Protein AF-A0A200J7U4-F1 (afdb_monomer)

Nearest PDB structures (foldseek):
  7yl6-assembly1_A  TM=3.762E-01  e=3.793E-01  Lactococcus lactis subsp. lactis
  7yl4-assembly2_B  TM=3.477E-01  e=4.173E-01  Lactococcus lactis subsp. lactis
  7yl5-assembly2_B  TM=3.150E-01  e=2.468E-01  Lactococcus lactis subsp. lactis
  3i57-assembly2_B  TM=5.875E-01  e=5.498E+00  Limosilactobacillus reuteri

Radius of gyration: 32.92 Å; Cα contacts (8 Å, |Δi|>4): 1347; chains: 1; bounding box: 81×89×98 Å

Organism: NCBI:txid1834192

Foldseek 3Di:
DDDDDDDDDDDPPPPPPPDDPDDDDDPAAAADQVDALAQFEWEWEQDPVRWIWIDTPVGIHTFAQDHEAHHAAAHEYEYHYPAETEYAAYAYLAEYEYAAAEEYEQHYQAQERYHHNAEYEYHPPPQEGAYEYEAEYAAEREAHAAEYHYAYHEYFAEYQAEREYYAAEYDYEAAYEYWAEHEAHKREEHQEEYEWYNQYEYFAAYQQARYEYEAYEYEYEAANTEYEFEHQDQQHPAANYHYPHAAYYFEHNYEYEGEHEQHAAEAEAPDFDQSLVPGVNCVQQPVALVQWDKAKVVGFWDDDPRHIHGNLVDWDWFMKIKTKHFDCAQDFPPPGRYTHHNRTMYMYMYTGYGYFYWAWAKEWEWEQDPVVRDTDTPDIDIDIDGAQDKDAPVVPDDDDPPKDKDWPDKPDHIDGDHDPPDHNYIYTYMYIGD

Structure (mmCIF, N/CA/C/O backbone):
data_AF-A0A200J7U4-F1
#
_entry.id   AF-A0A200J7U4-F1
#
loop_
_atom_site.group_PDB
_atom_site.id
_atom_site.type_symbol
_atom_site.label_atom_id
_atom_site.label_alt_id
_atom_site.label_comp_id
_atom_site.label_asym_id
_atom_site.label_entity_id
_atom_site.label_seq_id
_atom_site.pdbx_PDB_ins_code
_atom_site.Cartn_x
_atom_site.Cartn_y
_atom_site.Cartn_z
_atom_site.occupancy
_atom_site.B_iso_or_equiv
_atom_site.auth_seq_id
_atom_site.auth_comp_id
_atom_site.auth_asym_id
_atom_site.auth_atom_id
_atom_site.pdbx_PDB_model_num
ATOM 1 N N . MET A 1 1 ? -39.545 -56.230 39.061 1.00 34.72 1 MET A N 1
ATOM 2 C CA . MET A 1 1 ? -38.407 -56.557 38.176 1.00 34.72 1 MET A CA 1
ATOM 3 C C . MET A 1 1 ? -37.773 -55.235 37.764 1.00 34.72 1 MET A C 1
ATOM 5 O O . MET A 1 1 ? -38.470 -54.393 37.220 1.00 34.72 1 MET A O 1
ATOM 9 N N . ILE A 1 2 ? -36.527 -54.994 38.172 1.00 28.64 2 ILE A N 1
ATOM 10 C CA . ILE A 1 2 ? -35.798 -53.737 37.943 1.00 28.64 2 ILE A CA 1
ATOM 11 C C . ILE A 1 2 ? -35.245 -53.724 36.513 1.00 28.64 2 ILE A C 1
ATOM 13 O O . ILE A 1 2 ? -34.619 -54.696 36.102 1.00 28.64 2 ILE A O 1
ATOM 17 N N . SER A 1 3 ? -35.398 -52.602 35.805 1.00 28.56 3 SER A N 1
ATOM 18 C CA . SER A 1 3 ? -34.435 -52.142 34.797 1.00 28.56 3 SER A CA 1
ATOM 19 C C . SER A 1 3 ? -34.511 -50.617 34.668 1.00 28.56 3 SER A C 1
ATOM 21 O O . SER A 1 3 ? -35.539 -50.052 34.305 1.00 28.56 3 SER A O 1
ATOM 23 N N . TYR A 1 4 ? -33.407 -49.963 35.026 1.00 33.44 4 TYR A N 1
ATOM 24 C CA . TYR A 1 4 ? -33.128 -48.536 34.863 1.00 33.44 4 TYR A CA 1
ATOM 25 C C . TYR A 1 4 ? -32.626 -48.244 33.438 1.00 33.44 4 TYR A C 1
ATOM 27 O O . TYR A 1 4 ? -31.749 -48.972 32.971 1.00 33.44 4 TYR A O 1
ATOM 35 N N . LYS A 1 5 ? -33.020 -47.102 32.839 1.00 30.86 5 LYS A N 1
ATOM 36 C CA . LYS A 1 5 ? -32.079 -46.064 32.335 1.00 30.86 5 LYS A CA 1
ATOM 37 C C . LYS A 1 5 ? -32.767 -44.831 31.697 1.00 30.86 5 LYS A C 1
ATOM 39 O O . LYS A 1 5 ? -33.469 -44.968 30.706 1.00 30.86 5 LYS A O 1
ATOM 44 N N . LYS A 1 6 ? -32.375 -43.652 32.232 1.00 33.34 6 LYS A N 1
ATOM 45 C CA . LYS A 1 6 ? -32.391 -42.251 31.712 1.00 33.34 6 LYS A CA 1
ATOM 46 C C . LYS A 1 6 ? -33.780 -41.596 31.564 1.00 33.34 6 LYS A C 1
ATOM 48 O O . LYS A 1 6 ? -34.502 -41.932 30.643 1.00 33.34 6 LYS A O 1
ATOM 53 N N . ILE A 1 7 ? -34.299 -40.723 32.441 1.00 33.53 7 ILE A N 1
ATOM 54 C CA . ILE A 1 7 ? -33.816 -39.485 33.110 1.00 33.53 7 ILE A CA 1
ATOM 55 C C . ILE A 1 7 ? -33.354 -38.378 32.142 1.00 33.53 7 ILE A C 1
ATOM 57 O O . ILE A 1 7 ? -32.235 -38.422 31.643 1.00 33.53 7 ILE A O 1
ATOM 61 N N . LEU A 1 8 ? -34.282 -37.423 31.954 1.00 29.27 8 LEU A N 1
ATOM 62 C CA . LEU A 1 8 ? -34.189 -35.950 31.925 1.00 29.27 8 LEU A CA 1
ATOM 63 C C . LEU A 1 8 ? -32.986 -35.242 31.282 1.00 29.27 8 LEU A C 1
ATOM 65 O O . LEU A 1 8 ? -31.833 -35.506 31.601 1.00 29.27 8 LEU A O 1
ATOM 69 N N . GLY A 1 9 ? -33.303 -34.151 30.578 1.00 24.58 9 GLY A N 1
ATOM 70 C CA . GLY A 1 9 ? -32.415 -32.990 30.495 1.00 24.58 9 GLY A CA 1
ATOM 71 C C . GLY A 1 9 ? -32.783 -32.043 29.363 1.00 24.58 9 GLY A C 1
ATOM 72 O O . GLY A 1 9 ? -32.238 -32.158 28.273 1.00 24.58 9 GLY A O 1
ATOM 73 N N . GLY A 1 10 ? -33.733 -31.140 29.611 1.00 27.67 10 GLY A N 1
ATOM 74 C CA . GLY A 1 10 ? -34.226 -30.176 28.631 1.00 27.67 10 GLY A CA 1
ATOM 75 C C . GLY A 1 10 ? -33.160 -29.201 28.128 1.00 27.67 10 GLY A C 1
ATOM 76 O O . GLY A 1 10 ? -32.276 -28.779 28.866 1.00 27.67 10 GLY A O 1
ATOM 77 N N . SER A 1 11 ? -33.298 -28.807 26.865 1.00 29.03 11 SER A N 1
ATOM 78 C CA . SER A 1 11 ? -32.649 -27.621 26.311 1.00 29.03 11 SER A CA 1
ATOM 79 C C . SER A 1 11 ? -33.702 -26.526 26.191 1.00 29.03 11 SER A C 1
ATOM 81 O O . SER A 1 11 ? -34.424 -26.427 25.203 1.00 29.03 11 SER A O 1
ATOM 83 N N . LEU A 1 12 ? -33.809 -25.739 27.263 1.00 28.44 12 LEU A N 1
ATOM 84 C CA . LEU A 1 12 ? -34.382 -24.400 27.245 1.00 28.44 12 LEU A CA 1
ATOM 85 C C . LEU A 1 12 ? -33.542 -23.553 26.287 1.00 28.44 12 LEU A C 1
ATOM 87 O O . LEU A 1 12 ? -32.407 -23.186 26.587 1.00 28.44 12 LEU A O 1
ATOM 91 N N . VAL A 1 13 ? -34.118 -23.240 25.130 1.00 31.28 13 VAL A N 1
ATOM 92 C CA . VAL A 1 13 ? -33.705 -22.099 24.319 1.00 31.28 13 VAL A CA 1
ATOM 93 C C . VAL A 1 13 ? -34.059 -20.861 25.139 1.00 31.28 13 VAL A C 1
ATOM 95 O O . VAL A 1 13 ? -35.215 -20.450 25.194 1.00 31.28 13 VAL A O 1
ATOM 98 N N . ALA A 1 14 ? -33.075 -20.303 25.840 1.00 32.50 14 ALA A N 1
ATOM 99 C CA . ALA A 1 14 ? -33.206 -19.019 26.514 1.00 32.50 14 ALA A CA 1
ATOM 100 C C . ALA A 1 14 ? -33.205 -17.895 25.462 1.00 32.50 14 ALA A C 1
ATOM 102 O O . ALA A 1 14 ? -32.225 -17.178 25.282 1.00 32.50 14 ALA A O 1
ATOM 103 N N . LEU A 1 15 ? -34.322 -17.762 24.743 1.00 33.06 15 LEU A N 1
ATOM 104 C CA . LEU A 1 15 ? -34.740 -16.507 24.128 1.00 33.06 15 LEU A CA 1
ATOM 105 C C . LEU A 1 15 ? -35.077 -15.561 25.280 1.00 33.06 15 LEU A C 1
ATOM 107 O O . LEU A 1 15 ? -36.168 -15.612 25.844 1.00 33.06 15 LEU A O 1
ATOM 111 N N . GLY A 1 16 ? -34.108 -14.735 25.669 1.00 30.58 16 GLY A N 1
ATOM 112 C CA . GLY A 1 16 ? -34.308 -13.625 26.594 1.00 30.58 16 GLY A CA 1
ATOM 113 C C . GLY A 1 16 ? -35.160 -12.530 25.956 1.00 30.58 16 GLY A C 1
ATOM 114 O O . GLY A 1 16 ? -34.672 -11.435 25.707 1.00 30.58 16 GLY A O 1
ATOM 115 N N . LEU A 1 17 ? -36.428 -12.834 25.679 1.00 32.91 17 LEU A 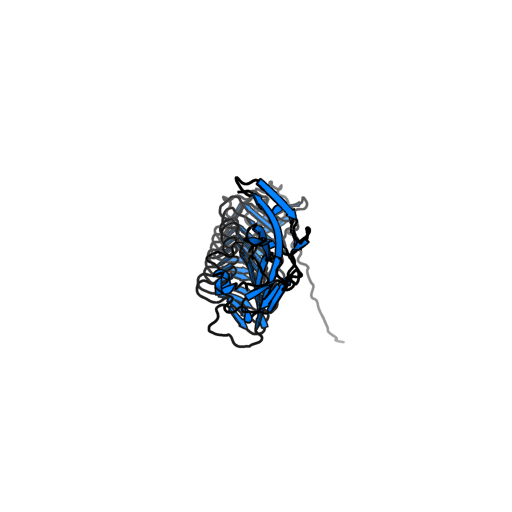N 1
ATOM 116 C CA . LEU A 1 17 ? -37.488 -11.850 25.500 1.00 32.91 17 LEU A CA 1
ATOM 117 C C . LEU A 1 17 ? -37.833 -11.318 26.894 1.00 32.91 17 LEU A C 1
ATOM 119 O O . LEU A 1 17 ? -38.687 -11.855 27.599 1.00 32.91 17 LEU A O 1
ATOM 123 N N . GLY A 1 18 ? -37.104 -10.288 27.318 1.00 33.06 18 GLY A N 1
ATOM 124 C CA . GLY A 1 18 ? -37.504 -9.466 28.449 1.00 33.06 18 GLY A CA 1
ATOM 125 C C . GLY A 1 18 ? -38.754 -8.678 28.075 1.00 33.06 18 GLY A C 1
ATOM 126 O O . GLY A 1 18 ? -38.678 -7.711 27.324 1.00 33.06 18 GLY A O 1
ATOM 127 N N . LEU A 1 19 ? -39.900 -9.115 28.595 1.00 33.19 19 LEU A N 1
ATOM 128 C CA . LEU A 1 19 ? -41.134 -8.342 28.677 1.00 33.19 19 LEU A CA 1
ATOM 129 C C . LEU A 1 19 ? -40.872 -7.037 29.447 1.00 33.19 19 LEU A C 1
ATOM 131 O O . LEU A 1 19 ? -40.782 -7.052 30.673 1.00 33.19 19 LEU A O 1
ATOM 135 N N . PHE A 1 20 ? -40.797 -5.910 28.740 1.00 39.66 20 PHE A N 1
ATOM 136 C CA . PHE A 1 20 ? -41.033 -4.596 29.333 1.00 39.66 20 PHE A CA 1
ATOM 137 C C . PHE A 1 20 ? -42.516 -4.265 29.180 1.00 39.66 20 PHE A C 1
ATOM 139 O O . PHE A 1 20 ? -43.011 -3.985 28.090 1.00 39.66 20 PHE A O 1
ATOM 146 N N . ALA A 1 21 ? -43.242 -4.347 30.292 1.00 34.31 21 ALA A N 1
ATOM 147 C CA . ALA A 1 21 ? -44.587 -3.815 30.393 1.00 34.31 21 ALA A CA 1
ATOM 148 C C . ALA A 1 21 ? -44.520 -2.280 30.473 1.00 34.31 21 ALA A C 1
ATOM 150 O O . ALA A 1 21 ? -43.967 -1.734 31.422 1.00 34.31 21 ALA A O 1
ATOM 151 N N . GLY A 1 22 ? -45.102 -1.618 29.470 1.00 35.09 22 GLY A N 1
ATOM 152 C CA . GLY A 1 22 ? -45.784 -0.327 29.578 1.00 35.09 22 GLY A CA 1
ATOM 153 C C . GLY A 1 22 ? -45.049 0.829 30.261 1.00 35.09 22 GLY A C 1
ATOM 154 O O . GLY A 1 22 ? -45.445 1.254 31.341 1.00 35.09 22 GLY A O 1
ATOM 155 N N . GLN A 1 23 ? -44.097 1.435 29.557 1.00 30.23 23 GLN A N 1
ATOM 156 C CA . GLN A 1 23 ? -43.949 2.890 29.552 1.00 30.23 23 GLN A CA 1
ATOM 157 C C . GLN A 1 23 ? -44.055 3.338 28.096 1.00 30.23 23 GLN A C 1
ATOM 159 O O . GLN A 1 23 ? -43.489 2.701 27.209 1.00 30.23 23 GLN A O 1
ATOM 164 N N . SER A 1 24 ? -44.846 4.378 27.839 1.00 32.88 24 SER A N 1
ATOM 165 C CA . SER A 1 24 ? -44.843 5.087 26.561 1.00 32.88 24 SER A CA 1
ATOM 166 C C . SER A 1 24 ? -43.393 5.368 26.176 1.00 32.88 24 SER A C 1
ATOM 168 O O . SER A 1 24 ? -42.684 5.988 26.963 1.00 32.88 24 SER A O 1
ATOM 170 N N . ALA A 1 25 ? -42.957 4.853 25.024 1.00 38.00 25 ALA A N 1
ATOM 171 C CA . ALA A 1 25 ? -41.612 5.066 24.518 1.00 38.00 25 ALA A CA 1
ATOM 172 C C . ALA A 1 25 ? -41.409 6.572 24.317 1.00 38.00 25 ALA A C 1
ATOM 174 O O . ALA A 1 25 ? -41.884 7.139 23.333 1.00 38.00 25 ALA A O 1
ATOM 175 N N . ASP A 1 26 ? -40.747 7.223 25.275 1.00 45.81 26 ASP A N 1
ATOM 176 C CA . ASP A 1 26 ? -40.112 8.505 25.013 1.00 45.81 26 ASP A CA 1
ATOM 177 C C . ASP A 1 26 ? -39.217 8.304 23.790 1.00 45.81 26 ASP A C 1
ATOM 179 O O . ASP A 1 26 ? -38.497 7.305 23.696 1.00 45.81 26 ASP A O 1
ATOM 183 N N . ALA A 1 27 ? -39.311 9.211 22.817 1.00 55.25 27 ALA A N 1
ATOM 184 C CA . ALA A 1 27 ? -38.490 9.140 21.619 1.00 55.25 27 ALA A CA 1
ATOM 185 C C . ALA A 1 27 ? -37.019 9.036 22.044 1.00 55.25 27 ALA A C 1
ATOM 187 O O . ALA A 1 27 ? -36.505 9.931 22.721 1.00 55.25 27 ALA A O 1
ATOM 188 N N . ALA A 1 28 ? -36.365 7.923 21.695 1.00 67.56 28 ALA A N 1
ATOM 189 C CA . ALA A 1 28 ? -34.982 7.682 22.075 1.00 67.56 28 ALA A CA 1
ATOM 190 C C . ALA A 1 28 ? -34.115 8.868 21.618 1.00 67.56 28 ALA A C 1
ATOM 192 O O . ALA A 1 28 ? -34.195 9.325 20.475 1.00 67.56 28 ALA A O 1
ATOM 193 N N . SER A 1 29 ? -33.330 9.418 22.542 1.00 80.56 29 SER A N 1
ATOM 194 C CA . SER A 1 29 ? -32.552 10.627 22.282 1.00 80.56 29 SER A CA 1
ATOM 195 C C . SER A 1 29 ? -31.345 10.315 21.398 1.00 80.56 29 SER A C 1
ATOM 197 O O . SER A 1 29 ? -30.802 9.209 21.426 1.00 80.56 29 SER A O 1
ATOM 199 N N . ILE A 1 30 ? -30.916 11.288 20.591 1.00 83.75 30 ILE A N 1
ATOM 200 C CA . ILE A 1 30 ? -29.669 11.163 19.828 1.00 83.75 30 ILE A CA 1
ATOM 201 C C . ILE A 1 30 ? -28.505 11.249 20.813 1.00 83.75 30 ILE A C 1
ATOM 203 O O . ILE A 1 30 ? -28.452 12.154 21.649 1.00 83.75 30 ILE A O 1
ATOM 207 N N . LEU A 1 31 ? -27.567 10.310 20.713 1.00 87.31 31 LEU A N 1
ATOM 208 C CA . LEU A 1 31 ? -26.399 10.289 21.583 1.00 87.31 31 LEU A CA 1
ATOM 209 C C . LEU A 1 31 ? -25.456 11.460 21.261 1.00 87.31 31 LEU A C 1
ATOM 211 O O . LEU A 1 31 ? -25.031 11.630 20.122 1.00 87.31 31 LEU A O 1
ATOM 215 N N . THR A 1 32 ? -25.094 12.249 22.267 1.00 87.31 32 THR A N 1
ATOM 216 C CA . THR A 1 32 ? -24.159 13.379 22.149 1.00 87.31 32 THR A CA 1
ATOM 217 C C . THR A 1 32 ? -22.905 13.144 22.990 1.00 87.31 32 THR A C 1
ATOM 219 O O . THR A 1 32 ? -22.904 12.339 23.921 1.00 87.31 32 THR A O 1
ATOM 222 N N . GLU A 1 33 ? -21.848 13.924 22.746 1.00 79.12 33 GLU A N 1
ATOM 223 C CA . GLU A 1 33 ? -20.601 13.866 23.529 1.00 79.12 33 GLU A CA 1
ATOM 224 C C . GLU A 1 33 ? -20.774 14.223 25.017 1.00 79.12 33 GLU A C 1
ATOM 226 O O . GLU A 1 33 ? -19.958 13.824 25.845 1.00 79.12 33 GLU A O 1
ATOM 231 N N . SER A 1 34 ? -21.853 14.926 25.384 1.00 84.94 34 SER A N 1
ATOM 232 C CA . SER A 1 34 ? -22.191 15.215 26.784 1.00 84.94 34 SER A CA 1
ATOM 233 C C . SER A 1 34 ? -22.765 14.005 27.532 1.00 84.94 34 SER A C 1
ATOM 235 O O . SER A 1 34 ? -22.830 14.015 28.765 1.00 84.94 34 SER A O 1
ATOM 237 N N . THR A 1 35 ? -23.156 12.950 26.814 1.00 89.94 35 THR A N 1
ATOM 238 C CA . THR A 1 35 ? -23.703 11.722 27.394 1.00 89.94 35 THR A CA 1
ATOM 239 C C . THR A 1 35 ? -22.600 10.685 27.580 1.00 89.94 35 THR A C 1
ATOM 241 O O . THR A 1 35 ? -22.246 9.939 26.672 1.00 89.94 35 THR A O 1
ATOM 244 N N . ASP A 1 36 ? -22.063 10.606 28.796 1.00 93.19 36 ASP A N 1
ATOM 245 C CA . ASP A 1 36 ? -21.066 9.597 29.156 1.00 93.19 36 ASP A CA 1
ATOM 246 C C . ASP A 1 36 ? -21.699 8.226 29.441 1.00 93.19 36 ASP A C 1
ATOM 248 O O . ASP A 1 36 ? -22.439 8.044 30.420 1.00 93.19 36 ASP A O 1
ATOM 252 N N . LEU A 1 37 ? -21.334 7.230 28.628 1.00 95.00 37 LEU A N 1
ATOM 253 C CA . LEU A 1 37 ? -21.768 5.841 28.786 1.00 95.00 37 LEU A CA 1
ATOM 254 C C . LEU A 1 37 ? -21.087 5.105 29.957 1.00 95.00 37 LEU A C 1
ATOM 256 O O . LEU A 1 37 ? -21.495 3.991 30.283 1.00 95.00 37 LEU A O 1
ATOM 260 N N . LYS A 1 38 ? -20.072 5.692 30.613 1.00 93.19 38 LYS A N 1
ATOM 261 C CA . LYS A 1 38 ? -19.415 5.186 31.844 1.00 93.19 38 LYS A CA 1
ATOM 262 C C . LYS A 1 38 ? -18.974 3.712 31.803 1.00 93.19 38 LYS A C 1
ATOM 264 O O . LYS A 1 38 ? -18.957 3.034 32.827 1.00 93.19 38 LYS A O 1
ATOM 269 N N . GLY A 1 39 ? -18.641 3.196 30.622 1.00 93.31 39 GLY A N 1
ATOM 270 C CA . GLY A 1 39 ? -18.208 1.818 30.413 1.00 93.31 39 GLY A CA 1
ATOM 271 C C . GLY A 1 39 ? -19.317 0.769 30.506 1.00 93.31 39 GLY A C 1
ATOM 272 O O . GLY A 1 39 ? -19.030 -0.429 30.495 1.00 93.31 39 GLY A O 1
ATOM 273 N N . TYR A 1 40 ? -20.588 1.173 30.591 1.00 95.12 40 TYR A N 1
ATOM 274 C CA . TYR A 1 40 ? -21.683 0.212 30.532 1.00 95.12 40 TYR A CA 1
ATOM 275 C C . TYR A 1 40 ? -21.725 -0.440 29.152 1.00 95.12 40 TYR A C 1
ATOM 277 O O . TYR A 1 40 ? -21.768 0.251 28.136 1.00 95.12 40 TYR A O 1
ATOM 285 N N . ALA A 1 41 ? -21.743 -1.775 29.131 1.00 94.38 41 ALA A N 1
ATOM 286 C CA . ALA A 1 41 ? -21.867 -2.535 27.895 1.00 94.38 41 ALA A CA 1
ATOM 287 C C . ALA A 1 41 ? -23.076 -2.046 27.085 1.00 94.38 41 ALA A C 1
ATOM 289 O O . ALA A 1 41 ? -24.160 -1.828 27.635 1.00 94.38 41 ALA A O 1
ATOM 290 N N . ALA A 1 42 ? -22.860 -1.866 25.790 1.00 96.06 42 ALA A N 1
ATOM 291 C CA . ALA A 1 42 ? -23.843 -1.363 24.852 1.00 96.06 42 ALA A CA 1
ATOM 292 C C . ALA A 1 42 ? -24.082 -2.391 23.744 1.00 96.06 42 ALA A C 1
ATOM 294 O O . ALA A 1 42 ? -23.175 -3.128 23.350 1.00 96.06 42 ALA A O 1
ATOM 295 N N . THR A 1 43 ? -25.308 -2.442 23.236 1.00 96.88 43 THR A N 1
ATOM 296 C CA . THR A 1 43 ? -25.668 -3.261 22.074 1.00 96.88 43 THR A CA 1
ATOM 297 C C . THR A 1 43 ? -26.382 -2.387 21.064 1.00 96.88 43 THR A C 1
ATOM 299 O O . THR A 1 43 ? -27.303 -1.663 21.429 1.00 96.88 43 THR A O 1
ATOM 302 N N . ILE A 1 44 ? -25.948 -2.445 19.810 1.00 97.31 44 ILE A N 1
ATOM 303 C CA . ILE A 1 44 ? -26.595 -1.744 18.706 1.00 97.31 44 ILE A CA 1
ATOM 304 C C . ILE A 1 44 ? -27.464 -2.746 17.958 1.00 97.31 44 ILE A C 1
ATOM 306 O O . ILE A 1 44 ? -26.983 -3.812 17.570 1.00 97.31 44 ILE A O 1
ATOM 310 N N . THR A 1 45 ? -28.736 -2.409 17.766 1.00 97.06 45 THR A N 1
ATOM 311 C CA . THR A 1 45 ? -29.716 -3.234 17.048 1.00 97.06 45 THR A CA 1
ATOM 312 C C . THR A 1 45 ? -30.461 -2.407 16.014 1.00 97.06 45 THR A C 1
ATOM 314 O O . THR A 1 45 ? -30.645 -1.204 16.192 1.00 97.06 45 THR A O 1
ATOM 317 N N . THR A 1 46 ? -30.888 -3.057 14.933 1.00 96.75 46 THR A N 1
ATOM 318 C CA . THR A 1 46 ? -31.785 -2.455 13.943 1.00 96.75 46 THR A CA 1
ATOM 319 C C . THR A 1 46 ? -33.224 -2.776 14.335 1.00 96.75 46 THR A C 1
ATOM 321 O O . THR A 1 46 ? -33.584 -3.945 14.463 1.00 96.75 46 THR A O 1
ATOM 324 N N . GLN A 1 47 ? -34.032 -1.743 14.539 1.00 94.69 47 GLN A N 1
ATOM 325 C CA . GLN A 1 47 ? -35.454 -1.845 14.853 1.00 94.69 47 GLN A CA 1
ATOM 326 C C . GLN A 1 47 ? -36.276 -2.188 13.600 1.00 94.69 47 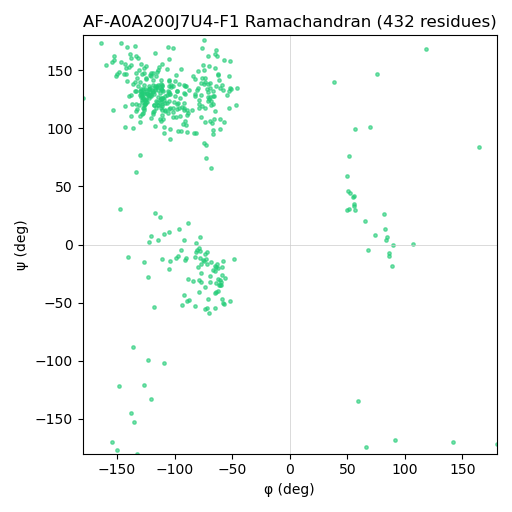GLN A C 1
ATOM 328 O O . GLN A 1 47 ? -35.779 -2.134 12.472 1.00 94.69 47 GLN A O 1
ATOM 333 N N . ASN A 1 48 ? -37.554 -2.531 13.785 1.00 92.44 48 ASN A N 1
ATOM 334 C CA . ASN A 1 48 ? -38.448 -2.942 12.691 1.00 92.44 48 ASN A CA 1
ATOM 335 C C . ASN A 1 48 ? -38.641 -1.863 11.612 1.00 92.44 48 ASN A C 1
ATOM 337 O O . ASN A 1 48 ? -38.844 -2.188 10.444 1.00 92.44 48 ASN A O 1
ATOM 341 N N . ASP A 1 49 ? -38.563 -0.588 11.989 1.00 90.81 49 ASP A N 1
ATOM 342 C CA . ASP A 1 49 ? -38.619 0.558 11.074 1.00 90.81 49 ASP A CA 1
ATOM 343 C C . ASP A 1 49 ? -37.282 0.815 10.345 1.00 90.81 49 ASP A C 1
ATOM 345 O O . ASP A 1 49 ? -37.193 1.663 9.459 1.00 90.81 49 ASP A O 1
ATOM 349 N N . GLY A 1 50 ? -36.242 0.038 10.662 1.00 91.38 50 GLY A N 1
ATOM 350 C CA . GLY A 1 50 ? -34.903 0.159 10.103 1.00 91.38 50 GLY A CA 1
ATOM 351 C C . GLY A 1 50 ? -33.972 1.089 10.875 1.00 91.38 50 GLY A C 1
ATOM 352 O O . GLY A 1 50 ? -32.817 1.213 10.467 1.00 91.38 50 GLY A O 1
ATOM 353 N N . THR A 1 51 ? -34.431 1.713 11.960 1.00 93.38 51 THR A N 1
ATOM 354 C CA . THR A 1 51 ? -33.622 2.629 12.771 1.00 93.38 51 THR A CA 1
ATOM 355 C C . THR A 1 51 ? -32.605 1.853 13.599 1.00 93.38 51 THR A C 1
ATOM 357 O O . THR A 1 51 ? -32.918 0.795 14.144 1.00 93.38 51 THR A O 1
ATOM 360 N N . ASN A 1 52 ? -31.382 2.365 13.729 1.00 96.31 52 ASN A N 1
ATOM 361 C CA . ASN A 1 52 ? -30.387 1.766 14.613 1.00 96.31 52 ASN A CA 1
ATOM 362 C C . ASN A 1 52 ? -30.455 2.404 16.003 1.00 96.31 52 ASN A C 1
ATOM 364 O O . ASN A 1 52 ? -30.429 3.627 16.137 1.00 96.31 52 ASN A O 1
ATOM 368 N N . VAL A 1 53 ? -30.519 1.567 17.035 1.00 96.25 53 VAL A N 1
ATOM 369 C CA . VAL A 1 53 ? -30.624 1.989 18.437 1.00 96.25 53 VAL A CA 1
ATOM 370 C C . VAL A 1 53 ? -29.498 1.364 19.246 1.00 96.25 53 VAL A C 1
ATOM 372 O O . VAL A 1 53 ? -29.252 0.160 19.145 1.00 96.25 53 VAL A O 1
ATOM 375 N N . LEU A 1 54 ? -28.824 2.183 20.054 1.00 96.75 54 LEU A N 1
ATOM 376 C CA . LEU A 1 54 ? -27.873 1.760 21.075 1.00 96.75 54 LEU A CA 1
ATOM 377 C C . LEU A 1 54 ? -28.602 1.595 22.407 1.00 96.75 54 LEU A C 1
ATOM 379 O O . LEU A 1 54 ? -29.050 2.576 22.995 1.00 96.75 54 LEU A O 1
ATOM 383 N N . THR A 1 55 ? -28.650 0.368 22.911 1.00 95.62 55 THR A N 1
ATOM 384 C CA . THR A 1 55 ? -29.218 0.039 24.222 1.00 95.62 55 THR A CA 1
ATOM 385 C C . THR A 1 55 ? -28.095 -0.225 25.219 1.00 95.62 55 THR A C 1
ATOM 387 O O . THR A 1 55 ? -27.176 -1.011 24.967 1.00 95.62 55 THR A O 1
ATOM 390 N N . THR A 1 56 ? -28.164 0.422 26.377 1.00 93.81 56 THR A N 1
ATOM 391 C CA . THR A 1 56 ? -27.241 0.236 27.504 1.00 93.81 56 THR A CA 1
ATOM 392 C C . THR A 1 56 ? -27.987 0.412 28.831 1.00 93.81 56 THR A C 1
ATOM 394 O O . THR A 1 56 ? -29.133 0.849 28.862 1.00 93.81 56 THR A O 1
ATOM 397 N N . LYS A 1 57 ? -27.337 0.144 29.971 1.00 90.44 57 LYS A N 1
ATOM 398 C CA . LYS A 1 57 ? -27.924 0.397 31.304 1.00 90.44 57 LYS A CA 1
ATOM 399 C C . LYS A 1 57 ? -28.309 1.865 31.543 1.00 90.44 57 LYS A C 1
ATOM 401 O O . LYS A 1 57 ? -29.064 2.140 32.468 1.00 90.44 57 LYS A O 1
ATOM 406 N N . LYS A 1 58 ? -27.757 2.803 30.766 1.00 85.56 58 LYS A N 1
ATOM 407 C CA . LYS A 1 58 ? -28.090 4.235 30.831 1.00 85.56 58 LYS A CA 1
ATOM 408 C C . LYS A 1 58 ? -29.379 4.614 30.108 1.00 85.56 58 LYS A C 1
ATOM 410 O O . LYS A 1 58 ? -29.917 5.671 30.419 1.00 85.56 58 LYS A O 1
ATOM 415 N N . GLY A 1 59 ? -29.851 3.777 29.190 1.00 88.62 59 GLY A N 1
ATOM 416 C CA . GLY A 1 59 ? -31.001 4.070 28.349 1.00 88.62 59 GLY A CA 1
ATOM 417 C C . GLY A 1 59 ? -30.817 3.564 26.925 1.00 88.62 59 GLY A C 1
ATOM 418 O O . GLY A 1 59 ? -29.874 2.825 26.619 1.00 88.62 59 GLY A O 1
ATOM 419 N N . GLU A 1 60 ? -31.741 3.992 26.075 1.00 92.50 60 GLU A N 1
ATOM 420 C CA . GLU A 1 60 ? -31.767 3.703 24.647 1.00 92.50 60 GLU A CA 1
ATOM 421 C C . GLU A 1 60 ? -31.588 4.993 23.856 1.00 92.50 60 GLU A C 1
ATOM 423 O O . GLU A 1 60 ? -32.190 6.020 24.179 1.00 92.50 60 GLU A O 1
ATOM 428 N N . TYR A 1 61 ? -30.746 4.934 22.829 1.00 94.25 61 TYR A N 1
ATOM 429 C CA . TYR A 1 61 ? -30.351 6.099 22.050 1.00 94.25 61 TYR A CA 1
ATOM 430 C C . TYR A 1 61 ? -30.440 5.799 20.562 1.00 94.25 61 TYR A C 1
ATOM 432 O O . TYR A 1 61 ? -29.915 4.783 20.102 1.00 94.25 61 TYR A O 1
ATOM 440 N N . VAL A 1 62 ? -31.060 6.695 19.797 1.00 93.25 62 VAL A N 1
ATOM 441 C CA . VAL A 1 62 ? -31.059 6.597 18.333 1.00 93.25 62 VAL A CA 1
ATOM 442 C C . VAL A 1 62 ? -29.668 6.946 17.816 1.00 93.25 62 VAL A C 1
ATOM 444 O O . VAL A 1 62 ? -29.067 7.942 18.230 1.00 93.25 62 VAL A O 1
ATOM 447 N N . LEU A 1 63 ? -29.161 6.124 16.900 1.00 95.19 63 LEU A N 1
ATOM 448 C CA . LEU A 1 63 ? -27.897 6.355 16.214 1.00 95.19 63 LEU A CA 1
ATOM 449 C C . LEU A 1 63 ? -28.137 6.824 14.777 1.00 95.19 63 LEU A C 1
ATOM 451 O O . LEU A 1 63 ? -28.883 6.201 14.021 1.00 95.19 63 LEU A O 1
ATOM 455 N N . ASN A 1 64 ? -27.469 7.914 14.417 1.00 93.19 64 ASN A N 1
ATOM 456 C CA . ASN A 1 64 ? -27.399 8.481 13.074 1.00 93.19 64 ASN A CA 1
ATOM 457 C C . ASN A 1 64 ? -26.048 9.195 12.891 1.00 93.19 64 ASN A C 1
ATOM 459 O O . ASN A 1 64 ? -25.225 9.218 13.808 1.00 93.19 64 ASN A O 1
ATOM 463 N N . GLU A 1 65 ? -25.833 9.825 11.740 1.00 94.50 65 GLU A N 1
ATOM 464 C CA . GLU A 1 65 ? -24.598 10.533 11.386 1.00 94.50 65 GLU A CA 1
ATOM 465 C C . GLU A 1 65 ? -24.189 11.660 12.350 1.00 94.50 65 GLU A C 1
ATOM 467 O O . GLU A 1 65 ? -23.043 12.092 12.319 1.00 94.50 65 GLU A O 1
ATOM 472 N N . ASN A 1 66 ? -25.080 12.112 13.238 1.00 94.62 66 ASN A N 1
ATOM 473 C CA . ASN A 1 66 ? -24.782 13.123 14.257 1.00 94.62 66 ASN A CA 1
ATOM 474 C C . ASN A 1 66 ? -24.449 12.515 15.630 1.00 94.62 66 ASN A C 1
ATOM 476 O O . ASN A 1 66 ? -24.027 13.235 16.538 1.00 94.62 66 ASN A O 1
ATOM 480 N N . ALA A 1 67 ? -24.654 11.207 15.815 1.00 96.19 67 ALA A N 1
ATOM 481 C CA . ALA A 1 67 ? -24.483 10.555 17.105 1.00 96.19 67 ALA A CA 1
ATOM 482 C C . ALA A 1 67 ? -22.999 10.457 17.492 1.00 96.19 67 ALA A C 1
ATOM 484 O O . ALA A 1 67 ? -22.190 9.914 16.741 1.00 96.19 67 ALA A O 1
ATOM 485 N N . LYS A 1 68 ? -22.638 10.928 18.690 1.00 96.56 68 LYS A N 1
ATOM 486 C CA . LYS A 1 68 ? -21.274 10.848 19.237 1.00 96.56 68 LYS A CA 1
ATOM 487 C C . LYS A 1 68 ? -21.232 9.885 20.419 1.00 96.56 68 LYS A C 1
ATOM 489 O O . LYS A 1 68 ? -21.866 10.130 21.442 1.00 96.56 68 LYS A O 1
ATOM 494 N N . ILE A 1 69 ? -20.471 8.799 20.302 1.00 97.06 69 ILE A N 1
ATOM 495 C CA . ILE A 1 69 ? -20.315 7.805 21.370 1.00 97.06 69 ILE A CA 1
ATOM 496 C C . ILE A 1 69 ? -19.151 8.212 22.271 1.00 97.06 69 ILE A C 1
ATOM 498 O O . ILE A 1 69 ? -17.990 8.127 21.878 1.00 97.06 69 ILE A O 1
ATOM 502 N N . TYR A 1 70 ? -19.449 8.594 23.510 1.00 97.12 70 TYR A N 1
ATOM 503 C CA . TYR A 1 70 ? -18.435 8.914 24.511 1.00 97.12 70 TYR A CA 1
ATOM 504 C C . TYR A 1 70 ? -18.464 7.936 25.689 1.00 97.12 70 TYR A C 1
ATOM 506 O O . TYR A 1 70 ? -19.520 7.605 26.237 1.00 97.12 70 TYR A O 1
ATOM 514 N N . SER A 1 71 ? -17.283 7.495 26.124 1.00 97.25 71 SER A N 1
ATOM 515 C CA . SER A 1 71 ? -17.135 6.822 27.408 1.00 97.25 71 SER A CA 1
ATOM 516 C C . SER A 1 71 ? -15.877 7.246 28.159 1.00 97.25 71 SER A C 1
ATOM 518 O O . SER A 1 71 ? -14.754 7.140 27.660 1.00 97.25 71 SER A O 1
ATOM 520 N N . SER A 1 72 ? -16.063 7.647 29.416 1.00 96.62 72 SER A N 1
ATOM 521 C CA . SER A 1 72 ? -14.978 7.918 30.366 1.00 96.62 72 SER A CA 1
ATOM 522 C C . SER A 1 72 ? -14.256 6.660 30.865 1.00 96.62 72 SER A C 1
ATOM 524 O O . SER A 1 72 ? -13.257 6.770 31.569 1.00 96.62 72 SER A O 1
ATOM 526 N N . SER A 1 73 ? -14.742 5.465 30.519 1.00 96.88 73 SER A N 1
ATOM 527 C CA . SER A 1 73 ? -14.211 4.169 30.959 1.00 96.88 73 SER A CA 1
ATOM 528 C C . SER A 1 73 ? -14.051 3.201 29.781 1.00 96.88 73 SER A C 1
ATOM 530 O O . SER A 1 73 ? -14.328 3.547 28.635 1.00 96.88 73 SER A O 1
ATOM 532 N N . SER A 1 74 ? -13.578 1.979 30.046 1.00 97.88 74 SER A N 1
ATOM 533 C CA . SER A 1 74 ? -13.563 0.922 29.028 1.00 97.88 74 SER A CA 1
ATOM 534 C C . SER A 1 74 ? -14.989 0.518 28.671 1.00 97.88 74 SER A C 1
ATOM 536 O O . SER A 1 74 ? -15.780 0.244 29.571 1.00 97.88 74 SER A O 1
ATOM 538 N N . ILE A 1 75 ? -15.303 0.440 27.382 1.00 97.19 75 ILE A N 1
ATOM 539 C CA . ILE A 1 75 ? -16.637 0.117 26.877 1.00 97.19 75 ILE A CA 1
ATOM 540 C C . ILE A 1 75 ? -16.587 -1.074 25.919 1.00 97.19 75 ILE A C 1
ATOM 542 O O . ILE A 1 75 ? -15.655 -1.226 25.130 1.00 97.19 75 ILE A O 1
ATOM 546 N N . ILE A 1 76 ? -17.621 -1.912 25.995 1.00 96.31 76 ILE A N 1
ATOM 547 C CA . ILE A 1 76 ? -17.891 -2.985 25.037 1.00 96.31 76 ILE A CA 1
ATOM 548 C C . ILE A 1 76 ? -19.136 -2.591 24.245 1.00 96.31 76 ILE A C 1
ATOM 550 O O . ILE A 1 76 ? -20.176 -2.323 24.850 1.00 96.31 76 ILE A O 1
ATOM 554 N N . ILE A 1 77 ? -19.045 -2.593 22.918 1.00 96.50 77 ILE A N 1
ATOM 555 C CA . ILE A 1 77 ? -20.167 -2.350 22.009 1.00 96.50 77 ILE A CA 1
ATOM 556 C C . ILE A 1 77 ? -20.375 -3.601 21.155 1.00 96.50 77 ILE A C 1
ATOM 558 O O . ILE A 1 77 ? -19.485 -4.036 20.423 1.00 96.50 77 ILE A O 1
ATOM 562 N N . THR A 1 78 ? -21.560 -4.198 21.252 1.00 95.81 78 THR A N 1
ATOM 563 C CA . THR A 1 78 ? -21.949 -5.351 20.432 1.00 95.81 78 THR A CA 1
ATOM 564 C C . THR A 1 78 ? -22.749 -4.878 19.223 1.00 95.81 78 THR A C 1
ATOM 566 O O . THR A 1 78 ? -23.831 -4.316 19.379 1.00 95.81 78 THR A O 1
ATOM 569 N N . LEU A 1 79 ? -22.226 -5.124 18.024 1.00 96.00 79 LEU A N 1
ATOM 570 C CA . LEU A 1 79 ? -22.866 -4.850 16.741 1.00 96.00 79 LEU A CA 1
ATOM 571 C C . LEU A 1 79 ? -23.807 -6.009 16.388 1.00 96.00 79 LEU A C 1
ATOM 573 O O . LEU A 1 79 ? -23.376 -7.044 15.867 1.00 96.00 79 LEU A O 1
ATOM 577 N N . ASN A 1 80 ? -25.088 -5.850 16.716 1.00 95.25 80 ASN A N 1
ATOM 578 C CA . ASN A 1 80 ? -26.166 -6.791 16.400 1.00 95.25 80 ASN A CA 1
ATOM 579 C C . ASN A 1 80 ? -27.216 -6.152 15.470 1.00 95.25 80 ASN A C 1
ATOM 581 O O . ASN A 1 80 ? -28.403 -6.473 15.504 1.00 95.25 80 ASN A O 1
ATOM 585 N N . ASN A 1 81 ? -26.776 -5.184 14.674 1.00 96.19 81 ASN A N 1
ATOM 586 C CA . ASN A 1 81 ? -27.563 -4.509 13.660 1.00 96.19 81 ASN A CA 1
ATOM 587 C C . ASN A 1 81 ? -27.568 -5.306 12.351 1.00 96.19 81 ASN A C 1
ATOM 589 O O . ASN A 1 81 ? -26.571 -5.920 11.974 1.00 96.19 81 ASN A O 1
ATOM 593 N N . THR A 1 82 ? -28.698 -5.272 11.650 1.00 95.81 82 THR A N 1
ATOM 594 C CA . THR A 1 82 ? -28.890 -5.913 10.340 1.00 95.81 82 THR A CA 1
ATOM 595 C C . THR A 1 82 ? -28.733 -4.929 9.181 1.00 95.81 82 THR A C 1
ATOM 597 O O . THR A 1 82 ? -28.662 -5.349 8.029 1.00 95.81 82 THR A O 1
ATOM 600 N N . LYS A 1 83 ? -28.687 -3.623 9.470 1.00 95.81 83 LYS A N 1
ATOM 601 C CA . LYS A 1 83 ? -28.344 -2.546 8.530 1.00 95.81 83 LYS A CA 1
ATOM 602 C C . LYS A 1 83 ? -27.135 -1.773 9.058 1.00 95.81 83 LYS A C 1
ATOM 604 O O . LYS A 1 83 ? -27.067 -1.602 10.277 1.00 95.81 83 LYS A O 1
ATOM 609 N N . PRO A 1 84 ? -26.227 -1.266 8.204 1.00 96.88 84 PRO A N 1
ATOM 610 C CA . PRO A 1 84 ? -25.106 -0.441 8.652 1.00 96.88 84 PRO A CA 1
ATOM 611 C C . PRO A 1 84 ? -25.573 0.706 9.553 1.00 96.88 84 PRO A C 1
ATOM 613 O O . PRO A 1 84 ? -26.567 1.369 9.248 1.00 96.88 84 PRO A O 1
ATOM 616 N N . VAL A 1 85 ? -24.889 0.914 10.679 1.00 97.06 85 VAL A N 1
ATOM 617 C CA . VAL A 1 85 ? -25.130 2.064 11.557 1.00 97.06 85 VAL A CA 1
ATOM 618 C C . VAL A 1 85 ? -24.115 3.154 11.261 1.00 97.06 85 VAL A C 1
ATOM 620 O O . VAL A 1 85 ? -22.925 2.873 11.201 1.00 97.06 85 VAL A O 1
ATOM 623 N N . ASN A 1 86 ? -24.579 4.389 11.103 1.00 96.94 86 ASN A N 1
ATOM 624 C CA . ASN A 1 86 ? -23.707 5.549 10.974 1.00 96.94 86 ASN A CA 1
ATOM 625 C C . ASN A 1 86 ? -23.661 6.278 12.316 1.00 96.94 86 ASN A C 1
ATOM 627 O O . ASN A 1 86 ? -24.698 6.437 12.964 1.00 96.94 86 ASN A O 1
ATOM 631 N N . VAL A 1 87 ? -22.470 6.694 12.723 1.00 97.56 87 VAL A N 1
ATOM 632 C CA . VAL A 1 87 ? -22.224 7.565 13.874 1.00 97.56 87 VAL A CA 1
ATOM 633 C C . VAL A 1 87 ? -21.167 8.595 13.490 1.00 97.56 87 VAL A C 1
ATOM 635 O O . VAL A 1 87 ? -20.349 8.348 12.607 1.00 97.56 87 VAL A O 1
ATOM 638 N N . ASN A 1 88 ? -21.169 9.743 14.155 1.00 97.94 88 ASN A N 1
ATOM 639 C CA . ASN A 1 88 ? -20.183 10.786 13.914 1.00 97.94 88 ASN A CA 1
ATOM 640 C C . ASN A 1 88 ? -18.794 10.362 14.417 1.00 97.94 88 ASN A C 1
ATOM 642 O O . ASN A 1 88 ? -17.829 10.300 13.669 1.00 97.94 88 ASN A O 1
ATOM 646 N N . SER A 1 89 ? -18.678 10.068 15.711 1.00 98.00 89 SER A N 1
ATOM 647 C CA . SER A 1 89 ? -17.382 9.801 16.342 1.00 98.00 89 SER A CA 1
ATOM 648 C C . SER A 1 89 ? -17.507 8.886 17.551 1.00 98.00 89 SER A C 1
ATOM 650 O O . SER A 1 89 ? -18.572 8.757 18.165 1.00 98.00 89 SER A O 1
ATOM 652 N N . ILE A 1 90 ? -16.393 8.245 17.904 1.00 98.44 90 ILE A N 1
ATOM 653 C CA . ILE A 1 90 ? -16.262 7.415 19.100 1.00 98.44 90 ILE A CA 1
ATOM 654 C C . ILE A 1 90 ? -15.046 7.874 19.898 1.00 98.44 90 ILE A C 1
ATOM 656 O O . ILE A 1 90 ? -13.926 7.904 19.394 1.00 98.44 90 ILE A O 1
ATOM 660 N N . ASN A 1 91 ? -15.247 8.171 21.177 1.00 98.31 91 ASN A N 1
ATOM 661 C CA . ASN A 1 91 ? -14.180 8.532 22.100 1.00 98.31 91 ASN A CA 1
ATOM 662 C C . ASN A 1 91 ? -14.282 7.692 23.376 1.00 98.31 91 ASN A C 1
ATOM 664 O O . ASN A 1 91 ? -15.148 7.920 24.225 1.00 98.31 91 ASN A O 1
ATOM 668 N N . ALA A 1 92 ? -13.382 6.721 23.512 1.00 98.06 92 ALA A N 1
ATOM 669 C CA . ALA A 1 92 ? -13.260 5.875 24.692 1.00 98.06 92 ALA A CA 1
ATOM 670 C C . ALA A 1 92 ? -11.953 6.201 25.425 1.00 98.06 92 ALA A C 1
ATOM 672 O O . ALA A 1 92 ? -10.860 5.942 24.920 1.00 98.06 92 ALA A O 1
ATOM 673 N N . LYS A 1 93 ? -12.037 6.715 26.658 1.00 97.56 93 LYS A N 1
ATOM 674 C CA . LYS A 1 93 ? -10.845 7.082 27.451 1.00 97.56 93 LYS A CA 1
ATOM 675 C C . LYS A 1 93 ? -9.947 5.895 27.804 1.00 97.56 93 LYS A C 1
ATOM 677 O O . LYS A 1 93 ? -8.774 6.092 28.115 1.00 97.56 93 LYS A O 1
ATOM 682 N N . HIS A 1 94 ? -10.472 4.673 27.748 1.00 97.69 94 HIS A N 1
ATOM 683 C CA . HIS A 1 94 ? -9.710 3.449 27.977 1.00 97.69 94 HIS A CA 1
ATOM 684 C C . HIS A 1 94 ? -9.873 2.471 26.811 1.00 97.69 94 HIS A C 1
ATOM 686 O O . HIS A 1 94 ? -9.425 2.776 25.713 1.00 97.69 94 HIS A O 1
ATOM 692 N N . THR A 1 95 ? -10.382 1.261 27.050 1.00 98.19 95 THR A N 1
ATOM 693 C CA . THR A 1 95 ? -10.505 0.232 26.010 1.00 98.19 95 THR A CA 1
ATOM 694 C C . THR A 1 95 ? -11.825 0.387 25.266 1.00 98.19 95 THR A C 1
ATOM 696 O O . THR A 1 95 ? -12.871 0.500 25.902 1.00 98.19 95 THR A O 1
ATOM 699 N N . LEU A 1 96 ? -11.778 0.341 23.937 1.00 98.31 96 LEU A N 1
ATOM 700 C CA . LEU A 1 96 ? -12.951 0.135 23.093 1.00 98.31 96 LEU A CA 1
ATOM 701 C C . LEU A 1 96 ? -12.920 -1.307 22.595 1.00 98.31 96 LEU A C 1
ATOM 703 O O . LEU A 1 96 ? -11.987 -1.698 21.894 1.00 98.31 96 LEU A O 1
ATOM 707 N N . GLU A 1 97 ? -13.928 -2.090 22.960 1.00 96.75 97 GLU A N 1
ATOM 708 C CA . GLU A 1 97 ? -14.094 -3.452 22.466 1.00 96.75 97 GLU A CA 1
ATOM 709 C C . GLU A 1 97 ? -15.349 -3.566 21.603 1.00 96.75 97 GLU A C 1
ATOM 711 O O . GLU A 1 97 ? -16.460 -3.324 22.070 1.00 96.75 97 GLU A O 1
ATOM 716 N N . LEU A 1 98 ? -15.167 -3.956 20.346 1.00 95.88 98 LEU A N 1
ATOM 717 C CA . LEU A 1 98 ? -16.240 -4.192 19.389 1.00 95.88 98 LEU A CA 1
ATOM 718 C C . LEU A 1 98 ? -16.461 -5.693 19.219 1.00 95.88 98 LEU A C 1
ATOM 720 O O . LEU A 1 98 ? -15.510 -6.469 19.106 1.00 95.88 98 LEU A O 1
ATOM 724 N N . ARG A 1 99 ? -17.726 -6.109 19.208 1.00 93.88 99 ARG A N 1
ATOM 725 C CA . ARG A 1 99 ? -18.150 -7.510 19.053 1.00 93.88 99 ARG A CA 1
ATOM 726 C C . ARG A 1 99 ? -19.296 -7.618 18.055 1.00 93.88 99 ARG A C 1
ATOM 728 O O . ARG A 1 99 ? -19.908 -6.617 17.707 1.00 93.88 99 ARG A O 1
ATOM 735 N N . GLY A 1 100 ? -19.649 -8.845 17.684 1.00 92.12 100 GLY A N 1
ATOM 736 C CA . GLY A 1 100 ? -20.808 -9.128 16.837 1.00 92.12 100 GLY A CA 1
ATOM 737 C C . GLY A 1 100 ? -20.477 -9.156 15.347 1.00 92.12 100 GLY A C 1
ATOM 738 O O . GLY A 1 100 ? -19.311 -9.220 14.963 1.00 92.12 100 GLY A O 1
ATOM 739 N N . ASN A 1 101 ? -21.524 -9.164 14.525 1.00 93.19 101 ASN A N 1
ATOM 740 C CA . ASN A 1 101 ? -21.440 -9.357 13.072 1.00 93.19 101 ASN A CA 1
ATOM 741 C C . ASN A 1 101 ? -22.046 -8.192 12.278 1.00 93.19 101 ASN A C 1
ATOM 743 O O . ASN A 1 101 ? -22.111 -8.268 11.056 1.00 93.19 101 ASN A O 1
ATOM 747 N N . GLY A 1 102 ? -22.521 -7.149 12.962 1.00 95.62 102 GLY A N 1
ATOM 748 C CA . GLY A 1 102 ? -23.065 -5.959 12.318 1.00 95.62 102 GLY A CA 1
ATOM 749 C C . GLY A 1 102 ? -21.991 -5.058 11.702 1.00 95.62 102 GLY A C 1
ATOM 750 O O . GLY A 1 102 ? -20.787 -5.292 11.838 1.00 95.62 102 GLY A O 1
ATOM 751 N N . GLU A 1 103 ? -22.451 -4.002 11.037 1.00 97.88 103 GLU A N 1
ATOM 752 C CA . GLU A 1 103 ? -21.607 -3.015 10.357 1.00 97.88 103 GLU A CA 1
ATOM 753 C C . GLU A 1 103 ? -21.767 -1.625 10.978 1.00 97.88 103 GLU A C 1
ATOM 755 O O . GLU A 1 103 ? -22.891 -1.191 11.231 1.00 97.88 103 GLU A O 1
ATOM 760 N N . MET A 1 104 ? -20.661 -0.924 11.214 1.00 98.38 104 MET A N 1
ATOM 761 C CA . MET A 1 104 ? -20.633 0.436 11.749 1.00 98.38 104 MET A CA 1
ATOM 762 C C . MET A 1 104 ? -19.746 1.335 10.889 1.00 98.38 104 MET A C 1
ATOM 764 O O . MET A 1 104 ? -18.599 0.996 10.618 1.00 98.38 104 MET A O 1
ATOM 768 N N . ASN A 1 105 ? -20.253 2.510 10.537 1.00 98.56 105 ASN A N 1
ATOM 769 C CA . ASN A 1 105 ? -19.501 3.576 9.894 1.00 98.56 105 ASN A CA 1
ATOM 770 C C . ASN A 1 105 ? -19.367 4.740 10.873 1.00 98.56 105 ASN A C 1
ATOM 772 O O . ASN A 1 105 ? -20.365 5.225 11.411 1.00 98.56 105 ASN A O 1
ATOM 776 N N . VAL A 1 106 ? -18.134 5.162 11.110 1.00 98.62 106 VAL A N 1
ATOM 777 C CA . VAL A 1 106 ? -17.792 6.318 11.932 1.00 98.62 106 VAL A CA 1
ATOM 778 C C . VAL A 1 106 ? -17.216 7.372 10.999 1.00 98.62 106 VAL A C 1
ATOM 780 O O . VAL A 1 106 ? -16.102 7.199 10.514 1.00 98.62 106 VAL A O 1
ATOM 783 N N . ASP A 1 107 ? -17.968 8.425 10.704 1.00 97.69 107 ASP A N 1
ATOM 784 C CA . ASP A 1 107 ? -17.550 9.458 9.751 1.00 97.69 107 ASP A CA 1
ATOM 785 C C . ASP A 1 107 ? -17.685 10.847 10.373 1.00 97.69 107 ASP A C 1
ATOM 787 O O . ASP A 1 107 ? -18.760 11.248 10.830 1.00 97.69 107 ASP A O 1
ATOM 791 N N . THR A 1 108 ? -16.575 11.578 10.415 1.00 97.50 108 THR A N 1
ATOM 792 C CA . THR A 1 108 ? -16.516 12.921 10.984 1.00 97.50 108 THR A CA 1
ATOM 793 C C . THR A 1 108 ? -15.606 13.835 10.181 1.00 97.50 108 THR A C 1
ATOM 795 O O . THR A 1 108 ? -14.611 13.425 9.589 1.00 97.50 108 THR A O 1
ATOM 798 N N . THR A 1 109 ? -15.906 15.128 10.228 1.00 96.25 109 THR A N 1
ATOM 799 C CA . THR A 1 109 ? -14.997 16.181 9.764 1.00 96.25 109 THR A CA 1
ATOM 800 C C . THR A 1 109 ? -13.951 16.555 10.815 1.00 96.25 109 THR A C 1
ATOM 802 O O . THR A 1 109 ? -13.007 17.280 10.504 1.00 96.25 109 THR A O 1
ATOM 805 N N . ASP A 1 110 ? -14.109 16.083 12.056 1.00 96.44 110 ASP A N 1
ATOM 806 C CA . ASP A 1 110 ? -13.148 16.303 13.135 1.00 96.44 110 ASP A CA 1
ATOM 807 C C . ASP A 1 110 ? -11.799 15.630 12.826 1.00 96.44 110 ASP A C 1
ATOM 809 O O . ASP A 1 110 ? -11.667 14.806 11.918 1.00 96.44 110 ASP A O 1
ATOM 813 N N . ASP A 1 111 ? -10.771 15.980 13.601 1.00 98.25 111 ASP A N 1
ATOM 814 C CA . ASP A 1 111 ? -9.417 15.444 13.426 1.00 98.25 111 ASP A CA 1
ATOM 815 C C . ASP A 1 111 ? -9.364 13.911 13.571 1.00 98.25 111 ASP A C 1
ATOM 817 O O . ASP A 1 111 ? -8.537 13.265 12.925 1.00 98.25 111 ASP A O 1
ATOM 821 N N . VAL A 1 112 ? -10.217 13.319 14.419 1.00 98.69 112 VAL A N 1
ATOM 822 C CA . VAL A 1 112 ? -10.186 11.883 14.740 1.00 98.69 112 VAL A CA 1
ATOM 823 C C . VAL A 1 112 ? -11.592 11.280 14.790 1.00 98.69 112 VAL A C 1
ATOM 825 O O . VAL A 1 112 ? -12.429 11.769 15.545 1.00 98.69 112 VAL A O 1
ATOM 828 N N . ALA A 1 113 ? -11.826 10.175 14.072 1.00 98.62 113 ALA A N 1
ATOM 829 C CA . ALA A 1 113 ? -13.117 9.471 14.067 1.00 98.62 113 ALA A CA 1
ATOM 830 C C . ALA A 1 113 ? -13.274 8.536 15.267 1.00 98.62 113 ALA A C 1
ATOM 832 O O . ALA A 1 113 ? -14.248 8.634 16.018 1.00 98.62 113 ALA A O 1
ATOM 833 N N . ILE A 1 114 ? -12.300 7.648 15.485 1.00 98.81 114 ILE A N 1
ATOM 834 C CA . ILE A 1 114 ? -12.265 6.747 16.642 1.00 98.81 114 ILE A CA 1
ATOM 835 C C . ILE A 1 114 ? -11.009 7.035 17.466 1.00 98.81 114 ILE A C 1
ATOM 837 O O . ILE A 1 114 ? -9.891 6.787 17.019 1.00 98.81 114 ILE A O 1
ATOM 841 N N . ASN A 1 115 ? -11.193 7.527 18.691 1.00 98.69 115 ASN A N 1
ATOM 842 C CA . ASN A 1 115 ? -10.117 7.846 19.627 1.00 98.69 115 ASN A CA 1
ATOM 843 C C . ASN A 1 115 ? -10.174 6.933 20.861 1.00 98.69 115 ASN A C 1
ATOM 845 O O . ASN A 1 115 ? -11.167 6.926 21.597 1.00 98.69 115 ASN A O 1
ATOM 849 N N . VAL A 1 116 ? -9.109 6.164 21.095 1.00 98.75 116 VAL A N 1
ATOM 850 C CA . VAL A 1 116 ? -9.054 5.117 22.123 1.00 98.75 116 VAL A CA 1
ATOM 851 C C . VAL A 1 116 ? -7.829 5.299 23.016 1.00 98.75 116 VAL A C 1
ATOM 853 O O . VAL A 1 116 ? -6.688 5.182 22.571 1.00 98.75 116 VAL A O 1
ATOM 856 N N . GLY A 1 117 ? -8.058 5.532 24.308 1.00 98.31 117 GLY A N 1
ATOM 857 C CA . GLY A 1 117 ? -6.992 5.858 25.259 1.00 98.31 117 GLY A CA 1
ATOM 858 C C . GLY A 1 117 ? -6.150 4.675 25.753 1.00 98.31 117 GLY A C 1
ATOM 859 O O . GLY A 1 117 ? -5.121 4.897 26.381 1.00 98.31 117 GLY A O 1
ATOM 860 N N . THR A 1 118 ? -6.550 3.420 25.510 1.00 97.25 118 THR A N 1
ATOM 861 C CA . THR A 1 118 ? -5.680 2.251 25.755 1.00 97.25 118 THR A CA 1
ATOM 862 C C 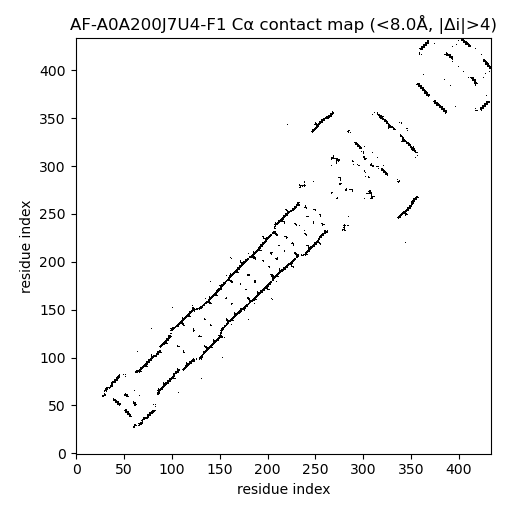. THR A 1 118 ? -5.731 1.245 24.608 1.00 97.25 118 THR A C 1
ATOM 864 O O . THR A 1 118 ? -4.914 1.318 23.700 1.00 97.25 118 THR A O 1
ATOM 867 N N . HIS A 1 119 ? -6.660 0.290 24.635 1.00 98.06 119 HIS A N 1
ATOM 868 C CA . HIS A 1 119 ? -6.705 -0.809 23.675 1.00 98.06 119 HIS A CA 1
ATOM 869 C C . HIS A 1 119 ? -7.913 -0.684 22.765 1.00 98.06 119 HIS A C 1
ATOM 871 O O . HIS A 1 119 ? -9.033 -0.516 23.246 1.00 98.06 119 HIS A O 1
ATOM 877 N N . PHE A 1 120 ? -7.701 -0.865 21.471 1.00 98.25 120 PHE A N 1
ATOM 878 C CA . PHE A 1 120 ? -8.791 -1.153 20.553 1.00 98.25 120 PHE A CA 1
ATOM 879 C C . PHE A 1 120 ? -8.841 -2.661 20.321 1.00 98.25 120 PHE A C 1
ATOM 881 O O . PHE A 1 120 ? -7.854 -3.266 19.899 1.00 98.25 120 PHE A O 1
ATOM 888 N N . ARG A 1 121 ? -9.974 -3.279 20.650 1.00 96.19 121 ARG A N 1
ATOM 889 C CA . ARG A 1 121 ? -10.199 -4.719 20.512 1.00 96.19 121 ARG A CA 1
ATOM 890 C C . ARG A 1 121 ? -11.348 -4.951 19.550 1.00 96.19 121 ARG A C 1
ATOM 892 O O . ARG A 1 121 ? -12.484 -4.650 19.896 1.00 96.19 121 ARG A O 1
ATOM 899 N N . ALA A 1 122 ? -11.083 -5.510 18.380 1.00 93.62 122 ALA A N 1
ATOM 900 C CA . ALA A 1 122 ? -12.137 -5.824 17.421 1.00 93.62 122 ALA A CA 1
ATOM 901 C C . ALA A 1 122 ? -12.344 -7.334 17.329 1.00 93.62 122 ALA A C 1
ATOM 903 O O . ALA A 1 122 ? -11.404 -8.095 17.090 1.00 93.62 122 ALA A O 1
ATOM 904 N N . PHE A 1 123 ? -13.587 -7.759 17.551 1.00 90.25 123 PHE A N 1
ATOM 905 C CA . PHE A 1 123 ? -14.063 -9.125 17.329 1.00 90.25 123 PHE A CA 1
ATOM 906 C C . PHE A 1 123 ? -13.257 -10.188 18.093 1.00 90.25 123 PHE A C 1
ATOM 908 O O . PHE A 1 123 ? -13.157 -11.346 17.695 1.00 90.25 123 PHE A O 1
ATOM 915 N N . LYS A 1 124 ? -12.712 -9.771 19.244 1.00 70.81 124 LYS A N 1
ATOM 916 C CA . LYS A 1 124 ? -11.930 -10.585 20.174 1.00 70.81 124 LYS A CA 1
ATOM 917 C C . LYS A 1 124 ? -12.830 -11.589 20.894 1.00 70.81 124 LYS A C 1
ATOM 919 O O . LYS A 1 124 ? -13.914 -11.223 21.344 1.00 70.81 124 LYS A O 1
ATOM 924 N N . THR A 1 125 ? -12.385 -12.833 21.068 1.00 65.25 125 THR A N 1
ATOM 925 C CA . THR A 1 125 ? -13.063 -13.945 21.778 1.00 65.25 125 THR A CA 1
ATOM 926 C C . THR A 1 125 ? -14.334 -14.503 21.132 1.00 65.25 125 THR A C 1
ATOM 928 O O . THR A 1 125 ? -14.865 -15.523 21.576 1.00 65.25 125 THR A O 1
ATOM 931 N N . THR A 1 126 ? -14.808 -13.904 20.044 1.00 58.66 126 THR A N 1
ATOM 932 C CA . THR A 1 126 ? -15.865 -14.466 19.209 1.00 58.66 126 THR A CA 1
ATOM 933 C C . THR A 1 126 ? -15.195 -15.251 18.098 1.00 58.66 126 THR A C 1
ATOM 935 O O . THR A 1 126 ? -14.714 -14.646 17.151 1.00 58.66 126 THR A O 1
ATOM 938 N N . LYS A 1 127 ? -15.182 -16.587 18.182 1.00 54.53 127 LYS A N 1
ATOM 939 C CA . LYS A 1 127 ? -14.569 -17.492 17.184 1.00 54.53 127 LYS A CA 1
ATOM 940 C C . LYS A 1 127 ? -14.966 -17.195 15.714 1.00 54.53 127 LYS A C 1
ATOM 942 O O . LYS A 1 127 ? -14.339 -17.737 14.818 1.00 54.53 127 LYS A O 1
ATOM 947 N N . TYR A 1 128 ? -15.989 -16.359 15.482 1.00 54.41 128 TYR A N 1
ATOM 948 C CA . TYR A 1 128 ? -16.511 -15.951 14.175 1.00 54.41 128 TYR A CA 1
ATOM 949 C C . TYR A 1 128 ? -17.064 -14.511 14.151 1.00 54.41 128 TYR A C 1
ATOM 951 O O . TYR A 1 128 ? -18.042 -14.261 13.451 1.00 54.41 128 TYR A O 1
ATOM 959 N N . GLY A 1 129 ? -16.539 -13.583 14.959 1.00 71.44 129 GLY A N 1
ATOM 960 C CA . GLY A 1 129 ? -16.973 -12.183 14.863 1.00 71.44 129 GLY A CA 1
ATOM 961 C C . GLY A 1 129 ? -16.548 -11.610 13.512 1.00 71.44 129 GLY A C 1
ATOM 962 O O . GLY A 1 129 ? -15.359 -11.414 13.289 1.00 71.44 129 GLY A O 1
ATOM 963 N N . LYS A 1 130 ? -17.503 -11.395 12.605 1.00 85.62 130 LYS A N 1
ATOM 964 C CA . LYS A 1 130 ? -17.274 -10.936 11.222 1.00 85.62 130 LYS A CA 1
ATOM 965 C C . LYS A 1 130 ? -17.821 -9.535 10.967 1.00 85.62 130 LYS A C 1
ATOM 967 O O . LYS A 1 130 ? -18.152 -9.199 9.833 1.00 85.62 130 LYS A O 1
ATOM 972 N N . GLY A 1 131 ? -17.970 -8.737 12.022 1.00 94.31 131 GLY A N 1
ATOM 973 C CA . GLY A 1 131 ? -18.443 -7.371 11.869 1.00 94.31 131 GLY A CA 1
ATOM 974 C C . GLY A 1 131 ? -17.472 -6.523 11.051 1.00 94.31 131 GLY A C 1
ATOM 975 O O . GLY A 1 131 ? -16.300 -6.868 10.861 1.00 94.31 131 GLY A O 1
ATOM 976 N N . LYS A 1 132 ? -17.987 -5.400 10.564 1.00 97.38 132 LYS A N 1
ATOM 977 C CA . LYS A 1 132 ? -17.246 -4.452 9.737 1.00 97.38 132 LYS A CA 1
ATOM 978 C C . LYS A 1 132 ? -17.320 -3.067 10.355 1.00 97.38 132 LYS A C 1
ATOM 980 O O . LYS A 1 132 ? -18.391 -2.624 10.761 1.00 97.38 132 LYS A O 1
ATOM 985 N N . VAL A 1 133 ? -16.183 -2.392 10.432 1.00 98.44 133 VAL A N 1
ATOM 986 C CA . VAL A 1 133 ? -16.087 -1.027 10.942 1.00 98.44 133 VAL A CA 1
ATOM 987 C C . VAL A 1 133 ? -15.343 -0.186 9.926 1.00 98.44 133 VAL A C 1
ATOM 989 O O . VAL A 1 133 ? -14.240 -0.553 9.527 1.00 98.44 133 VAL A O 1
ATOM 992 N N . THR A 1 134 ? -15.926 0.937 9.528 1.00 98.75 134 THR A N 1
ATOM 993 C CA . THR A 1 134 ? -15.220 1.975 8.776 1.00 98.75 134 THR A CA 1
ATOM 994 C C . THR A 1 134 ? -15.068 3.222 9.645 1.00 98.75 134 THR A C 1
ATOM 996 O O . THR A 1 134 ? -15.960 3.531 10.436 1.00 98.75 134 THR A O 1
ATOM 999 N N . ALA A 1 135 ? -13.926 3.902 9.559 1.00 98.75 135 ALA A N 1
ATOM 1000 C CA . ALA A 1 135 ? -13.628 5.095 10.348 1.00 98.75 135 ALA A CA 1
ATOM 1001 C C . ALA A 1 135 ? -12.940 6.166 9.492 1.00 98.75 135 ALA A C 1
ATOM 1003 O O . ALA A 1 135 ? -11.784 5.997 9.116 1.00 98.75 135 ALA A O 1
ATOM 1004 N N . SER A 1 136 ? -13.619 7.272 9.202 1.00 98.75 136 SER A N 1
ATOM 1005 C CA . SER A 1 136 ? -13.107 8.351 8.353 1.00 98.75 136 SER A CA 1
ATOM 1006 C C . SER A 1 136 ? -13.084 9.679 9.101 1.00 98.75 136 SER A C 1
ATOM 1008 O O . SER A 1 136 ? -14.072 10.066 9.720 1.00 98.75 136 SER A O 1
ATOM 1010 N N . ALA A 1 137 ? -11.939 10.360 9.058 1.00 98.62 137 ALA A N 1
ATOM 1011 C CA . ALA A 1 137 ? -11.725 11.650 9.705 1.00 98.62 137 ALA A CA 1
ATOM 1012 C C . ALA A 1 137 ? -10.872 12.578 8.837 1.00 98.62 137 ALA A C 1
ATOM 1014 O O . ALA A 1 137 ? -10.232 12.138 7.878 1.00 98.62 137 ALA A O 1
ATOM 1015 N N . SER A 1 138 ? -10.768 13.854 9.211 1.00 98.50 138 SER A N 1
ATOM 1016 C CA . SER A 1 138 ? -9.910 14.791 8.476 1.00 98.50 138 SER A CA 1
ATOM 1017 C C . SER A 1 138 ? -8.413 14.496 8.642 1.00 98.50 138 SER A C 1
ATOM 1019 O O . SER A 1 138 ? -7.660 14.698 7.688 1.00 98.50 138 SER A O 1
ATOM 1021 N N . LYS A 1 139 ? -7.954 13.967 9.792 1.00 98.62 139 LYS A N 1
ATOM 1022 C CA . LYS A 1 139 ? -6.532 13.624 10.025 1.00 98.62 139 LYS A CA 1
ATOM 1023 C C . LYS A 1 139 ? -6.280 12.147 10.287 1.00 98.62 139 LYS A C 1
ATOM 1025 O O . LYS A 1 139 ? -5.427 11.571 9.611 1.00 98.62 139 LYS A O 1
ATOM 1030 N N . ILE A 1 140 ? -6.978 11.549 11.255 1.00 98.81 140 ILE A N 1
ATOM 1031 C CA . ILE A 1 140 ? -6.735 10.173 11.709 1.00 98.81 140 ILE A CA 1
ATOM 1032 C C . ILE A 1 140 ? -8.045 9.391 11.817 1.00 98.81 140 ILE A C 1
ATOM 1034 O O . ILE A 1 140 ? -8.875 9.690 12.673 1.00 98.81 140 ILE A O 1
ATOM 1038 N N . GLY A 1 141 ? -8.214 8.334 11.023 1.00 98.81 141 GLY A N 1
ATOM 1039 C CA . GLY A 1 141 ? -9.415 7.493 11.102 1.00 98.81 141 GLY A CA 1
ATOM 1040 C C . GLY A 1 141 ? -9.524 6.752 12.445 1.00 98.81 141 GLY A C 1
ATOM 1041 O O . GLY A 1 141 ? -10.500 6.897 13.181 1.00 98.81 141 GLY A O 1
ATOM 1042 N N . LEU A 1 142 ? -8.484 6.000 12.818 1.00 98.88 142 LEU A N 1
ATOM 1043 C CA . LEU A 1 142 ? -8.414 5.255 14.079 1.00 98.88 142 LEU A CA 1
ATOM 1044 C C . LEU A 1 142 ? -7.142 5.608 14.852 1.00 98.88 142 LEU A C 1
ATOM 1046 O O . LEU A 1 142 ? -6.039 5.284 14.414 1.00 98.88 142 LEU A O 1
ATOM 1050 N N . LYS A 1 143 ? -7.295 6.210 16.035 1.00 98.88 143 LYS A N 1
ATOM 1051 C CA . LYS A 1 143 ? -6.196 6.548 16.945 1.00 98.88 143 LYS A CA 1
ATOM 1052 C C . LYS A 1 143 ? -6.256 5.713 18.222 1.00 98.88 143 LYS A C 1
ATOM 1054 O O . LYS A 1 143 ? -7.249 5.751 18.950 1.00 98.88 143 LYS A O 1
ATOM 1059 N N . VAL A 1 144 ? -5.170 5.003 18.525 1.00 98.81 144 VAL A N 1
ATOM 1060 C CA . VAL A 1 144 ? -5.061 4.115 19.690 1.00 98.81 144 VAL A CA 1
ATOM 1061 C C . VAL A 1 144 ? -3.771 4.392 20.460 1.00 98.81 144 VAL A C 1
ATOM 1063 O O . VAL A 1 144 ? -2.668 4.246 19.939 1.00 98.81 144 VAL A O 1
ATOM 1066 N N . GLU A 1 145 ? -3.898 4.777 21.726 1.00 98.25 145 GLU A N 1
ATOM 1067 C CA . GLU A 1 145 ? -2.755 5.193 22.554 1.00 98.25 145 GLU A CA 1
ATOM 1068 C C . GLU A 1 145 ? -1.896 4.024 23.071 1.00 98.25 145 GLU A C 1
ATOM 1070 O O . GLU A 1 145 ? -0.761 4.235 23.487 1.00 98.25 145 GLU A O 1
ATOM 1075 N N . ASN A 1 146 ? -2.401 2.786 23.042 1.00 97.56 146 ASN A N 1
ATOM 1076 C CA . ASN A 1 146 ? -1.602 1.592 23.321 1.00 97.56 146 ASN A CA 1
ATOM 1077 C C . ASN A 1 146 ? -1.666 0.615 22.141 1.00 97.56 146 ASN A C 1
ATOM 1079 O O . ASN A 1 146 ? -0.972 0.820 21.156 1.00 97.56 146 ASN A O 1
ATOM 1083 N N . GLU A 1 147 ? -2.491 -0.431 22.198 1.00 97.50 147 GLU A N 1
ATOM 1084 C CA . GLU A 1 147 ? -2.399 -1.569 21.272 1.00 97.50 147 GLU A CA 1
ATOM 1085 C C . GLU A 1 147 ? -3.723 -1.848 20.544 1.00 97.50 147 GLU A C 1
ATOM 1087 O O . GLU A 1 147 ? -4.806 -1.775 21.137 1.00 97.50 147 GLU A O 1
ATOM 1092 N N . ILE A 1 148 ? -3.621 -2.222 19.266 1.00 98.31 148 ILE A N 1
ATOM 1093 C CA . ILE A 1 148 ? -4.723 -2.759 18.458 1.00 98.31 148 ILE A CA 1
ATOM 1094 C C . ILE A 1 148 ? -4.669 -4.289 18.487 1.00 98.31 148 ILE A C 1
ATOM 1096 O O . ILE A 1 148 ? -3.655 -4.887 18.134 1.00 98.31 148 ILE A O 1
ATOM 1100 N N . GLN A 1 149 ? -5.776 -4.926 18.865 1.00 95.94 149 GLN A N 1
ATOM 1101 C CA . GLN A 1 149 ? -5.933 -6.382 18.898 1.00 95.94 149 GLN A CA 1
ATOM 1102 C C . GLN A 1 149 ? -7.172 -6.777 18.096 1.00 95.94 149 GLN A C 1
ATOM 1104 O O . GLN A 1 149 ? -8.283 -6.376 18.446 1.00 95.94 149 GLN A O 1
ATOM 1109 N N . MET A 1 150 ? -7.010 -7.590 17.055 1.00 94.94 150 MET A N 1
ATOM 1110 C CA . MET A 1 150 ? -8.139 -8.051 16.238 1.00 94.94 150 MET A CA 1
ATOM 1111 C C . MET A 1 150 ? -8.098 -9.565 16.091 1.00 94.94 150 MET A C 1
ATOM 1113 O O . MET A 1 150 ? -7.060 -10.098 15.730 1.00 94.94 150 MET A O 1
ATOM 1117 N N . GLU A 1 151 ? -9.200 -10.262 16.361 1.00 91.00 151 GLU A N 1
ATOM 1118 C CA . GLU A 1 151 ? -9.286 -11.727 16.176 1.00 91.00 151 GLU A CA 1
ATOM 1119 C C . GLU A 1 151 ? -10.277 -12.141 15.077 1.00 91.00 151 GLU A C 1
ATOM 1121 O O . GLU A 1 151 ? -10.502 -13.331 14.883 1.00 91.00 151 GLU A O 1
ATOM 1126 N N . GLY A 1 152 ? -10.865 -11.174 14.372 1.00 90.12 152 GLY A N 1
ATOM 1127 C CA . GLY A 1 152 ? -11.753 -11.385 13.233 1.00 90.12 152 GLY A CA 1
ATOM 1128 C C . GLY A 1 152 ? -12.247 -10.054 12.666 1.00 90.12 152 GLY A C 1
ATOM 1129 O O . GLY A 1 152 ? -11.794 -8.987 13.094 1.00 90.12 152 GLY A O 1
ATOM 1130 N N . GLY A 1 153 ? -13.192 -10.129 11.729 1.00 93.81 153 GLY A N 1
ATOM 1131 C CA . GLY A 1 153 ? -13.878 -8.976 11.139 1.00 93.81 153 GLY A CA 1
ATOM 1132 C C . GLY A 1 153 ? -12.981 -8.059 10.306 1.00 93.81 153 GLY A C 1
ATOM 1133 O O . GLY A 1 153 ? -11.813 -8.356 10.058 1.00 93.81 153 GLY A O 1
ATOM 1134 N N . SER A 1 154 ? -13.546 -6.938 9.860 1.00 97.00 154 SER A N 1
ATOM 1135 C CA . SER A 1 154 ? -12.830 -5.921 9.082 1.00 97.00 154 SER A CA 1
ATOM 1136 C C . SER A 1 154 ? -12.886 -4.565 9.773 1.00 97.00 154 SER A C 1
ATOM 1138 O O . SER A 1 154 ? -13.950 -4.131 10.218 1.00 97.00 154 SER A O 1
ATOM 1140 N N . VAL A 1 155 ? -11.741 -3.895 9.856 1.00 98.56 155 VAL A N 1
ATOM 1141 C CA . VAL A 1 155 ? -11.628 -2.504 10.298 1.00 98.56 155 VAL A CA 1
ATOM 1142 C C . VAL A 1 155 ? -10.874 -1.735 9.226 1.00 98.56 155 VAL A C 1
ATOM 1144 O O . VAL A 1 155 ? -9.709 -2.023 8.955 1.00 98.56 155 VAL A O 1
ATOM 1147 N N . GLU A 1 156 ? -11.532 -0.749 8.632 1.00 98.81 156 GLU A N 1
ATOM 1148 C CA . GLU A 1 156 ? -10.949 0.144 7.635 1.00 98.81 156 GLU A CA 1
ATOM 1149 C C . GLU A 1 156 ? -10.969 1.571 8.168 1.00 98.81 156 GLU A C 1
ATOM 1151 O O . GLU A 1 156 ? -12.001 2.045 8.636 1.00 98.81 156 GLU A O 1
ATOM 1156 N N . ALA A 1 157 ? -9.839 2.266 8.117 1.00 98.88 157 ALA A N 1
ATOM 1157 C CA . ALA A 1 157 ? -9.748 3.624 8.623 1.00 98.88 157 ALA A CA 1
ATOM 1158 C C . ALA A 1 157 ? -9.016 4.546 7.645 1.00 98.88 157 ALA A C 1
ATOM 1160 O O . ALA A 1 157 ? -8.016 4.148 7.045 1.00 98.88 157 ALA A O 1
ATOM 1161 N N . SER A 1 158 ? -9.504 5.776 7.493 1.00 98.81 158 SER A N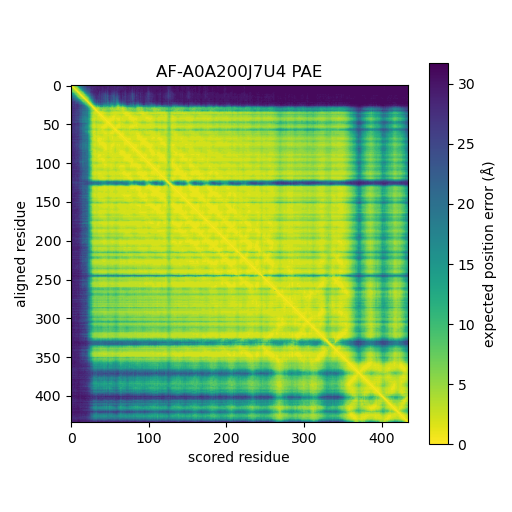 1
ATOM 1162 C CA . SER A 1 158 ? -8.970 6.779 6.574 1.00 98.81 158 SER A CA 1
ATOM 1163 C C . SER A 1 158 ? -8.791 8.147 7.228 1.00 98.81 158 SER A C 1
ATOM 1165 O O . SER A 1 158 ? -9.610 8.580 8.039 1.00 98.81 158 SER A O 1
ATOM 1167 N N . GLY A 1 159 ? -7.722 8.839 6.845 1.00 98.75 159 GLY A N 1
ATOM 1168 C CA . GLY A 1 159 ? -7.431 10.210 7.264 1.00 98.75 159 GLY A CA 1
ATOM 1169 C C . GLY A 1 159 ? -6.380 10.863 6.368 1.00 98.75 159 GLY A C 1
ATOM 1170 O O . GLY A 1 159 ? -5.819 10.206 5.496 1.00 98.75 159 GLY A O 1
ATOM 1171 N N . SER A 1 160 ? -6.102 12.157 6.535 1.00 98.62 160 SER A N 1
ATOM 1172 C CA . SER A 1 160 ? -5.049 12.806 5.734 1.00 98.62 160 SER A CA 1
ATOM 1173 C C . SER A 1 160 ? -3.630 12.494 6.211 1.00 98.62 160 SER A C 1
ATOM 1175 O O . SER A 1 160 ? -2.720 12.400 5.389 1.00 98.62 160 SER A O 1
ATOM 1177 N N . GLU A 1 161 ? -3.435 12.298 7.517 1.00 98.50 161 GLU A N 1
ATOM 1178 C CA . GLU A 1 161 ? -2.135 11.965 8.106 1.00 98.50 161 GLU A CA 1
ATOM 1179 C C . GLU A 1 161 ? -1.979 10.451 8.238 1.00 98.50 161 GLU A C 1
ATOM 1181 O O . GLU A 1 161 ? -1.013 9.874 7.728 1.00 98.50 161 GLU A O 1
ATOM 1186 N N . TYR A 1 162 ? -2.967 9.798 8.854 1.00 98.75 162 TYR A N 1
ATOM 1187 C CA . TYR A 1 162 ? -2.967 8.358 9.087 1.00 98.75 162 TYR A CA 1
ATOM 1188 C C . TYR A 1 162 ? -4.360 7.768 8.889 1.00 98.75 162 TYR A C 1
ATOM 1190 O O . TYR A 1 162 ? -5.352 8.324 9.351 1.00 98.75 162 TYR A O 1
ATOM 1198 N N . GLY A 1 163 ? -4.445 6.587 8.282 1.00 98.75 163 GLY A N 1
ATOM 1199 C CA . GLY A 1 163 ? -5.658 5.782 8.401 1.00 98.75 163 GLY A CA 1
ATOM 1200 C C . GLY A 1 163 ? -5.755 5.206 9.810 1.00 98.75 163 GLY A C 1
ATOM 1201 O O . GLY A 1 163 ? -6.716 5.445 10.539 1.00 98.75 163 GLY A O 1
ATOM 1202 N N . VAL A 1 164 ? -4.693 4.512 10.222 1.00 98.94 164 VAL A N 1
ATOM 1203 C CA . VAL A 1 164 ? -4.557 3.897 11.547 1.00 98.94 164 VAL A CA 1
ATOM 1204 C C . VAL A 1 164 ? -3.293 4.407 12.228 1.00 98.94 164 VAL A C 1
ATOM 1206 O O . VAL A 1 164 ? -2.204 4.340 11.661 1.00 98.94 164 VAL A O 1
ATOM 1209 N N . TYR A 1 165 ? -3.428 4.856 13.471 1.00 98.81 165 TYR A N 1
ATOM 1210 C CA . TYR A 1 165 ? -2.330 5.283 14.328 1.00 98.81 165 TYR A CA 1
ATOM 1211 C C . TYR A 1 165 ? -2.356 4.504 15.646 1.00 98.81 165 TYR A C 1
ATOM 1213 O O . TYR A 1 165 ? -3.337 4.564 16.393 1.00 98.81 165 TYR A O 1
ATOM 1221 N N . SER A 1 166 ? -1.260 3.817 15.965 1.00 98.50 166 SER A N 1
ATOM 1222 C CA . SER A 1 166 ? -1.046 3.156 17.253 1.00 98.50 166 SER A CA 1
ATOM 1223 C C . SER A 1 166 ? 0.277 3.585 17.890 1.00 98.50 166 SER A C 1
ATOM 1225 O O . SER A 1 166 ? 1.342 3.500 17.278 1.00 98.50 166 SER A O 1
ATOM 1227 N N . ASN A 1 167 ? 0.224 3.993 19.159 1.00 97.38 167 ASN A N 1
ATOM 1228 C CA . ASN A 1 167 ? 1.408 4.312 19.968 1.00 97.38 167 ASN A CA 1
ATOM 1229 C C . ASN A 1 167 ? 2.140 3.065 20.509 1.00 97.38 167 ASN A C 1
ATOM 1231 O O . ASN A 1 167 ? 3.091 3.196 21.281 1.00 97.38 167 ASN A O 1
ATOM 1235 N N . ASN A 1 168 ? 1.736 1.856 20.108 1.00 97.12 168 ASN A N 1
ATOM 1236 C CA . ASN A 1 168 ? 2.425 0.616 20.455 1.00 97.12 168 ASN A CA 1
ATOM 1237 C C . ASN A 1 168 ? 2.271 -0.423 19.330 1.00 97.12 168 ASN A C 1
ATOM 1239 O O . ASN A 1 168 ? 2.704 -0.153 18.209 1.00 97.12 168 ASN A O 1
ATOM 1243 N N . ASP A 1 169 ? 1.712 -1.599 19.630 1.00 97.06 169 ASP A N 1
ATOM 1244 C CA . ASP A 1 169 ? 1.615 -2.728 18.712 1.00 97.06 169 ASP A CA 1
ATOM 1245 C C . ASP A 1 169 ? 0.278 -2.768 17.953 1.00 97.06 169 ASP A C 1
ATOM 1247 O O . ASP A 1 169 ? -0.786 -2.398 18.462 1.00 97.06 169 ASP A O 1
ATOM 1251 N N . ILE A 1 170 ? 0.323 -3.335 16.751 1.00 98.31 170 ILE A N 1
ATOM 1252 C CA . ILE A 1 170 ? -0.836 -3.704 15.942 1.00 98.31 170 ILE A CA 1
ATOM 1253 C C . ILE A 1 170 ? -0.805 -5.218 15.734 1.00 98.31 170 ILE A C 1
ATOM 1255 O O . ILE A 1 170 ? 0.117 -5.745 15.115 1.00 98.31 170 ILE A O 1
ATOM 1259 N N . LYS A 1 171 ? -1.801 -5.927 16.278 1.00 96.56 171 LYS A N 1
ATOM 1260 C CA . LYS A 1 171 ? -1.868 -7.398 16.293 1.00 96.56 171 LYS A CA 1
ATOM 1261 C C . LYS A 1 171 ? -3.217 -7.952 15.799 1.00 96.56 171 LYS A C 1
ATOM 1263 O O . LYS A 1 171 ? -4.060 -8.353 16.607 1.00 96.56 171 LYS A O 1
ATOM 1268 N N . PRO A 1 172 ? -3.444 -7.965 14.478 1.00 95.38 172 PRO A N 1
ATOM 1269 C CA . PRO A 1 172 ? -4.437 -8.825 13.840 1.00 95.38 172 PRO A CA 1
ATOM 1270 C C . PRO A 1 172 ? -4.075 -10.318 13.860 1.00 95.38 172 PRO A C 1
ATOM 1272 O O . PRO A 1 172 ? -2.932 -10.714 13.619 1.00 95.38 172 PRO A O 1
ATOM 1275 N N . TYR A 1 173 ? -5.085 -11.146 14.115 1.00 92.88 173 TYR A N 1
ATOM 1276 C CA . TYR A 1 173 ? -5.035 -12.604 14.174 1.00 92.88 173 TYR A CA 1
ATOM 1277 C C . TYR A 1 173 ? -6.180 -13.219 13.359 1.00 92.88 173 TYR A C 1
ATOM 1279 O O . TYR A 1 173 ? -7.219 -12.589 13.176 1.00 92.88 173 TYR A O 1
ATOM 1287 N N . TYR A 1 174 ? -6.034 -14.490 12.984 1.00 91.62 174 TYR A N 1
ATOM 1288 C CA . TYR A 1 174 ? -7.085 -15.278 12.325 1.00 91.62 174 TYR A CA 1
ATOM 1289 C C . TYR A 1 174 ? -7.535 -14.634 11.011 1.00 91.62 174 TYR A C 1
ATOM 1291 O O . TYR A 1 174 ? -6.685 -14.234 10.240 1.00 91.62 174 TYR A O 1
ATOM 1299 N N . ASP A 1 175 ? -8.829 -14.524 10.726 1.00 89.38 175 ASP A N 1
ATOM 1300 C CA . ASP A 1 175 ? -9.352 -13.911 9.499 1.00 89.38 175 ASP A CA 1
ATOM 1301 C C . ASP A 1 175 ? -9.561 -12.387 9.617 1.00 89.38 175 ASP A C 1
ATOM 1303 O O . ASP A 1 175 ? -10.290 -11.800 8.818 1.00 89.38 175 ASP A O 1
ATOM 1307 N N . ALA A 1 176 ? -8.929 -11.732 10.601 1.00 94.88 176 ALA A N 1
ATOM 1308 C CA . ALA A 1 176 ? -9.013 -10.286 10.777 1.00 94.88 176 ALA A CA 1
ATOM 1309 C C . ALA A 1 176 ? -8.394 -9.521 9.598 1.00 94.88 176 ALA A C 1
ATOM 1311 O O . ALA A 1 176 ? -7.280 -9.821 9.159 1.00 94.88 176 ALA A O 1
ATOM 1312 N N . VAL A 1 177 ? -9.084 -8.469 9.159 1.00 97.44 177 VAL A N 1
ATOM 1313 C CA . VAL A 1 177 ? -8.615 -7.531 8.134 1.00 97.44 177 VAL A CA 1
ATOM 1314 C C . VAL A 1 177 ? -8.498 -6.136 8.739 1.00 97.44 177 VAL A C 1
ATOM 1316 O O . VAL A 1 177 ? -9.484 -5.575 9.212 1.00 97.44 177 VAL A O 1
ATOM 1319 N N . LEU A 1 178 ? -7.296 -5.563 8.714 1.00 98.69 178 LEU A N 1
ATOM 1320 C CA . LEU A 1 178 ? -7.047 -4.175 9.097 1.00 98.69 178 LEU A CA 1
ATOM 1321 C C . LEU A 1 178 ? -6.562 -3.387 7.884 1.00 98.69 178 LEU A C 1
ATOM 1323 O O . LEU A 1 178 ? -5.521 -3.713 7.311 1.00 98.69 178 LEU A O 1
ATOM 1327 N N . LYS A 1 179 ? -7.273 -2.319 7.531 1.00 98.88 179 LYS A N 1
ATOM 1328 C CA . LYS A 1 179 ? -6.888 -1.413 6.453 1.00 98.88 179 LYS A CA 1
ATOM 1329 C C . LYS A 1 179 ? -6.733 0.014 6.965 1.00 98.88 179 LYS A C 1
ATOM 1331 O O . LYS A 1 179 ? -7.620 0.529 7.639 1.00 98.88 179 LYS A O 1
ATOM 1336 N N . GLY A 1 180 ? -5.625 0.660 6.624 1.00 98.81 180 GLY A N 1
ATOM 1337 C CA . GLY A 1 180 ? -5.389 2.075 6.898 1.00 98.81 180 GLY A CA 1
ATOM 1338 C C . GLY A 1 180 ? -5.046 2.817 5.616 1.00 98.81 180 GLY A C 1
ATOM 1339 O O . GLY A 1 180 ? -4.113 2.421 4.923 1.00 98.81 180 GLY A O 1
ATOM 1340 N N . VAL A 1 181 ? -5.783 3.879 5.304 1.00 98.81 181 VAL A N 1
ATOM 1341 C CA . VAL A 1 181 ? -5.581 4.709 4.109 1.00 98.81 181 VAL A CA 1
ATOM 1342 C C . VAL A 1 181 ? -5.241 6.138 4.520 1.00 98.81 181 VAL A C 1
ATOM 1344 O O . VAL A 1 181 ? -5.931 6.735 5.343 1.00 98.81 181 VAL A O 1
ATOM 1347 N N . SER A 1 182 ? -4.186 6.698 3.939 1.00 98.56 182 SER A N 1
ATOM 1348 C CA . SER A 1 182 ? -3.760 8.074 4.161 1.00 98.56 182 SER A CA 1
ATOM 1349 C C . SER A 1 182 ? -3.594 8.824 2.846 1.00 98.56 182 SER A C 1
ATOM 1351 O O . SER A 1 182 ? -2.919 8.337 1.941 1.00 98.56 182 SER A O 1
ATOM 1353 N N . SER A 1 183 ? -4.184 10.015 2.727 1.00 97.81 183 SER A N 1
ATOM 1354 C CA . SER A 1 183 ? -4.067 10.805 1.492 1.00 97.81 183 SER A CA 1
ATOM 1355 C C . SER A 1 183 ? -2.734 11.544 1.362 1.00 97.81 183 SER A C 1
ATOM 1357 O O . SER A 1 183 ? -2.255 11.709 0.244 1.00 97.81 183 SER A O 1
ATOM 1359 N N . ASN A 1 184 ? -2.107 11.947 2.474 1.00 97.69 184 ASN A N 1
ATOM 1360 C CA . ASN A 1 184 ? -0.857 12.721 2.465 1.00 97.69 184 ASN A CA 1
ATOM 1361 C C . ASN A 1 184 ? 0.270 12.101 3.305 1.00 97.69 184 ASN A C 1
ATOM 1363 O O . ASN A 1 184 ? 1.424 12.500 3.160 1.00 97.69 184 ASN A O 1
ATOM 1367 N N . GLY A 1 185 ? -0.032 11.144 4.182 1.00 97.50 185 GLY A N 1
ATOM 1368 C CA . GLY A 1 185 ? 0.924 10.570 5.126 1.00 97.50 185 GLY A CA 1
ATOM 1369 C C . GLY A 1 185 ? 1.121 9.066 4.962 1.00 97.50 185 GLY A C 1
ATOM 1370 O O . GLY A 1 185 ? 1.365 8.565 3.862 1.00 97.50 185 GLY A O 1
ATOM 1371 N N . THR A 1 186 ? 1.086 8.349 6.087 1.00 98.50 186 THR A N 1
ATOM 1372 C CA . THR A 1 186 ? 1.291 6.892 6.147 1.00 98.50 186 THR A CA 1
ATOM 1373 C C . THR A 1 186 ? -0.037 6.191 6.392 1.00 98.50 186 THR A C 1
ATOM 1375 O O . THR A 1 186 ? -0.752 6.572 7.312 1.00 98.50 186 THR A O 1
ATOM 1378 N N . GLY A 1 187 ? -0.366 5.147 5.633 1.00 98.69 187 GLY A N 1
ATOM 1379 C CA . GLY A 1 187 ? -1.633 4.424 5.814 1.00 98.69 187 GLY A CA 1
ATOM 1380 C C . GLY A 1 187 ? -1.812 3.865 7.227 1.00 98.69 187 GLY A C 1
ATOM 1381 O O . GLY A 1 187 ? -2.818 4.131 7.890 1.00 98.69 187 GLY A O 1
ATOM 1382 N N . ILE A 1 188 ? -0.805 3.135 7.711 1.00 98.81 188 ILE A N 1
ATOM 1383 C CA . ILE A 1 188 ? -0.765 2.545 9.054 1.00 98.81 188 ILE A CA 1
ATOM 1384 C C . ILE A 1 188 ? 0.536 2.924 9.759 1.00 98.81 188 ILE A C 1
ATOM 1386 O O . ILE A 1 188 ? 1.628 2.616 9.286 1.00 98.81 188 ILE A O 1
ATOM 1390 N N . TYR A 1 189 ? 0.419 3.525 10.936 1.00 98.56 189 TYR A N 1
ATOM 1391 C CA . TYR A 1 189 ? 1.535 3.816 11.824 1.00 98.56 189 TYR A CA 1
ATOM 1392 C C . TYR A 1 189 ? 1.440 2.988 13.105 1.00 98.56 189 TYR A C 1
ATOM 1394 O O . TYR A 1 189 ? 0.411 2.996 13.786 1.00 98.56 189 TYR A O 1
ATOM 1402 N N . ALA A 1 190 ? 2.541 2.335 13.465 1.00 98.25 190 ALA A N 1
ATOM 1403 C CA . ALA A 1 190 ? 2.749 1.733 14.773 1.00 98.25 190 ALA A CA 1
ATOM 1404 C C . ALA A 1 190 ? 4.070 2.231 15.359 1.00 98.25 190 ALA A C 1
ATOM 1406 O O . ALA A 1 190 ? 5.112 2.211 14.700 1.00 98.25 190 ALA A O 1
ATOM 1407 N N . TYR A 1 191 ? 4.070 2.632 16.626 1.00 97.12 191 TYR A N 1
ATOM 1408 C CA . TYR A 1 191 ? 5.330 2.947 17.290 1.00 97.12 191 TYR A CA 1
ATOM 1409 C C . TYR A 1 191 ? 6.217 1.698 17.399 1.00 97.12 191 TYR A C 1
ATOM 1411 O O . TYR A 1 191 ? 7.424 1.780 17.165 1.00 97.12 191 TYR A O 1
ATOM 1419 N N . ARG A 1 192 ? 5.629 0.534 17.711 1.00 95.62 192 ARG A N 1
ATOM 1420 C CA . ARG A 1 192 ? 6.361 -0.710 17.963 1.00 95.62 192 ARG A CA 1
ATOM 1421 C C . ARG A 1 192 ? 6.179 -1.725 16.842 1.00 95.62 192 ARG A C 1
ATOM 1423 O O . ARG A 1 192 ? 6.876 -1.571 15.849 1.00 95.62 192 ARG A O 1
ATOM 1430 N N . ASP A 1 193 ? 5.352 -2.757 16.965 1.00 96.06 193 ASP A N 1
ATOM 1431 C CA . ASP A 1 193 ? 5.259 -3.806 15.943 1.00 96.06 193 ASP A CA 1
ATOM 1432 C C . ASP A 1 193 ? 3.965 -3.728 15.112 1.00 96.06 193 ASP A C 1
ATOM 1434 O O . ASP A 1 193 ? 2.906 -3.349 15.614 1.00 96.06 193 ASP A O 1
ATOM 1438 N N . ILE A 1 194 ? 4.034 -4.181 13.858 1.00 98.12 194 ILE A N 1
ATOM 1439 C CA . ILE A 1 194 ? 2.864 -4.523 13.037 1.00 98.12 194 ILE A CA 1
ATOM 1440 C C . ILE A 1 194 ? 2.924 -6.017 12.728 1.00 98.12 194 ILE A C 1
ATOM 1442 O O . ILE A 1 194 ? 3.856 -6.475 12.064 1.00 98.12 194 ILE A O 1
ATOM 1446 N N . TYR A 1 195 ? 1.926 -6.770 13.185 1.00 96.75 195 TYR A N 1
ATOM 1447 C CA . TYR A 1 195 ? 1.825 -8.210 12.975 1.00 96.75 195 TYR A CA 1
ATOM 1448 C C . TYR A 1 195 ? 0.635 -8.587 12.093 1.00 96.75 195 TYR A C 1
ATOM 1450 O O . TYR A 1 195 ? -0.413 -7.952 12.137 1.00 96.75 195 TYR A O 1
ATOM 1458 N N . ALA A 1 196 ? 0.778 -9.680 11.351 1.00 97.19 196 ALA A N 1
ATOM 1459 C CA . ALA A 1 196 ? -0.333 -10.413 10.757 1.00 97.19 196 ALA A CA 1
ATOM 1460 C C . ALA A 1 196 ? -0.124 -11.906 11.019 1.00 97.19 196 ALA A C 1
ATOM 1462 O O . ALA A 1 196 ? 0.853 -12.492 10.544 1.00 97.19 196 ALA A O 1
ATOM 1463 N N . TRP A 1 197 ? -1.014 -12.509 11.807 1.00 94.06 197 TRP A N 1
ATOM 1464 C CA . TRP A 1 197 ? -0.850 -13.872 12.306 1.00 94.06 197 TRP A CA 1
ATOM 1465 C C . TRP A 1 197 ? -2.062 -14.761 12.039 1.00 94.06 197 TRP A C 1
ATOM 1467 O O . TRP A 1 197 ? -3.205 -14.319 12.115 1.00 94.06 197 TRP A O 1
ATOM 1477 N N . LYS A 1 198 ? -1.813 -16.055 11.799 1.00 92.25 198 LYS A N 1
ATOM 1478 C CA . LYS A 1 198 ? -2.846 -17.094 11.644 1.00 92.25 198 LYS A CA 1
ATOM 1479 C C . LYS A 1 198 ? -3.898 -16.818 10.550 1.00 92.25 198 LYS A C 1
ATOM 1481 O O . LYS A 1 198 ? -5.049 -17.204 10.727 1.00 92.25 198 LYS A O 1
ATOM 1486 N N . GLY A 1 199 ? -3.515 -16.189 9.441 1.00 93.06 199 GLY A N 1
ATOM 1487 C CA . GLY A 1 199 ? -4.399 -15.874 8.310 1.00 93.06 199 GLY A CA 1
ATOM 1488 C C . GLY A 1 199 ? -4.768 -14.393 8.172 1.00 93.06 199 GLY A C 1
ATOM 1489 O O . GLY A 1 199 ? -5.532 -14.046 7.273 1.00 93.06 199 GLY A O 1
ATOM 1490 N N . ALA A 1 200 ? -4.260 -13.527 9.057 1.00 96.00 200 ALA A N 1
ATOM 1491 C CA . ALA A 1 200 ? -4.722 -12.145 9.130 1.00 96.00 200 ALA A CA 1
ATOM 1492 C C . ALA A 1 200 ? -4.176 -11.306 7.977 1.00 96.00 200 ALA A C 1
ATOM 1494 O O . ALA A 1 200 ? -3.104 -11.582 7.436 1.00 96.00 200 ALA A O 1
ATOM 1495 N N . THR A 1 201 ? -4.888 -10.241 7.628 1.00 98.12 201 THR A N 1
ATOM 1496 C CA . THR A 1 201 ? -4.500 -9.334 6.546 1.00 98.12 201 THR A CA 1
ATOM 1497 C C . THR A 1 201 ? -4.377 -7.905 7.056 1.00 98.12 201 THR A C 1
ATOM 1499 O O . THR A 1 201 ? -5.296 -7.369 7.672 1.00 98.12 201 THR A O 1
ATOM 1502 N N . VAL A 1 202 ? -3.240 -7.273 6.772 1.00 98.81 202 VAL A N 1
ATOM 1503 C CA . VAL A 1 202 ? -2.991 -5.853 7.047 1.00 98.81 202 VAL A CA 1
ATOM 1504 C C . VAL A 1 202 ? -2.679 -5.142 5.739 1.00 98.81 202 VAL A C 1
ATOM 1506 O O . VAL A 1 202 ? -1.798 -5.573 4.998 1.00 98.81 202 VAL A O 1
ATOM 1509 N N . ILE A 1 203 ? -3.384 -4.051 5.451 1.00 98.88 203 ILE A N 1
ATOM 1510 C CA . ILE A 1 203 ? -3.204 -3.264 4.227 1.00 98.88 203 ILE A CA 1
ATOM 1511 C C . ILE A 1 203 ? -3.054 -1.796 4.609 1.00 98.88 203 ILE A C 1
ATOM 1513 O O . ILE A 1 203 ? -4.001 -1.157 5.059 1.00 98.88 203 ILE A O 1
ATOM 1517 N N . GLY A 1 204 ? -1.858 -1.255 4.435 1.00 98.81 204 GLY A N 1
ATOM 1518 C CA . GLY A 1 204 ? -1.603 0.168 4.585 1.00 98.81 204 GLY A CA 1
ATOM 1519 C C . GLY A 1 204 ? -1.439 0.824 3.223 1.00 98.81 204 GLY A C 1
ATOM 1520 O O . GLY A 1 204 ? -0.665 0.331 2.410 1.00 98.81 204 GLY A O 1
ATOM 1521 N N . GLU A 1 205 ? -2.122 1.933 2.976 1.00 98.81 205 GLU A N 1
ATOM 1522 C CA . GLU A 1 205 ? -1.981 2.748 1.768 1.00 98.81 205 GLU A CA 1
ATOM 1523 C C . GLU A 1 205 ? -1.730 4.201 2.154 1.00 98.81 205 GLU A C 1
ATOM 1525 O O . GLU A 1 205 ? -2.486 4.770 2.936 1.00 98.81 205 GLU A O 1
ATOM 1530 N N . GLY A 1 206 ? -0.664 4.805 1.640 1.00 98.44 206 GLY A N 1
ATOM 1531 C CA . GLY A 1 206 ? -0.321 6.185 1.964 1.00 98.44 206 GLY A CA 1
ATOM 1532 C C . GLY A 1 206 ? 0.458 6.879 0.861 1.00 98.44 206 GLY A C 1
ATOM 1533 O O . GLY A 1 206 ? 1.052 6.231 -0.001 1.00 98.44 206 GLY A O 1
ATOM 1534 N N . LYS A 1 207 ? 0.494 8.214 0.905 1.00 97.25 207 LYS A N 1
ATOM 1535 C CA . LYS A 1 207 ? 1.351 8.984 -0.003 1.00 97.25 207 LYS A CA 1
ATOM 1536 C C . LYS A 1 207 ? 2.829 8.715 0.252 1.00 97.25 207 LYS A C 1
ATOM 1538 O O . LYS A 1 207 ? 3.580 8.565 -0.698 1.00 97.25 207 LYS A O 1
ATOM 1543 N N . VAL A 1 208 ? 3.228 8.642 1.523 1.00 95.75 208 VAL A N 1
ATOM 1544 C CA . VAL A 1 208 ? 4.636 8.496 1.933 1.00 95.75 208 VAL A CA 1
ATOM 1545 C C . VAL A 1 208 ? 5.030 7.028 2.096 1.00 95.75 208 VAL A C 1
ATOM 1547 O O . VAL A 1 208 ? 6.125 6.636 1.704 1.00 95.75 208 VAL A O 1
ATOM 1550 N N . ALA A 1 209 ? 4.168 6.232 2.728 1.00 97.94 209 ALA A N 1
ATOM 1551 C CA . ALA A 1 209 ? 4.364 4.805 2.957 1.00 97.94 209 ALA A CA 1
ATOM 1552 C C . ALA A 1 209 ? 3.015 4.133 3.228 1.00 97.94 209 ALA A C 1
ATOM 1554 O O . ALA A 1 209 ? 2.092 4.756 3.758 1.00 97.94 209 ALA A O 1
ATOM 1555 N N . GLY A 1 210 ? 2.919 2.839 2.942 1.00 98.56 210 GLY A N 1
ATOM 1556 C CA . GLY A 1 210 ? 1.739 2.063 3.291 1.00 98.56 210 GLY A CA 1
ATOM 1557 C C . GLY A 1 210 ? 1.678 1.782 4.786 1.00 98.56 210 GLY A C 1
ATOM 1558 O O . GLY A 1 210 ? 0.714 2.152 5.455 1.00 98.56 210 GLY A O 1
ATOM 1559 N N . ALA A 1 211 ? 2.734 1.175 5.329 1.00 98.31 211 ALA A N 1
ATOM 1560 C CA . ALA A 1 211 ? 2.834 0.873 6.752 1.00 98.31 211 ALA A CA 1
ATOM 1561 C C . ALA A 1 211 ? 4.215 1.220 7.314 1.00 98.31 211 ALA A C 1
ATOM 1563 O O . ALA A 1 211 ? 5.240 0.917 6.696 1.00 98.31 211 ALA A O 1
ATOM 1564 N N . ARG A 1 212 ? 4.239 1.812 8.513 1.00 97.81 212 ARG A N 1
ATOM 1565 C CA . ARG A 1 212 ? 5.464 2.199 9.213 1.00 97.81 212 ARG A CA 1
ATOM 1566 C C . ARG A 1 212 ? 5.494 1.699 10.655 1.00 97.81 212 ARG A C 1
ATOM 1568 O O . ARG A 1 212 ? 4.549 1.917 11.408 1.00 97.81 212 ARG A O 1
ATOM 1575 N N . SER A 1 213 ? 6.618 1.103 11.038 1.00 97.25 213 SER A N 1
ATOM 1576 C CA . SER A 1 213 ? 6.983 0.747 12.412 1.00 97.25 213 SER A CA 1
ATOM 1577 C C . SER A 1 213 ? 8.233 1.529 12.837 1.00 97.25 213 SER A C 1
ATOM 1579 O O . SER A 1 213 ? 9.202 1.576 12.081 1.00 97.25 213 SER A O 1
ATOM 1581 N N . ILE A 1 214 ? 8.249 2.136 14.031 1.00 95.06 214 ILE A N 1
ATOM 1582 C CA . ILE A 1 214 ? 9.387 2.972 14.468 1.00 95.06 214 ILE A CA 1
ATOM 1583 C C . ILE A 1 214 ? 10.477 2.180 15.189 1.00 95.06 214 ILE A C 1
ATOM 1585 O O . ILE A 1 214 ? 11.662 2.367 14.918 1.00 95.06 214 ILE A O 1
ATOM 1589 N N . ILE A 1 215 ? 10.139 1.338 16.165 1.00 91.94 215 ILE A N 1
ATOM 1590 C CA . ILE A 1 215 ? 11.172 0.706 17.006 1.00 91.94 215 ILE A CA 1
ATOM 1591 C C . ILE A 1 215 ? 11.332 -0.794 16.801 1.00 91.94 215 ILE A C 1
ATOM 1593 O O . ILE A 1 215 ? 12.319 -1.352 17.289 1.00 91.94 215 ILE A O 1
ATOM 1597 N N . ALA A 1 216 ? 10.393 -1.439 16.111 1.00 90.81 216 ALA A N 1
ATOM 1598 C CA . ALA A 1 216 ? 10.348 -2.888 16.008 1.00 90.81 216 ALA A CA 1
ATOM 1599 C C . ALA A 1 216 ? 10.016 -3.345 14.578 1.00 90.81 216 ALA A C 1
ATOM 1601 O O . ALA A 1 216 ? 10.543 -2.766 13.628 1.00 90.81 216 ALA A O 1
ATOM 1602 N N . HIS A 1 217 ? 9.266 -4.435 14.418 1.00 93.06 217 HIS A N 1
ATOM 1603 C CA . HIS A 1 217 ? 9.167 -5.169 13.160 1.00 93.06 217 HIS A CA 1
ATOM 1604 C C . HIS A 1 217 ? 7.848 -4.917 12.430 1.00 93.06 217 HIS A C 1
ATOM 1606 O O . HIS A 1 217 ? 6.822 -4.582 13.022 1.00 93.06 217 HIS A O 1
ATOM 1612 N N . ILE A 1 218 ? 7.878 -5.202 11.131 1.00 97.19 218 ILE A N 1
ATOM 1613 C CA . ILE A 1 218 ? 6.688 -5.535 10.349 1.00 97.19 218 ILE A CA 1
ATOM 1614 C C . ILE A 1 218 ? 6.788 -7.033 10.051 1.00 97.19 218 ILE A C 1
ATOM 1616 O O . ILE A 1 218 ? 7.734 -7.457 9.384 1.00 97.19 218 ILE A O 1
ATOM 1620 N N . GLN A 1 219 ? 5.872 -7.844 10.583 1.00 96.12 219 GLN A N 1
ATOM 1621 C CA . GLN A 1 219 ? 5.989 -9.305 10.554 1.00 96.12 219 GLN A CA 1
ATOM 1622 C C . GLN A 1 219 ? 4.675 -10.008 10.201 1.00 96.12 219 GLN A C 1
ATOM 1624 O O . GLN A 1 219 ? 3.699 -9.950 10.945 1.00 96.12 219 GLN A O 1
ATOM 1629 N N . ALA A 1 220 ? 4.699 -10.776 9.114 1.00 97.25 220 ALA A N 1
ATOM 1630 C CA . ALA A 1 220 ? 3.655 -11.731 8.767 1.00 97.25 220 ALA A CA 1
ATOM 1631 C C . ALA A 1 220 ? 4.109 -13.168 9.098 1.00 97.25 220 ALA A C 1
ATOM 1633 O O . ALA A 1 220 ? 5.249 -13.551 8.812 1.00 97.25 220 ALA A O 1
ATOM 1634 N N . GLU A 1 221 ? 3.232 -13.984 9.683 1.00 95.31 221 GLU A N 1
ATOM 1635 C CA . GLU A 1 221 ? 3.516 -15.396 9.991 1.00 95.31 221 GLU A CA 1
ATOM 1636 C C . GLU A 1 221 ? 2.296 -16.279 9.767 1.00 95.31 221 GLU A C 1
ATOM 1638 O O . GLU A 1 221 ? 1.168 -15.878 10.051 1.00 95.31 221 GLU A O 1
ATOM 1643 N N . ASP A 1 222 ? 2.573 -17.506 9.339 1.00 93.94 222 ASP A N 1
ATOM 1644 C CA . ASP A 1 222 ? 1.617 -18.542 8.951 1.00 93.94 222 ASP A CA 1
ATOM 1645 C C . ASP A 1 222 ? 0.993 -18.307 7.576 1.00 93.94 222 ASP A C 1
ATOM 1647 O O . ASP A 1 222 ? 0.772 -17.182 7.126 1.00 93.94 222 ASP A O 1
ATOM 1651 N N . ALA A 1 223 ? 0.715 -19.415 6.892 1.00 90.75 223 ALA A N 1
ATOM 1652 C CA . ALA A 1 223 ? 0.115 -19.399 5.573 1.00 90.75 223 ALA A CA 1
ATOM 1653 C C . ALA A 1 223 ? -1.241 -18.678 5.608 1.00 90.75 223 ALA A C 1
ATOM 1655 O O . ALA A 1 223 ? -2.048 -18.879 6.516 1.00 90.75 223 ALA A O 1
ATOM 1656 N N . GLY A 1 224 ? -1.477 -17.838 4.603 1.00 92.75 224 GLY A N 1
ATOM 1657 C CA . GLY A 1 224 ? -2.658 -16.979 4.518 1.00 92.75 224 GLY A CA 1
ATOM 1658 C C . GLY A 1 224 ? -2.491 -15.614 5.190 1.00 92.75 224 GLY A C 1
ATOM 1659 O O . GLY A 1 224 ? -3.228 -14.700 4.840 1.00 92.75 224 GLY A O 1
ATOM 1660 N N . SER A 1 225 ? -1.513 -15.431 6.086 1.00 97.62 225 SER A N 1
ATOM 1661 C CA . SER A 1 225 ? -1.238 -14.108 6.652 1.00 97.62 225 SER A CA 1
ATOM 1662 C C . SER A 1 225 ? -0.532 -13.210 5.643 1.00 97.62 225 SER A C 1
ATOM 1664 O O . SER A 1 225 ? 0.420 -13.636 4.976 1.00 97.62 225 SER A O 1
ATOM 1666 N N . SER A 1 226 ? -0.943 -11.944 5.571 1.00 98.31 226 SER A N 1
ATOM 1667 C CA . SER A 1 226 ? -0.295 -10.969 4.700 1.00 98.31 226 SER A CA 1
ATOM 1668 C C . SER A 1 226 ? -0.223 -9.559 5.279 1.00 98.31 226 SER A C 1
ATOM 1670 O O . SER A 1 226 ? -1.122 -9.107 5.989 1.00 98.31 226 SER A O 1
ATOM 1672 N N . ILE A 1 227 ? 0.856 -8.851 4.942 1.00 98.75 227 ILE A N 1
ATOM 1673 C CA . ILE A 1 227 ? 0.985 -7.408 5.161 1.00 98.75 227 ILE A CA 1
ATOM 1674 C C . ILE A 1 227 ? 1.327 -6.760 3.823 1.00 98.75 227 ILE A C 1
ATOM 1676 O O . ILE A 1 227 ? 2.348 -7.088 3.223 1.00 98.75 227 ILE A O 1
ATOM 1680 N N . THR A 1 228 ? 0.482 -5.842 3.363 1.00 98.81 228 THR A N 1
ATOM 1681 C CA . THR A 1 228 ? 0.701 -5.060 2.143 1.00 98.81 228 THR A CA 1
ATOM 1682 C C . THR A 1 228 ? 0.874 -3.590 2.500 1.00 98.81 228 THR A C 1
ATOM 1684 O O . THR A 1 228 ? 0.034 -3.015 3.190 1.00 98.81 228 THR A O 1
ATOM 1687 N N . GLY A 1 229 ? 1.965 -2.987 2.040 1.00 98.75 229 GLY A N 1
ATOM 1688 C CA . GLY A 1 229 ? 2.203 -1.553 2.103 1.00 98.75 229 GLY A CA 1
ATOM 1689 C C . GLY A 1 229 ? 2.166 -0.974 0.700 1.00 98.75 229 GLY A C 1
ATOM 1690 O O . GLY A 1 229 ? 2.938 -1.404 -0.149 1.00 98.75 229 GLY A O 1
ATOM 1691 N N . ILE A 1 230 ? 1.285 -0.008 0.475 1.00 98.81 230 ILE A N 1
ATOM 1692 C CA . ILE A 1 230 ? 1.086 0.692 -0.790 1.00 98.81 230 ILE A CA 1
ATOM 1693 C C . ILE A 1 230 ? 1.573 2.135 -0.615 1.00 98.81 230 ILE A C 1
ATOM 1695 O O . ILE A 1 230 ? 1.076 2.855 0.254 1.00 98.81 230 ILE A O 1
ATOM 1699 N N . SER A 1 231 ? 2.545 2.550 -1.425 1.00 98.25 231 SER A N 1
ATOM 1700 C CA . SER A 1 231 ? 3.031 3.930 -1.504 1.00 98.25 231 SER A CA 1
ATOM 1701 C C . SER A 1 231 ? 2.649 4.557 -2.843 1.00 98.25 231 SER A C 1
ATOM 1703 O O . SER A 1 231 ? 2.825 3.930 -3.885 1.00 98.25 231 SER A O 1
ATOM 1705 N N . HIS A 1 232 ? 2.195 5.811 -2.814 1.00 97.38 232 HIS A N 1
ATOM 1706 C CA . HIS A 1 232 ? 1.984 6.655 -4.005 1.00 97.38 232 HIS A CA 1
ATOM 1707 C C . HIS A 1 232 ? 3.173 7.587 -4.288 1.00 97.38 232 HIS A C 1
ATOM 1709 O O . HIS A 1 232 ? 3.051 8.577 -5.016 1.00 97.38 232 HIS A O 1
ATOM 1715 N N . ASP A 1 233 ? 4.312 7.345 -3.644 1.00 95.81 233 ASP A N 1
ATOM 1716 C CA . ASP A 1 233 ? 5.559 8.055 -3.902 1.00 95.81 233 ASP A CA 1
ATOM 1717 C C . ASP A 1 233 ? 6.747 7.095 -3.787 1.00 95.81 233 ASP A C 1
ATOM 1719 O O . ASP A 1 233 ? 7.217 6.755 -2.695 1.00 95.81 233 ASP A O 1
ATOM 1723 N N . ILE A 1 234 ? 7.253 6.652 -4.939 1.00 95.38 234 ILE A N 1
ATOM 1724 C CA . ILE A 1 234 ? 8.467 5.832 -5.012 1.00 95.38 234 ILE A CA 1
ATOM 1725 C C . ILE A 1 234 ? 9.721 6.612 -4.578 1.00 95.38 234 ILE A C 1
ATOM 1727 O O . ILE A 1 234 ? 10.697 6.002 -4.137 1.00 95.38 234 ILE A O 1
ATOM 1731 N N . ASN A 1 235 ? 9.688 7.947 -4.635 1.00 94.81 235 ASN A N 1
ATOM 1732 C CA . ASN A 1 235 ? 10.789 8.836 -4.252 1.00 94.81 235 ASN A CA 1
ATOM 1733 C C . ASN A 1 235 ? 10.720 9.287 -2.784 1.00 94.81 235 ASN A C 1
ATOM 1735 O O . ASN A 1 235 ? 11.563 10.072 -2.340 1.00 94.81 235 ASN A O 1
ATOM 1739 N N . SER A 1 236 ? 9.754 8.769 -2.025 1.00 94.62 236 SER A N 1
ATOM 1740 C CA . SER A 1 236 ? 9.628 8.983 -0.586 1.00 94.62 236 SER A CA 1
ATOM 1741 C C . SER A 1 236 ? 10.930 8.661 0.165 1.00 94.62 236 SER A C 1
ATOM 1743 O O . SER A 1 236 ? 11.779 7.882 -0.271 1.00 94.62 236 SER A O 1
ATOM 1745 N N . SER A 1 237 ? 11.098 9.226 1.359 1.00 92.44 237 SER A N 1
ATOM 1746 C CA . SER A 1 237 ? 12.176 8.808 2.265 1.00 92.44 237 SER A CA 1
ATOM 1747 C C . SER A 1 237 ? 11.918 7.435 2.901 1.00 92.44 237 SER A C 1
ATOM 1749 O O . SER A 1 237 ? 12.833 6.847 3.484 1.00 92.44 237 SER A O 1
ATOM 1751 N N . LEU A 1 238 ? 10.693 6.912 2.778 1.00 95.69 238 LEU A N 1
ATOM 1752 C CA . LEU A 1 238 ? 10.239 5.666 3.379 1.00 95.69 238 LEU A CA 1
ATOM 1753 C C . LEU A 1 238 ? 9.797 4.663 2.304 1.00 95.69 238 LEU A C 1
ATOM 1755 O O . LEU A 1 238 ? 9.044 4.983 1.393 1.00 95.69 238 LEU A O 1
ATOM 1759 N N . SER A 1 239 ? 10.257 3.419 2.431 1.00 96.81 239 SER A N 1
ATOM 1760 C CA . SER A 1 239 ? 9.735 2.253 1.706 1.00 96.81 239 SER A CA 1
ATOM 1761 C C . SER A 1 239 ? 8.235 2.047 1.944 1.00 96.81 239 SER A C 1
ATOM 1763 O O . SER A 1 239 ? 7.701 2.490 2.961 1.00 96.81 239 SER A O 1
ATOM 1765 N N . ALA A 1 240 ? 7.552 1.331 1.047 1.00 98.06 240 ALA A N 1
ATOM 1766 C CA . ALA A 1 240 ? 6.112 1.112 1.186 1.00 98.06 240 ALA A CA 1
ATOM 1767 C C . ALA A 1 240 ? 5.777 0.299 2.456 1.00 98.06 240 ALA A C 1
ATOM 1769 O O . ALA A 1 240 ? 4.773 0.576 3.120 1.00 98.06 240 ALA A O 1
ATOM 1770 N N . LEU A 1 241 ? 6.666 -0.628 2.840 1.00 98.19 241 LEU A N 1
ATOM 1771 C CA . LEU A 1 241 ? 6.729 -1.223 4.177 1.00 98.19 241 LEU A CA 1
ATOM 1772 C C . LEU A 1 241 ? 8.015 -0.781 4.882 1.00 98.19 241 LEU A C 1
ATOM 1774 O O . LEU A 1 241 ? 9.112 -1.235 4.553 1.00 98.19 241 LEU A O 1
ATOM 1778 N N . HIS A 1 242 ? 7.895 0.094 5.879 1.00 97.00 242 HIS A N 1
ATOM 1779 C CA . HIS A 1 242 ? 9.052 0.716 6.515 1.00 97.00 242 HIS A CA 1
ATOM 1780 C C . HIS A 1 242 ? 9.139 0.420 8.015 1.00 97.00 242 HIS A C 1
ATOM 1782 O O . HIS A 1 242 ? 8.383 0.960 8.812 1.00 97.00 242 HIS A O 1
ATOM 1788 N N . ALA A 1 243 ? 10.106 -0.396 8.426 1.00 94.19 243 ALA A N 1
ATOM 1789 C CA . ALA A 1 243 ? 10.439 -0.596 9.838 1.00 94.19 243 ALA A CA 1
ATOM 1790 C C . ALA A 1 243 ? 11.731 0.163 10.181 1.00 94.19 243 ALA A C 1
ATOM 1792 O O . ALA A 1 243 ? 12.799 -0.351 9.867 1.00 94.19 243 ALA A O 1
ATOM 1793 N N . ASP A 1 244 ? 11.676 1.359 10.786 1.00 89.38 244 ASP A N 1
ATOM 1794 C CA . ASP A 1 244 ? 12.820 2.287 10.931 1.00 89.38 244 ASP A CA 1
ATOM 1795 C C . ASP A 1 244 ? 14.060 1.606 11.550 1.00 89.38 244 ASP A C 1
ATOM 1797 O O . ASP A 1 244 ? 15.168 1.731 11.019 1.00 89.38 244 ASP A O 1
ATOM 1801 N N . LYS A 1 245 ? 13.874 0.872 12.660 1.00 84.88 245 LYS A N 1
ATOM 1802 C CA . LYS A 1 245 ? 14.964 0.269 13.454 1.00 84.88 245 LYS A CA 1
ATOM 1803 C C . LYS A 1 245 ? 15.163 -1.236 13.269 1.00 84.88 245 LYS A C 1
ATOM 1805 O O . LYS A 1 245 ? 16.173 -1.747 13.749 1.00 84.88 245 LYS A O 1
ATOM 1810 N N . GLN A 1 246 ? 14.222 -1.959 12.663 1.00 81.75 246 GLN A N 1
ATOM 1811 C CA . GLN A 1 246 ? 14.311 -3.420 12.525 1.00 81.75 246 GLN A CA 1
ATOM 1812 C C . GLN A 1 246 ? 13.930 -3.888 11.113 1.00 81.75 246 GLN A C 1
ATOM 1814 O O . GLN A 1 246 ? 14.164 -3.202 10.122 1.00 81.75 246 GLN A O 1
ATOM 1819 N N . MET A 1 247 ? 13.430 -5.119 11.030 1.00 86.31 247 MET A N 1
ATOM 1820 C CA . MET A 1 247 ? 13.396 -5.950 9.839 1.00 86.31 247 MET A CA 1
ATOM 1821 C C . MET A 1 247 ? 11.960 -6.208 9.402 1.00 86.31 247 MET A C 1
ATOM 1823 O O . MET A 1 247 ? 11.048 -6.312 10.230 1.00 86.31 247 MET A O 1
ATOM 1827 N N . LEU A 1 248 ? 11.798 -6.354 8.094 1.00 92.81 248 LEU A N 1
ATOM 1828 C CA . LEU A 1 248 ? 10.598 -6.863 7.458 1.00 92.81 248 LEU A CA 1
ATOM 1829 C C . LEU A 1 248 ? 10.645 -8.395 7.499 1.00 92.81 248 LEU A C 1
ATOM 1831 O O . LEU A 1 248 ? 11.655 -8.988 7.128 1.00 92.81 248 LEU A O 1
ATOM 1835 N N . ARG A 1 249 ? 9.588 -9.058 7.967 1.00 93.88 249 ARG A N 1
ATOM 1836 C CA . ARG A 1 249 ? 9.575 -10.515 8.169 1.00 93.88 249 ARG A CA 1
ATOM 1837 C C . ARG A 1 249 ? 8.368 -11.176 7.529 1.00 93.88 249 ARG A C 1
ATOM 1839 O O . ARG A 1 249 ? 7.238 -10.755 7.757 1.00 93.88 249 ARG A O 1
ATOM 1846 N N . ALA A 1 250 ? 8.614 -12.273 6.822 1.00 95.50 250 ALA A N 1
ATOM 1847 C CA . ALA A 1 250 ? 7.570 -13.187 6.375 1.00 95.50 250 ALA A CA 1
ATOM 1848 C C . ALA A 1 250 ? 7.989 -14.624 6.671 1.00 95.50 250 ALA A C 1
ATOM 1850 O O . ALA A 1 250 ? 9.033 -15.080 6.195 1.00 95.50 250 ALA A O 1
ATOM 1851 N N . TYR A 1 251 ? 7.191 -15.334 7.468 1.00 94.56 251 TYR A N 1
ATOM 1852 C CA . TYR A 1 251 ? 7.495 -16.676 7.963 1.00 94.56 251 TYR A CA 1
ATOM 1853 C C . TYR A 1 251 ? 6.366 -17.673 7.672 1.00 94.56 251 TYR A C 1
ATOM 1855 O O . TYR A 1 251 ? 5.196 -17.307 7.638 1.00 94.56 251 TYR A O 1
ATOM 1863 N N . ASN A 1 252 ? 6.707 -18.958 7.533 1.00 94.00 252 ASN A N 1
ATOM 1864 C CA . ASN A 1 252 ? 5.747 -20.072 7.444 1.00 94.00 252 ASN A CA 1
ATOM 1865 C C . ASN A 1 252 ? 4.706 -19.919 6.309 1.00 94.00 252 ASN A C 1
ATOM 1867 O O . ASN A 1 252 ? 3.530 -20.202 6.519 1.00 94.00 252 ASN A O 1
ATOM 1871 N N . GLY A 1 253 ? 5.110 -19.465 5.120 1.00 94.44 253 GLY A N 1
ATOM 1872 C CA . GLY A 1 253 ? 4.189 -19.261 3.992 1.00 94.44 253 GLY A CA 1
ATOM 1873 C C . GLY A 1 253 ? 3.444 -17.923 3.993 1.00 94.44 253 GLY A C 1
ATOM 1874 O O . GLY A 1 253 ? 2.600 -17.711 3.126 1.00 94.44 253 GLY A O 1
ATOM 1875 N N . ALA A 1 254 ? 3.728 -17.030 4.944 1.00 97.44 254 ALA A N 1
ATOM 1876 C CA . ALA A 1 254 ? 3.178 -15.678 4.951 1.00 97.44 254 ALA A CA 1
ATOM 1877 C C . ALA A 1 254 ? 3.786 -14.794 3.849 1.00 97.44 254 ALA A C 1
ATOM 1879 O O . ALA A 1 254 ? 4.877 -15.076 3.334 1.00 97.44 254 ALA A O 1
ATOM 1880 N N . VAL A 1 255 ? 3.100 -13.693 3.533 1.00 98.06 255 VAL A N 1
ATOM 1881 C CA . VAL A 1 255 ? 3.498 -12.754 2.473 1.00 98.06 255 VAL A CA 1
ATOM 1882 C C . VAL A 1 255 ? 3.645 -11.337 3.021 1.00 98.06 255 VAL A C 1
ATOM 1884 O O . VAL A 1 255 ? 2.735 -10.803 3.652 1.00 98.06 255 VAL A O 1
ATOM 1887 N N . VAL A 1 256 ? 4.770 -10.695 2.729 1.00 98.12 256 VAL A N 1
ATOM 1888 C CA . VAL A 1 256 ? 4.924 -9.240 2.848 1.00 98.12 256 VAL A CA 1
ATOM 1889 C C . VAL A 1 256 ? 5.027 -8.636 1.456 1.00 98.12 256 VAL A C 1
ATOM 1891 O O . VAL A 1 256 ? 5.766 -9.144 0.612 1.00 98.12 256 VAL A O 1
ATOM 1894 N N . ARG A 1 257 ? 4.265 -7.577 1.198 1.00 98.56 257 ARG A N 1
ATOM 1895 C CA . ARG A 1 257 ? 4.134 -6.975 -0.127 1.00 98.56 257 ARG A CA 1
ATOM 1896 C C . ARG A 1 257 ? 4.345 -5.477 -0.067 1.00 98.56 257 ARG A C 1
ATOM 1898 O O . ARG A 1 257 ? 3.694 -4.784 0.707 1.00 98.56 257 ARG A O 1
ATOM 1905 N N . GLU A 1 258 ? 5.219 -4.992 -0.925 1.00 98.56 258 GLU A N 1
ATOM 1906 C CA . GLU A 1 258 ? 5.394 -3.574 -1.197 1.00 98.56 258 GLU A CA 1
ATOM 1907 C C . GLU A 1 258 ? 4.810 -3.270 -2.568 1.00 98.56 258 GLU A C 1
ATOM 1909 O O . GLU A 1 258 ? 5.131 -3.947 -3.539 1.00 98.56 258 GLU A O 1
ATOM 1914 N N . GLU A 1 259 ? 3.949 -2.268 -2.645 1.00 98.50 259 GLU A N 1
ATOM 1915 C CA . GLU A 1 259 ? 3.384 -1.774 -3.892 1.00 98.50 259 GLU A CA 1
ATOM 1916 C C . GLU A 1 259 ? 3.721 -0.292 -4.030 1.00 98.50 259 GLU A C 1
ATOM 1918 O O . GLU A 1 259 ? 3.477 0.505 -3.123 1.00 98.50 259 GLU A O 1
ATOM 1923 N N . TYR A 1 260 ? 4.294 0.071 -5.169 1.00 98.25 260 TYR A N 1
ATOM 1924 C CA . TYR A 1 260 ? 4.563 1.444 -5.562 1.00 98.25 260 TYR A CA 1
ATOM 1925 C C . TYR A 1 260 ? 3.610 1.791 -6.701 1.00 98.25 260 TYR A C 1
ATOM 1927 O O . TYR A 1 260 ? 3.816 1.370 -7.844 1.00 98.25 260 TYR A O 1
ATOM 1935 N N . LYS A 1 261 ? 2.539 2.511 -6.359 1.00 95.81 261 LYS A N 1
ATOM 1936 C CA . LYS A 1 261 ? 1.528 2.947 -7.318 1.00 95.81 261 LYS A CA 1
ATOM 1937 C C . LYS A 1 261 ? 2.031 4.122 -8.131 1.00 95.81 261 LYS A C 1
ATOM 1939 O O . LYS A 1 261 ? 2.663 5.020 -7.577 1.00 95.81 261 LYS A O 1
ATOM 1944 N N . GLU A 1 262 ? 1.723 4.092 -9.427 1.00 91.00 262 GLU A N 1
ATOM 1945 C CA . GLU A 1 262 ? 2.091 5.147 -10.379 1.00 91.00 262 GLU A CA 1
ATOM 1946 C C . GLU A 1 262 ? 3.585 5.490 -10.282 1.00 91.00 262 GLU A C 1
ATOM 1948 O O . GLU A 1 262 ? 3.996 6.648 -10.207 1.00 91.00 262 GLU A O 1
ATOM 1953 N N . ALA A 1 263 ? 4.421 4.450 -10.250 1.00 89.62 263 ALA A N 1
ATOM 1954 C CA . ALA A 1 263 ? 5.865 4.603 -10.129 1.00 89.62 263 ALA A CA 1
ATOM 1955 C C . ALA A 1 263 ? 6.483 5.310 -11.349 1.00 89.62 263 ALA A C 1
ATOM 1957 O O . ALA A 1 263 ? 7.599 5.820 -11.242 1.00 89.62 263 ALA A O 1
ATOM 1958 N N . ASN A 1 264 ? 5.762 5.346 -12.481 1.00 89.81 264 ASN A N 1
ATOM 1959 C CA . ASN A 1 264 ? 6.174 5.964 -13.745 1.00 89.81 264 ASN A CA 1
ATOM 1960 C C . ASN A 1 264 ? 7.555 5.470 -14.198 1.00 89.81 264 ASN A C 1
ATOM 1962 O O . ASN A 1 264 ? 8.436 6.250 -14.561 1.00 89.81 264 ASN A O 1
ATOM 1966 N N . LEU A 1 265 ? 7.764 4.152 -14.106 1.00 95.00 265 LEU A N 1
ATOM 1967 C CA . LEU A 1 265 ? 9.015 3.527 -14.522 1.00 95.00 265 LEU A CA 1
ATOM 1968 C C . LEU A 1 265 ? 9.119 3.569 -16.045 1.00 95.00 265 LEU A C 1
ATOM 1970 O O . LEU A 1 265 ? 8.264 3.014 -16.731 1.00 95.00 265 LEU A O 1
ATOM 1974 N N . ILE A 1 266 ? 10.195 4.162 -16.554 1.00 95.25 266 ILE A N 1
ATOM 1975 C CA . ILE A 1 266 ? 10.531 4.126 -17.977 1.00 95.25 266 ILE A CA 1
ATOM 1976 C C . ILE A 1 266 ? 11.447 2.923 -18.214 1.00 95.25 266 ILE A C 1
ATOM 1978 O O . ILE A 1 266 ? 12.542 2.854 -17.649 1.00 95.25 266 ILE A O 1
ATOM 1982 N N . ILE A 1 267 ? 10.987 1.968 -19.021 1.00 96.25 267 ILE A N 1
ATOM 1983 C CA . ILE A 1 267 ? 11.719 0.743 -19.361 1.00 96.25 267 ILE A CA 1
ATOM 1984 C C . ILE A 1 267 ? 12.193 0.828 -20.812 1.00 96.25 267 ILE A C 1
ATOM 1986 O O . ILE A 1 267 ? 11.372 0.946 -21.720 1.00 96.25 267 ILE A O 1
ATOM 1990 N N . THR A 1 268 ? 13.505 0.729 -21.031 1.00 95.38 268 THR A N 1
ATOM 1991 C CA . THR A 1 268 ? 14.100 0.677 -22.377 1.00 95.38 268 THR A CA 1
ATOM 1992 C C . THR A 1 268 ? 14.567 -0.740 -22.714 1.00 95.38 268 THR A C 1
ATOM 1994 O O . THR A 1 268 ? 14.546 -1.636 -21.863 1.00 95.38 268 THR A O 1
ATOM 1997 N N . ASP A 1 269 ? 14.942 -0.974 -23.970 1.00 93.56 269 ASP A N 1
ATOM 1998 C CA . ASP A 1 269 ? 15.411 -2.277 -24.454 1.00 93.56 269 ASP A CA 1
ATOM 1999 C C . ASP A 1 269 ? 16.940 -2.455 -24.334 1.00 93.56 269 ASP A C 1
ATOM 2001 O O . ASP A 1 269 ? 17.458 -3.566 -24.446 1.00 93.56 269 ASP A O 1
ATOM 2005 N N . ASP A 1 270 ? 17.675 -1.376 -24.057 1.00 91.12 270 ASP A N 1
ATOM 2006 C CA . ASP A 1 270 ? 19.140 -1.325 -24.107 1.00 91.12 270 ASP A CA 1
ATOM 2007 C C . ASP A 1 270 ? 19.822 -0.888 -22.797 1.00 91.12 270 ASP A C 1
ATOM 2009 O O . ASP A 1 270 ? 20.948 -1.314 -22.519 1.00 91.12 270 ASP A O 1
ATOM 2013 N N . VAL A 1 271 ? 19.157 -0.082 -21.966 1.00 94.12 271 VAL A N 1
ATOM 2014 C CA . VAL A 1 271 ? 19.693 0.440 -20.704 1.00 94.12 271 VAL A CA 1
ATOM 2015 C C . VAL A 1 271 ? 18.959 -0.216 -19.532 1.00 94.12 271 VAL A C 1
ATOM 2017 O O . VAL A 1 271 ? 17.803 0.110 -19.262 1.00 94.12 271 VAL A O 1
ATOM 2020 N N . PRO A 1 272 ? 19.610 -1.129 -18.785 1.00 96.00 272 PRO A N 1
ATOM 2021 C CA . PRO A 1 272 ? 18.945 -1.855 -17.711 1.00 96.00 272 PRO A CA 1
ATOM 2022 C C . PRO A 1 272 ? 18.563 -0.919 -16.559 1.00 96.00 272 PRO A C 1
ATOM 2024 O O . PRO A 1 272 ? 19.423 -0.312 -15.913 1.00 96.00 272 PRO A O 1
ATOM 2027 N N . LEU A 1 273 ? 17.269 -0.852 -16.242 1.00 96.75 273 LEU A N 1
ATOM 2028 C CA . LEU A 1 273 ? 16.763 -0.086 -15.106 1.00 96.75 273 LEU A CA 1
ATOM 2029 C C . LEU A 1 273 ? 17.098 -0.809 -13.794 1.00 96.75 273 LEU A C 1
ATOM 2031 O O . LEU A 1 273 ? 16.462 -1.800 -13.423 1.00 96.75 273 LEU A O 1
ATOM 2035 N N . ASN A 1 274 ? 18.085 -0.298 -13.058 1.00 96.25 274 ASN A N 1
ATOM 2036 C CA . ASN A 1 274 ? 18.438 -0.816 -11.738 1.00 96.25 274 ASN A CA 1
ATOM 2037 C C . ASN A 1 274 ? 17.631 -0.116 -10.634 1.00 96.25 274 ASN A C 1
ATOM 2039 O O . ASN A 1 274 ? 18.002 0.946 -10.132 1.00 96.25 274 ASN A O 1
ATOM 2043 N N . LEU A 1 275 ? 16.538 -0.749 -10.209 1.00 96.06 275 LEU A N 1
ATOM 2044 C CA . LEU A 1 275 ? 15.635 -0.212 -9.190 1.00 96.06 275 LEU A CA 1
ATOM 2045 C C . LEU A 1 275 ? 16.322 0.029 -7.836 1.00 96.06 275 LEU A C 1
ATOM 2047 O O . LEU A 1 275 ? 16.010 0.999 -7.152 1.00 96.06 275 LEU A O 1
ATOM 2051 N N . THR A 1 276 ? 17.278 -0.819 -7.453 1.00 93.62 276 THR A N 1
ATOM 2052 C CA . THR A 1 276 ? 17.973 -0.710 -6.156 1.00 93.62 276 THR A CA 1
ATOM 2053 C C . THR A 1 276 ? 19.033 0.388 -6.128 1.00 93.62 276 THR A C 1
ATOM 2055 O O . THR A 1 276 ? 19.344 0.920 -5.065 1.00 93.62 276 THR A O 1
ATOM 2058 N N . SER A 1 277 ? 19.574 0.765 -7.285 1.00 93.19 277 SER A N 1
ATOM 2059 C CA . SER A 1 277 ? 20.464 1.922 -7.408 1.00 93.19 277 SER A CA 1
ATOM 2060 C C . SER A 1 277 ? 19.687 3.227 -7.572 1.00 93.19 277 SER A C 1
ATOM 2062 O O . SER A 1 277 ? 20.136 4.262 -7.082 1.00 93.19 277 SER A O 1
ATOM 2064 N N . ASN A 1 278 ? 18.515 3.173 -8.209 1.00 92.94 278 ASN A N 1
ATOM 2065 C CA . ASN A 1 278 ? 17.750 4.367 -8.561 1.00 92.94 278 ASN A CA 1
ATOM 2066 C C . ASN A 1 278 ? 16.788 4.814 -7.451 1.00 92.94 278 ASN A C 1
ATOM 2068 O O . ASN A 1 278 ? 16.550 6.011 -7.304 1.00 92.94 278 ASN A O 1
ATOM 2072 N N . TYR A 1 279 ? 16.274 3.887 -6.633 1.00 94.69 279 TYR A N 1
ATOM 2073 C CA . TYR A 1 279 ? 15.254 4.189 -5.626 1.00 94.69 279 TYR A CA 1
ATOM 2074 C C . TYR A 1 279 ? 15.659 3.705 -4.232 1.00 94.69 279 TYR A C 1
ATOM 2076 O O . TYR A 1 279 ? 15.696 2.508 -3.939 1.00 94.69 279 TYR A O 1
ATOM 2084 N N . LYS A 1 280 ? 15.901 4.657 -3.320 1.00 92.19 280 LYS A N 1
ATOM 2085 C CA . LYS A 1 280 ? 16.257 4.373 -1.914 1.00 92.19 280 LYS A CA 1
ATOM 2086 C C . LYS A 1 280 ? 15.173 3.581 -1.181 1.00 92.19 280 LYS A C 1
ATOM 2088 O O . LYS A 1 280 ? 15.489 2.744 -0.336 1.00 92.19 280 LYS A O 1
ATOM 2093 N N . THR A 1 281 ? 13.910 3.847 -1.507 1.00 93.06 281 THR A N 1
ATOM 2094 C CA . THR A 1 281 ? 12.743 3.143 -0.965 1.00 93.06 281 THR A CA 1
ATOM 2095 C C . THR A 1 281 ? 12.811 1.649 -1.269 1.00 93.06 281 THR A C 1
ATOM 2097 O O . THR A 1 281 ? 12.653 0.842 -0.354 1.00 93.06 281 THR A O 1
ATOM 2100 N N . VAL A 1 282 ? 13.125 1.287 -2.513 1.00 94.69 282 VAL A N 1
ATOM 2101 C CA . VAL A 1 282 ? 13.259 -0.102 -2.971 1.00 94.69 282 VAL A CA 1
ATOM 2102 C C . VAL A 1 282 ? 14.515 -0.748 -2.383 1.00 94.69 282 VAL A C 1
ATOM 2104 O O . VAL A 1 282 ? 14.448 -1.840 -1.818 1.00 94.69 282 VAL A O 1
ATOM 2107 N N . ALA A 1 283 ? 15.652 -0.047 -2.442 1.00 92.62 283 ALA A N 1
ATOM 2108 C CA . ALA A 1 283 ? 16.958 -0.543 -2.000 1.00 92.62 283 ALA A CA 1
ATOM 2109 C C . ALA A 1 283 ? 16.992 -1.005 -0.534 1.00 92.62 283 ALA A C 1
ATOM 2111 O O . ALA A 1 283 ? 17.777 -1.882 -0.171 1.00 92.62 283 ALA A O 1
ATOM 2112 N N . ARG A 1 284 ? 16.145 -0.417 0.323 1.00 92.12 284 ARG A N 1
ATOM 2113 C CA . ARG A 1 284 ? 16.054 -0.790 1.740 1.00 92.12 284 ARG A CA 1
ATOM 2114 C C . ARG A 1 284 ? 15.706 -2.269 1.921 1.00 92.12 284 ARG A C 1
ATOM 2116 O O . ARG A 1 284 ? 16.363 -2.956 2.701 1.00 92.12 284 ARG A O 1
ATOM 2123 N N . ASN A 1 285 ? 14.663 -2.729 1.233 1.00 93.25 285 ASN A N 1
ATOM 2124 C CA . ASN A 1 285 ? 14.067 -4.050 1.443 1.00 93.25 285 ASN A CA 1
ATOM 2125 C C . ASN A 1 285 ? 14.438 -5.037 0.323 1.00 93.25 285 ASN A C 1
ATOM 2127 O O . ASN A 1 285 ? 14.419 -6.252 0.533 1.00 93.25 285 ASN A O 1
ATOM 2131 N N . MET A 1 286 ? 14.840 -4.535 -0.846 1.00 92.88 286 MET A N 1
ATOM 2132 C CA . MET A 1 286 ? 15.391 -5.309 -1.954 1.00 92.88 286 MET A CA 1
ATOM 2133 C C . MET A 1 286 ? 16.887 -5.009 -2.089 1.00 92.88 286 MET A C 1
ATOM 2135 O O . MET A 1 286 ? 17.285 -4.048 -2.733 1.00 92.88 286 MET A O 1
ATOM 2139 N N . LYS A 1 287 ? 17.739 -5.852 -1.496 1.00 85.81 287 LYS A N 1
ATOM 2140 C CA . LYS A 1 287 ? 19.199 -5.665 -1.561 1.00 85.81 287 LYS A CA 1
ATOM 2141 C C . LYS A 1 287 ? 19.796 -6.011 -2.929 1.00 85.81 287 LYS A C 1
ATOM 2143 O O . LYS A 1 287 ? 20.769 -5.396 -3.350 1.00 85.81 287 LYS A O 1
ATOM 2148 N N . ASN A 1 288 ? 19.257 -7.037 -3.584 1.00 90.19 288 ASN A N 1
ATOM 2149 C CA . ASN A 1 288 ? 19.730 -7.514 -4.879 1.00 90.19 288 ASN A CA 1
ATOM 2150 C C . ASN A 1 288 ? 18.538 -7.964 -5.726 1.00 90.19 288 ASN A C 1
ATOM 2152 O O . ASN A 1 288 ? 17.831 -8.900 -5.349 1.00 90.19 288 ASN A O 1
ATOM 2156 N N . MET A 1 289 ? 18.346 -7.317 -6.875 1.00 94.38 289 MET A N 1
ATOM 2157 C CA . MET A 1 289 ? 17.269 -7.625 -7.820 1.00 94.38 289 MET A CA 1
ATOM 2158 C C . MET A 1 289 ? 17.370 -9.045 -8.388 1.00 94.38 289 MET A C 1
ATOM 2160 O O . MET A 1 289 ? 16.343 -9.663 -8.648 1.00 94.38 289 MET A O 1
ATOM 2164 N N . ALA A 1 290 ? 18.585 -9.593 -8.513 1.00 94.12 290 ALA A N 1
ATOM 2165 C CA . ALA A 1 290 ? 18.808 -10.944 -9.033 1.00 94.12 290 ALA A CA 1
ATOM 2166 C C . ALA A 1 290 ? 18.295 -12.052 -8.095 1.00 94.12 290 ALA A C 1
ATOM 2168 O O . ALA A 1 290 ? 18.153 -13.196 -8.513 1.00 94.12 290 ALA A O 1
ATOM 2169 N N . ASN A 1 291 ? 17.996 -11.723 -6.833 1.00 92.25 291 ASN A N 1
ATOM 2170 C CA . ASN A 1 291 ? 17.419 -12.670 -5.876 1.00 92.25 291 ASN A CA 1
ATOM 2171 C C . ASN A 1 291 ? 15.894 -12.831 -6.044 1.00 92.25 291 ASN A C 1
ATOM 2173 O O . ASN A 1 291 ? 15.272 -13.537 -5.247 1.00 92.25 291 ASN A O 1
ATOM 2177 N N . TYR A 1 292 ? 15.284 -12.146 -7.015 1.00 95.94 292 TYR A N 1
ATOM 2178 C CA . TYR A 1 292 ? 13.845 -12.143 -7.258 1.00 95.94 292 TYR A CA 1
ATOM 2179 C C . TYR A 1 292 ? 13.531 -12.748 -8.622 1.00 95.94 292 TYR A C 1
ATOM 2181 O O . TYR A 1 292 ? 14.248 -12.534 -9.597 1.00 95.94 292 TYR A O 1
ATOM 2189 N N . ASN A 1 293 ? 12.404 -13.449 -8.688 1.00 97.12 293 ASN A N 1
ATOM 2190 C CA . ASN A 1 293 ? 11.764 -13.804 -9.945 1.00 97.12 293 ASN A CA 1
ATOM 2191 C C . ASN A 1 293 ? 10.934 -12.611 -10.415 1.00 97.12 293 ASN A C 1
ATOM 2193 O O . ASN A 1 293 ? 10.113 -12.096 -9.651 1.00 97.12 293 ASN A O 1
ATOM 2197 N N . TRP A 1 294 ? 11.150 -12.187 -11.655 1.00 97.88 294 TRP A N 1
ATOM 2198 C CA . TRP A 1 294 ? 10.488 -11.029 -12.245 1.00 97.88 294 TRP A CA 1
ATOM 2199 C C . TRP A 1 294 ? 9.410 -11.463 -13.228 1.00 97.88 294 TRP A C 1
ATOM 2201 O O . TRP A 1 294 ? 9.574 -12.437 -13.957 1.00 97.88 294 TRP A O 1
ATOM 2211 N N . SER A 1 295 ? 8.305 -10.732 -13.217 1.00 97.69 295 SER A N 1
ATOM 2212 C CA . SER A 1 295 ? 7.166 -10.916 -14.112 1.00 97.69 295 SER A CA 1
ATOM 2213 C C . SER A 1 295 ? 6.536 -9.561 -14.406 1.00 97.69 295 SER A C 1
ATOM 2215 O O . SER A 1 295 ? 6.698 -8.620 -13.622 1.00 97.69 295 SER A O 1
ATOM 2217 N N . SER A 1 296 ? 5.822 -9.465 -15.519 1.00 98.00 296 SER A N 1
ATOM 2218 C CA . SER A 1 296 ? 5.075 -8.272 -15.906 1.00 98.00 296 SER A CA 1
ATOM 2219 C C . SER A 1 296 ? 3.724 -8.641 -16.505 1.00 98.00 296 SER A C 1
ATOM 2221 O O . SER A 1 296 ? 3.554 -9.743 -17.027 1.00 98.00 296 SER A O 1
ATOM 2223 N N . ASP A 1 297 ? 2.773 -7.722 -16.378 1.00 96.62 297 ASP A N 1
ATOM 2224 C CA . ASP A 1 297 ? 1.477 -7.768 -17.046 1.00 96.62 297 ASP A CA 1
ATOM 2225 C C . ASP A 1 297 ? 1.244 -6.429 -17.777 1.00 96.62 297 ASP A C 1
ATOM 2227 O O . ASP A 1 297 ? 1.132 -5.397 -17.097 1.00 96.62 297 ASP A O 1
ATOM 2231 N N . PRO A 1 298 ? 1.231 -6.409 -19.128 1.00 96.25 298 PRO A N 1
ATOM 2232 C CA . PRO A 1 298 ? 1.476 -7.545 -20.034 1.00 96.25 298 PRO A CA 1
ATOM 2233 C C . PRO A 1 298 ? 2.914 -8.098 -19.943 1.00 96.25 298 PRO A C 1
ATOM 2235 O O . PRO A 1 298 ? 3.809 -7.437 -19.424 1.00 96.25 298 PRO A O 1
ATOM 2238 N N . GLU A 1 299 ? 3.146 -9.314 -20.456 1.00 96.38 299 GLU A N 1
ATOM 2239 C CA . GLU A 1 299 ? 4.465 -9.975 -20.440 1.00 96.38 299 GLU A CA 1
ATOM 2240 C C . GLU A 1 299 ? 5.441 -9.332 -21.445 1.00 96.38 299 GLU A C 1
ATOM 2242 O O . GLU A 1 299 ? 5.587 -9.783 -22.588 1.00 96.38 299 GLU A O 1
ATOM 2247 N N . SER A 1 300 ? 6.116 -8.273 -21.002 1.00 94.94 300 SER A N 1
ATOM 2248 C CA . SER A 1 300 ? 7.005 -7.437 -21.823 1.00 94.94 300 SER A CA 1
ATOM 2249 C C . SER A 1 300 ? 8.286 -6.990 -21.112 1.00 94.94 300 SER A C 1
ATOM 2251 O O . SER A 1 300 ? 9.192 -6.470 -21.752 1.00 94.94 300 SER A O 1
ATOM 2253 N N . VAL A 1 301 ? 8.399 -7.181 -19.797 1.00 96.94 301 VAL A N 1
ATOM 2254 C CA . VAL A 1 301 ? 9.566 -6.786 -18.993 1.00 96.94 301 VAL A CA 1
ATOM 2255 C C . VAL A 1 301 ? 10.261 -8.016 -18.429 1.00 96.94 301 VAL A C 1
ATOM 2257 O O . VAL A 1 301 ? 9.617 -8.880 -17.825 1.00 96.94 301 VAL A O 1
ATOM 2260 N N . TYR A 1 302 ? 11.587 -8.057 -18.556 1.00 96.31 302 TYR A N 1
ATOM 2261 C CA . TYR A 1 302 ? 12.440 -9.127 -18.042 1.00 96.31 302 TYR A CA 1
ATOM 2262 C C . TYR A 1 302 ? 13.671 -8.575 -17.310 1.00 96.31 302 TYR A C 1
ATOM 2264 O O . TYR A 1 302 ? 14.044 -7.411 -17.446 1.00 96.31 302 TYR A O 1
ATOM 2272 N N . PHE A 1 303 ? 14.309 -9.421 -16.497 1.00 97.00 303 PHE A N 1
ATOM 2273 C CA . PHE A 1 303 ? 15.530 -9.069 -15.771 1.00 97.00 303 PHE A CA 1
ATOM 2274 C C . PHE A 1 303 ? 16.770 -9.564 -16.522 1.00 97.00 303 PHE A C 1
ATOM 2276 O O . PHE A 1 303 ? 16.923 -10.765 -16.746 1.00 97.00 303 PHE A O 1
ATOM 2283 N N . ALA A 1 304 ? 17.673 -8.652 -16.877 1.00 95.62 304 ALA A N 1
ATOM 2284 C CA . ALA A 1 304 ? 18.948 -8.959 -17.520 1.00 95.62 304 ALA A CA 1
ATOM 2285 C C . ALA A 1 304 ? 19.984 -7.861 -17.238 1.00 95.62 304 ALA A C 1
ATOM 2287 O O . ALA A 1 304 ? 19.643 -6.728 -16.910 1.00 95.62 304 ALA A O 1
ATOM 2288 N N . ASN A 1 305 ? 21.274 -8.199 -17.339 1.00 93.38 305 ASN A N 1
ATOM 2289 C CA . ASN A 1 305 ? 22.385 -7.248 -17.170 1.00 93.38 305 ASN A CA 1
ATOM 2290 C C . ASN A 1 305 ? 22.326 -6.415 -15.867 1.00 93.38 305 ASN A C 1
ATOM 2292 O O . ASN A 1 305 ? 22.795 -5.282 -15.820 1.00 93.38 305 ASN A O 1
ATOM 2296 N N . GLY A 1 306 ? 21.758 -6.979 -14.794 1.00 92.25 306 GLY A N 1
ATOM 2297 C CA . GLY A 1 306 ? 21.662 -6.325 -13.485 1.00 92.25 306 GLY A CA 1
ATOM 2298 C C . GLY A 1 306 ? 20.472 -5.375 -13.297 1.00 92.25 306 GLY A C 1
ATOM 2299 O O . GLY A 1 306 ? 20.394 -4.743 -12.244 1.00 92.25 306 GLY A O 1
ATOM 2300 N N . GLY A 1 307 ? 19.538 -5.289 -14.249 1.00 96.69 307 GLY A N 1
ATOM 2301 C CA . GLY A 1 307 ? 18.334 -4.459 -14.138 1.00 96.69 307 GLY A CA 1
ATOM 2302 C C . GLY A 1 307 ? 17.168 -4.970 -14.986 1.00 96.69 307 GLY A C 1
ATOM 2303 O O . GLY A 1 307 ? 17.194 -6.092 -15.491 1.00 96.69 307 GLY A O 1
ATOM 2304 N N . LEU A 1 308 ? 16.119 -4.156 -15.094 1.00 97.75 308 LEU A N 1
ATOM 2305 C CA . LEU A 1 308 ? 14.947 -4.448 -15.921 1.00 97.75 308 LEU A CA 1
ATOM 2306 C C . LEU A 1 308 ? 15.131 -3.908 -17.336 1.00 97.75 308 LEU A C 1
ATOM 2308 O O . LEU A 1 308 ? 15.563 -2.770 -17.505 1.00 97.75 308 LEU A O 1
ATOM 2312 N N . LEU A 1 309 ? 14.765 -4.722 -18.318 1.00 97.38 309 LEU A N 1
ATOM 2313 C CA . LEU A 1 309 ? 14.732 -4.379 -19.736 1.00 97.38 309 LEU A CA 1
ATOM 2314 C C . LEU A 1 309 ? 13.370 -4.741 -20.326 1.00 97.38 309 LEU A C 1
ATOM 2316 O O . LEU A 1 309 ? 12.660 -5.605 -19.801 1.00 97.38 309 LEU A O 1
ATOM 2320 N N . GLY A 1 310 ? 13.013 -4.051 -21.402 1.00 96.12 310 GLY A N 1
ATOM 2321 C CA . GLY A 1 310 ? 11.793 -4.276 -22.161 1.00 96.12 310 GLY A CA 1
ATOM 2322 C C . GLY A 1 310 ? 12.027 -5.121 -23.410 1.00 96.12 310 GLY A C 1
ATOM 2323 O O . GLY A 1 310 ? 13.071 -5.026 -24.049 1.00 96.12 310 GLY A O 1
ATOM 2324 N N . ASP A 1 311 ? 11.038 -5.934 -23.753 1.00 93.62 311 ASP A N 1
ATOM 2325 C CA . ASP A 1 311 ? 10.933 -6.647 -25.020 1.00 93.62 311 ASP A CA 1
ATOM 2326 C C . ASP A 1 311 ? 10.479 -5.661 -26.104 1.00 93.62 311 ASP A C 1
ATOM 2328 O O . ASP A 1 311 ? 9.344 -5.180 -26.088 1.00 93.62 311 ASP A O 1
ATOM 2332 N N . ILE A 1 312 ? 11.386 -5.336 -27.026 1.00 90.56 312 ILE A N 1
ATOM 2333 C CA . ILE A 1 312 ? 11.173 -4.317 -28.060 1.00 90.56 312 ILE A CA 1
ATOM 2334 C C . ILE A 1 312 ? 9.975 -4.609 -28.971 1.00 90.56 312 ILE A C 1
ATOM 2336 O O . ILE A 1 312 ? 9.357 -3.681 -29.491 1.00 90.56 312 ILE A O 1
ATOM 2340 N N . ASP A 1 313 ? 9.612 -5.883 -29.129 1.00 88.06 313 ASP A N 1
ATOM 2341 C CA . ASP A 1 313 ? 8.477 -6.302 -29.953 1.00 88.06 313 ASP A CA 1
ATOM 2342 C C . ASP A 1 313 ? 7.131 -6.146 -29.219 1.00 88.06 313 ASP A C 1
ATOM 2344 O O . ASP A 1 313 ? 6.065 -6.392 -29.792 1.00 88.06 313 ASP A O 1
ATOM 2348 N N . LYS A 1 314 ? 7.155 -5.752 -27.939 1.00 90.31 314 LYS A N 1
ATOM 2349 C CA . LYS A 1 314 ? 5.989 -5.695 -27.052 1.00 90.31 314 LYS A CA 1
ATOM 2350 C C . LYS A 1 314 ? 5.922 -4.383 -26.275 1.00 90.31 314 LYS A C 1
ATOM 2352 O O . LYS A 1 314 ? 5.941 -4.389 -25.045 1.00 90.31 314 LYS A O 1
ATOM 2357 N N . SER A 1 315 ? 5.796 -3.261 -26.982 1.00 89.00 315 SER A N 1
ATOM 2358 C CA . SER A 1 315 ? 5.521 -1.961 -26.356 1.00 89.00 315 SER A CA 1
ATOM 2359 C C . SER A 1 315 ? 4.293 -2.012 -25.445 1.00 89.00 315 SER A C 1
ATOM 2361 O O . SER A 1 315 ? 3.312 -2.707 -25.721 1.00 89.00 315 SER A O 1
ATOM 2363 N N . PHE A 1 316 ? 4.344 -1.260 -24.350 1.00 91.00 316 PHE A N 1
ATOM 2364 C CA . PHE A 1 316 ? 3.304 -1.246 -23.333 1.00 91.00 316 PHE A CA 1
ATOM 2365 C C . PHE A 1 316 ? 3.168 0.119 -22.663 1.00 91.00 316 PHE A C 1
ATOM 2367 O O . PHE A 1 316 ? 4.142 0.833 -22.417 1.00 91.00 316 PHE A O 1
ATOM 2374 N N . GLU A 1 317 ? 1.938 0.420 -22.263 1.00 92.62 317 GLU A N 1
ATOM 2375 C CA . GLU A 1 317 ? 1.611 1.534 -21.384 1.00 92.62 317 GLU A CA 1
ATOM 2376 C C . GLU A 1 317 ? 0.966 0.998 -20.107 1.00 92.62 317 GLU A C 1
ATOM 2378 O O . GLU A 1 317 ? 0.162 0.066 -20.149 1.00 92.62 317 GLU A O 1
ATOM 2383 N N . ASN A 1 318 ? 1.305 1.605 -18.968 1.00 92.75 318 ASN A N 1
ATOM 2384 C CA . ASN A 1 318 ? 0.720 1.291 -17.664 1.00 92.75 318 ASN A CA 1
ATOM 2385 C C . ASN A 1 318 ? 0.822 -0.198 -17.256 1.00 92.75 318 ASN A C 1
ATOM 2387 O O . ASN A 1 318 ? -0.111 -0.771 -16.691 1.00 92.75 318 ASN A O 1
ATOM 2391 N N . ALA A 1 319 ? 1.965 -0.834 -17.522 1.00 95.56 319 ALA A N 1
ATOM 2392 C CA . ALA A 1 319 ? 2.214 -2.208 -17.103 1.00 95.56 319 ALA A CA 1
ATOM 2393 C C . ALA A 1 319 ? 2.398 -2.318 -15.583 1.00 95.56 319 ALA A C 1
ATOM 2395 O O . ALA A 1 319 ? 2.864 -1.389 -14.907 1.00 95.56 319 ALA A O 1
ATOM 2396 N N . THR A 1 320 ? 2.084 -3.502 -15.059 1.00 97.75 320 THR A N 1
ATOM 2397 C CA . THR A 1 320 ? 2.431 -3.900 -13.692 1.00 97.75 320 THR A CA 1
ATOM 2398 C C . THR A 1 320 ? 3.660 -4.796 -13.721 1.00 97.75 320 THR A C 1
ATOM 2400 O O . THR A 1 320 ? 3.642 -5.851 -14.346 1.00 97.75 320 THR A O 1
ATOM 2403 N N . VAL A 1 321 ? 4.721 -4.413 -13.013 1.00 98.19 321 VAL A N 1
ATOM 2404 C CA . VAL A 1 321 ? 5.952 -5.201 -12.869 1.00 98.19 321 VAL A CA 1
ATOM 2405 C C . VAL A 1 321 ? 6.031 -5.750 -11.449 1.00 98.19 321 VAL A C 1
ATOM 2407 O O . VAL A 1 321 ? 5.933 -5.000 -10.478 1.00 98.19 321 VAL A O 1
ATOM 2410 N N . LYS A 1 322 ? 6.234 -7.061 -11.312 1.00 98.44 322 LYS A N 1
ATOM 2411 C CA . LYS A 1 322 ? 6.265 -7.763 -10.025 1.00 98.44 322 LYS A CA 1
ATOM 2412 C C . LYS A 1 322 ? 7.555 -8.557 -9.850 1.00 98.44 322 LYS A C 1
ATOM 2414 O O . LYS A 1 322 ? 7.851 -9.462 -10.630 1.00 98.44 322 LYS A O 1
ATOM 2419 N N . ALA A 1 323 ? 8.254 -8.275 -8.757 1.00 98.00 323 ALA A N 1
ATOM 2420 C CA . ALA A 1 323 ? 9.358 -9.062 -8.229 1.00 98.00 323 ALA A CA 1
ATOM 2421 C C . ALA A 1 323 ? 8.852 -9.969 -7.101 1.00 98.00 323 ALA A C 1
ATOM 2423 O O . ALA A 1 323 ? 8.183 -9.498 -6.180 1.00 98.00 323 ALA A O 1
ATOM 2424 N N . THR A 1 324 ? 9.202 -11.254 -7.124 1.00 97.69 324 THR A N 1
ATOM 2425 C CA . THR A 1 324 ? 8.830 -12.215 -6.074 1.00 97.69 324 THR A CA 1
ATOM 2426 C C . THR A 1 324 ? 10.050 -12.976 -5.576 1.00 97.69 324 THR A C 1
ATOM 2428 O O . THR A 1 32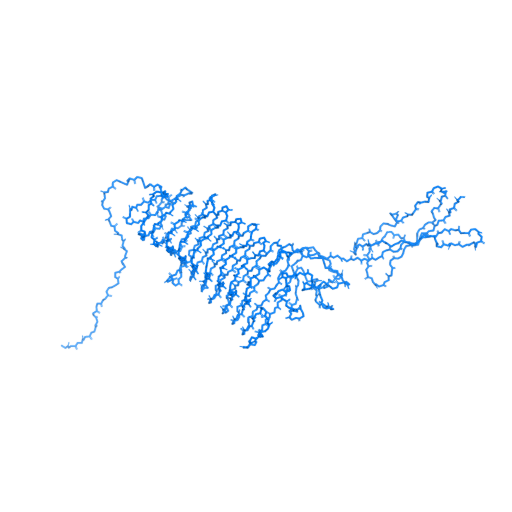4 ? 10.752 -13.614 -6.360 1.00 97.69 324 THR A O 1
ATOM 2431 N N . ARG A 1 325 ? 10.277 -12.971 -4.260 1.00 95.31 325 ARG A N 1
ATOM 2432 C CA . ARG A 1 325 ? 11.300 -13.790 -3.600 1.00 95.31 325 ARG A CA 1
ATOM 2433 C C . ARG A 1 325 ? 10.659 -14.652 -2.526 1.00 95.31 325 ARG A C 1
ATOM 2435 O O . ARG A 1 325 ? 10.063 -14.136 -1.587 1.00 95.31 325 ARG A O 1
ATOM 2442 N N . THR A 1 326 ? 10.835 -15.965 -2.638 1.00 93.00 326 THR A N 1
ATOM 2443 C CA . THR A 1 326 ? 10.369 -16.943 -1.644 1.00 93.00 326 THR A CA 1
ATOM 2444 C C . THR A 1 326 ? 11.563 -17.695 -1.081 1.00 93.00 326 THR A C 1
ATOM 2446 O O . THR A 1 326 ? 12.400 -18.168 -1.848 1.00 93.00 326 THR A O 1
ATOM 2449 N N . ASN A 1 327 ? 11.649 -17.829 0.245 1.00 87.38 327 ASN A N 1
ATOM 2450 C CA . ASN A 1 327 ? 12.742 -18.570 0.878 1.00 87.38 327 ASN A CA 1
ATOM 2451 C C . ASN A 1 327 ? 12.246 -19.875 1.525 1.00 87.38 327 ASN A C 1
ATOM 2453 O O . ASN A 1 327 ? 11.566 -19.814 2.556 1.00 87.38 327 ASN A O 1
ATOM 2457 N N . PRO A 1 328 ? 12.615 -21.058 0.996 1.00 84.00 328 PRO A N 1
ATOM 2458 C CA . PRO A 1 328 ? 12.235 -22.339 1.591 1.00 84.00 328 PRO A CA 1
ATOM 2459 C C . PRO A 1 328 ? 13.028 -22.683 2.863 1.00 84.00 328 PRO A C 1
ATOM 2461 O O . PRO A 1 328 ? 12.629 -23.570 3.620 1.00 84.00 328 PRO A O 1
ATOM 2464 N N . SER A 1 329 ? 14.137 -21.987 3.133 1.00 82.00 329 SER A N 1
ATOM 2465 C CA . SER A 1 329 ? 15.033 -22.273 4.254 1.00 82.00 329 SER A CA 1
ATOM 2466 C C . SER A 1 329 ? 14.359 -22.111 5.616 1.00 82.00 329 SER A C 1
ATOM 2468 O O . SER A 1 329 ? 13.547 -21.216 5.851 1.00 82.00 329 SER A O 1
ATOM 2470 N N . VAL A 1 330 ? 14.760 -22.950 6.572 1.00 76.94 330 VAL A N 1
ATOM 2471 C CA . VAL A 1 330 ? 14.358 -22.847 7.984 1.00 76.94 330 VAL A CA 1
ATOM 2472 C C . VAL A 1 330 ? 15.179 -21.818 8.771 1.00 76.94 330 VAL A C 1
ATOM 2474 O O . VAL A 1 330 ? 14.863 -21.545 9.934 1.00 76.94 330 VAL A O 1
ATOM 2477 N N . CYS A 1 331 ? 16.217 -21.243 8.167 1.00 72.50 331 CYS A N 1
ATOM 2478 C CA . CYS A 1 331 ? 17.122 -20.283 8.791 1.00 72.50 331 CYS A CA 1
ATOM 2479 C C . CYS A 1 331 ? 17.072 -18.936 8.071 1.00 72.50 331 CYS A C 1
ATOM 2481 O O . CYS A 1 331 ? 16.881 -18.874 6.861 1.00 72.50 331 CYS A O 1
ATOM 2483 N N . VAL A 1 332 ? 17.259 -17.867 8.842 1.00 69.44 332 VAL A N 1
ATOM 2484 C CA . VAL A 1 332 ? 17.209 -16.489 8.354 1.00 69.44 332 VAL A CA 1
ATOM 2485 C C . VAL A 1 332 ? 18.607 -16.033 7.950 1.00 69.44 332 VAL A C 1
ATOM 2487 O O . VAL A 1 332 ? 19.568 -16.255 8.693 1.00 69.44 332 VAL A O 1
ATOM 2490 N N . GLU A 1 333 ? 18.718 -15.340 6.821 1.00 69.75 333 GLU A N 1
ATOM 2491 C CA . GLU A 1 333 ? 19.917 -14.567 6.505 1.00 69.75 333 GLU A CA 1
ATOM 2492 C C . GLU A 1 333 ? 20.009 -13.369 7.457 1.00 69.75 333 GLU A C 1
ATOM 2494 O O . GLU A 1 333 ? 19.236 -12.416 7.380 1.00 69.75 333 GLU A O 1
ATOM 2499 N N . LYS A 1 334 ? 20.937 -13.436 8.419 1.00 65.62 334 LYS A N 1
ATOM 2500 C CA . LYS A 1 334 ? 20.993 -12.496 9.554 1.00 65.62 334 LYS A CA 1
ATOM 2501 C C . LYS A 1 334 ? 21.255 -11.035 9.166 1.00 65.62 334 LYS A C 1
ATOM 2503 O O . LYS A 1 334 ? 21.013 -10.162 9.989 1.00 65.62 334 LYS A O 1
ATOM 2508 N N . ASN A 1 335 ? 21.740 -10.781 7.950 1.00 71.62 335 ASN A N 1
ATOM 2509 C CA . ASN A 1 335 ? 22.230 -9.470 7.518 1.00 71.62 335 ASN A CA 1
ATOM 2510 C C . ASN A 1 335 ? 21.311 -8.771 6.499 1.00 71.62 335 ASN A C 1
ATOM 2512 O O . ASN A 1 335 ? 21.714 -7.763 5.919 1.00 71.62 335 ASN A O 1
ATOM 2516 N N . GLU A 1 336 ? 20.112 -9.299 6.246 1.00 78.50 336 GLU A N 1
ATOM 2517 C CA . GLU A 1 336 ? 19.130 -8.666 5.362 1.00 78.50 336 GLU A CA 1
ATOM 2518 C C . GLU A 1 336 ? 17.991 -8.024 6.159 1.00 78.50 336 GLU A C 1
ATOM 2520 O O . GLU A 1 336 ? 17.506 -8.598 7.135 1.00 78.50 336 GLU A O 1
ATOM 2525 N N . VAL A 1 337 ? 17.542 -6.844 5.713 1.00 85.44 337 VAL A N 1
ATOM 2526 C CA . VAL A 1 337 ? 16.362 -6.167 6.278 1.00 85.44 337 VAL A CA 1
ATOM 2527 C C . VAL A 1 337 ? 15.113 -7.026 6.078 1.00 85.44 337 VAL A C 1
ATOM 2529 O O . VAL A 1 337 ? 14.305 -7.145 6.994 1.00 85.44 337 VAL A O 1
ATOM 2532 N N . SER A 1 338 ? 14.983 -7.663 4.913 1.00 89.25 338 SER A N 1
ATOM 2533 C CA . SER A 1 338 ? 13.891 -8.583 4.590 1.00 89.25 338 SER A CA 1
ATOM 2534 C C . SER A 1 338 ? 14.257 -10.017 4.969 1.00 89.25 338 SER A C 1
ATOM 2536 O O . SER A 1 338 ? 14.995 -10.703 4.265 1.00 89.25 338 SER A O 1
ATOM 2538 N N . GLN A 1 339 ? 13.710 -10.494 6.080 1.00 90.50 339 GLN A N 1
ATOM 2539 C CA . GLN A 1 339 ? 13.952 -11.814 6.645 1.00 90.50 339 GLN A CA 1
ATOM 2540 C C . GLN A 1 339 ? 12.836 -12.795 6.270 1.00 90.50 339 GLN A C 1
ATOM 2542 O O . GLN A 1 339 ? 11.719 -12.728 6.783 1.00 90.50 339 GLN A O 1
ATOM 2547 N N . LEU A 1 340 ? 13.163 -13.751 5.400 1.00 91.88 340 LEU A N 1
ATOM 2548 C CA . LEU A 1 340 ? 12.235 -14.772 4.909 1.00 91.88 340 LEU A CA 1
ATOM 2549 C C . LEU A 1 340 ? 12.608 -16.153 5.455 1.00 91.88 340 LEU A C 1
ATOM 2551 O O . LEU A 1 340 ? 13.787 -16.511 5.465 1.00 91.88 340 LEU A O 1
ATOM 2555 N N . LYS A 1 341 ? 11.618 -16.936 5.898 1.00 91.81 341 LYS A N 1
ATOM 2556 C CA . LYS A 1 341 ? 11.826 -18.294 6.440 1.00 91.81 341 LYS A CA 1
ATOM 2557 C C . LYS A 1 341 ? 10.622 -19.198 6.187 1.00 91.81 341 LYS A C 1
ATOM 2559 O O . LYS A 1 341 ? 9.484 -18.745 6.265 1.00 91.81 341 LYS A O 1
ATOM 2564 N N . LYS A 1 342 ? 10.866 -20.496 5.979 1.00 91.81 342 LYS A N 1
ATOM 2565 C CA . LYS A 1 342 ? 9.846 -21.550 5.824 1.00 91.81 342 LYS A CA 1
ATOM 2566 C C . LYS A 1 342 ? 8.777 -21.157 4.795 1.00 91.81 342 LYS A C 1
ATOM 2568 O O . LYS A 1 342 ? 7.600 -21.063 5.125 1.00 91.81 342 LYS A O 1
ATOM 2573 N N . ASN A 1 343 ? 9.202 -20.893 3.564 1.00 93.44 343 ASN A N 1
ATOM 2574 C CA . ASN A 1 343 ? 8.370 -20.435 2.444 1.00 93.44 343 ASN A CA 1
ATOM 2575 C C . ASN A 1 343 ? 7.753 -19.040 2.626 1.00 93.44 343 ASN A C 1
ATOM 2577 O O . ASN A 1 343 ? 6.777 -18.704 1.966 1.00 93.44 343 ASN A O 1
ATOM 2581 N N . GLY A 1 344 ? 8.303 -18.216 3.519 1.00 96.00 344 GLY A N 1
ATOM 2582 C CA . GLY A 1 344 ? 7.949 -16.803 3.574 1.00 96.00 344 GLY A CA 1
ATOM 2583 C C . GLY A 1 344 ? 8.293 -16.085 2.270 1.00 96.00 344 GLY A C 1
ATOM 2584 O O . GLY A 1 344 ? 9.340 -16.361 1.670 1.00 96.00 344 GLY A O 1
ATOM 2585 N N . THR A 1 345 ? 7.418 -15.171 1.856 1.00 96.88 345 THR A N 1
ATOM 2586 C CA . THR A 1 345 ? 7.496 -14.489 0.558 1.00 96.88 345 THR A CA 1
ATOM 2587 C C . THR A 1 345 ? 7.569 -12.978 0.730 1.00 96.88 345 THR A C 1
ATOM 2589 O O . THR A 1 345 ? 6.811 -12.403 1.511 1.00 96.88 345 THR A O 1
ATOM 2592 N N . HIS A 1 346 ? 8.457 -12.341 -0.030 1.00 97.31 346 HIS A N 1
ATOM 2593 C CA . HIS A 1 346 ? 8.469 -10.897 -0.252 1.00 97.31 346 HIS A CA 1
ATOM 2594 C C . HIS A 1 346 ? 8.114 -10.607 -1.706 1.00 97.31 346 HIS A C 1
ATOM 2596 O O . HIS A 1 346 ? 8.733 -11.152 -2.624 1.00 97.31 346 HIS A O 1
ATOM 2602 N N . GLU A 1 347 ? 7.112 -9.759 -1.898 1.00 98.31 347 GLU A N 1
ATOM 2603 C CA . GLU A 1 347 ? 6.696 -9.257 -3.202 1.00 98.31 347 GLU A CA 1
ATOM 2604 C C . GLU A 1 347 ? 6.942 -7.752 -3.284 1.00 98.31 347 GLU A C 1
ATOM 2606 O O . GLU A 1 347 ? 6.635 -7.020 -2.342 1.00 98.31 347 GLU A O 1
ATOM 2611 N N . VAL A 1 348 ? 7.466 -7.293 -4.417 1.00 98.31 348 VAL A N 1
ATOM 2612 C CA . VAL A 1 348 ? 7.609 -5.868 -4.728 1.00 98.31 348 VAL A CA 1
ATOM 2613 C C . VAL A 1 348 ? 6.938 -5.611 -6.067 1.00 98.31 348 VAL A C 1
ATOM 2615 O O . VAL A 1 348 ? 7.282 -6.246 -7.063 1.00 98.31 348 VAL A O 1
ATOM 2618 N N . ILE A 1 349 ? 5.951 -4.725 -6.073 1.00 98.56 349 ILE A N 1
ATOM 2619 C CA . ILE A 1 349 ? 5.061 -4.463 -7.200 1.00 98.56 349 ILE A CA 1
ATOM 2620 C C . ILE A 1 349 ? 5.182 -2.995 -7.589 1.00 98.56 349 ILE A C 1
ATOM 2622 O O . ILE A 1 349 ? 5.151 -2.113 -6.733 1.00 98.56 349 ILE A O 1
ATOM 2626 N N . PHE A 1 350 ? 5.289 -2.743 -8.884 1.00 98.25 350 PHE A N 1
ATOM 2627 C CA . PHE A 1 350 ? 5.295 -1.416 -9.481 1.00 98.25 350 PHE A CA 1
ATOM 2628 C C . PHE A 1 350 ? 4.156 -1.355 -10.490 1.00 98.25 350 PHE A C 1
ATOM 2630 O O . PHE A 1 350 ? 4.092 -2.212 -11.370 1.00 98.25 350 PHE A O 1
ATOM 2637 N N . SER A 1 351 ? 3.272 -0.370 -10.378 1.00 96.06 351 SER A N 1
ATOM 2638 C CA . SER A 1 351 ? 2.253 -0.097 -11.398 1.00 96.06 351 SER A CA 1
ATOM 2639 C C . SER A 1 351 ? 2.543 1.224 -12.108 1.00 96.06 351 SER A C 1
ATOM 2641 O O . SER A 1 351 ? 3.233 2.094 -11.566 1.00 96.06 351 SER A O 1
ATOM 2643 N N . GLY A 1 352 ? 2.051 1.366 -13.340 1.00 93.12 352 GLY A N 1
ATOM 2644 C CA . GLY A 1 352 ? 2.324 2.548 -14.158 1.00 93.12 352 GLY A CA 1
ATOM 2645 C C . GLY A 1 352 ? 3.670 2.516 -14.875 1.00 93.12 352 GLY A C 1
ATOM 2646 O O . GLY A 1 352 ? 4.235 3.574 -15.128 1.00 93.12 352 GLY A O 1
ATOM 2647 N N . ALA A 1 353 ? 4.228 1.338 -15.168 1.00 94.81 353 ALA A N 1
ATOM 2648 C CA . ALA A 1 353 ? 5.434 1.251 -15.991 1.00 94.81 353 ALA A CA 1
ATOM 2649 C C . ALA A 1 353 ? 5.100 1.468 -17.477 1.00 94.81 353 ALA A C 1
ATOM 2651 O O . ALA A 1 353 ? 4.072 0.994 -17.962 1.00 94.81 353 ALA A O 1
ATOM 2652 N N . THR A 1 354 ? 5.982 2.136 -18.212 1.00 95.62 354 THR A N 1
ATOM 2653 C CA . THR A 1 354 ? 5.833 2.417 -19.647 1.00 95.62 354 THR A CA 1
ATOM 2654 C C . THR A 1 354 ? 7.100 2.030 -20.398 1.00 95.62 354 THR A C 1
ATOM 2656 O O . THR A 1 354 ? 8.211 2.284 -19.919 1.00 95.62 354 THR A O 1
ATOM 2659 N N . SER A 1 355 ? 6.952 1.445 -21.584 1.00 94.31 355 SER A N 1
ATOM 2660 C CA . SER A 1 355 ? 8.079 1.233 -22.492 1.00 94.31 355 SER A CA 1
ATOM 2661 C C . SER A 1 355 ? 8.510 2.543 -23.146 1.00 94.31 355 SER A C 1
ATOM 2663 O O . SER A 1 355 ? 7.662 3.344 -23.526 1.00 94.31 355 SER A O 1
ATOM 2665 N N . GLN A 1 356 ? 9.812 2.726 -23.347 1.00 93.88 356 GLN A N 1
ATOM 2666 C CA . GLN A 1 356 ? 10.357 3.747 -24.236 1.00 93.88 356 GLN A CA 1
ATOM 2667 C C . GLN A 1 356 ? 11.478 3.124 -25.069 1.00 93.88 356 GLN A C 1
ATOM 2669 O O . GLN A 1 356 ? 12.604 2.962 -24.596 1.00 93.88 356 GLN A O 1
ATOM 2674 N N . TYR A 1 357 ? 11.162 2.765 -26.311 1.00 92.88 357 TYR A N 1
ATOM 2675 C CA . TYR A 1 357 ? 12.109 2.150 -27.240 1.00 92.88 357 TYR A CA 1
ATOM 2676 C C . TYR A 1 357 ? 12.464 3.160 -28.320 1.00 92.88 357 TYR A C 1
ATOM 2678 O O . TYR A 1 357 ? 11.597 3.592 -29.076 1.00 92.88 357 TYR A O 1
ATOM 2686 N N . ILE A 1 358 ? 13.732 3.563 -28.378 1.00 90.12 358 ILE A N 1
ATOM 2687 C CA . ILE A 1 358 ? 14.198 4.622 -29.278 1.00 90.12 358 ILE A CA 1
ATOM 2688 C C . ILE A 1 358 ? 15.241 4.053 -30.236 1.00 90.12 358 ILE A C 1
ATOM 2690 O O . ILE A 1 358 ? 16.151 3.323 -29.840 1.00 90.12 358 ILE A O 1
ATOM 2694 N N . VAL A 1 359 ? 15.131 4.433 -31.505 1.00 90.88 359 VAL A N 1
ATOM 2695 C CA . VAL A 1 359 ? 16.132 4.183 -32.542 1.00 90.88 359 VAL A CA 1
ATOM 2696 C C . VAL A 1 359 ? 16.636 5.498 -33.139 1.00 90.88 359 VAL A C 1
ATOM 2698 O O . VAL A 1 359 ? 15.866 6.452 -33.270 1.00 90.88 359 VAL A O 1
ATOM 2701 N N . PRO A 1 360 ? 17.927 5.581 -33.504 1.00 92.81 360 PRO A N 1
ATOM 2702 C CA . PRO A 1 360 ? 18.460 6.746 -34.192 1.00 92.81 360 PRO A CA 1
ATOM 2703 C C . PRO A 1 360 ? 18.095 6.710 -35.682 1.00 92.81 360 PRO A C 1
ATOM 2705 O O . PRO A 1 360 ? 18.449 5.766 -36.393 1.00 92.81 360 PRO A O 1
ATOM 2708 N N . VAL A 1 361 ? 17.450 7.770 -36.165 1.00 94.94 361 VAL A N 1
ATOM 2709 C CA . VAL A 1 361 ? 17.310 8.069 -37.595 1.00 94.94 361 VAL A CA 1
ATOM 2710 C C . VAL A 1 361 ? 18.382 9.084 -37.980 1.00 94.94 361 VAL A C 1
ATOM 2712 O O . VAL A 1 361 ? 18.407 10.203 -37.472 1.00 94.94 361 VAL A O 1
ATOM 2715 N N . ILE A 1 362 ? 19.297 8.687 -38.858 1.00 96.31 362 ILE A N 1
ATOM 2716 C CA . ILE A 1 362 ? 20.428 9.499 -39.306 1.00 96.31 362 ILE A CA 1
ATOM 2717 C C . ILE A 1 362 ? 20.040 10.188 -40.615 1.00 96.31 362 ILE A C 1
ATOM 2719 O O . ILE A 1 362 ? 19.920 9.53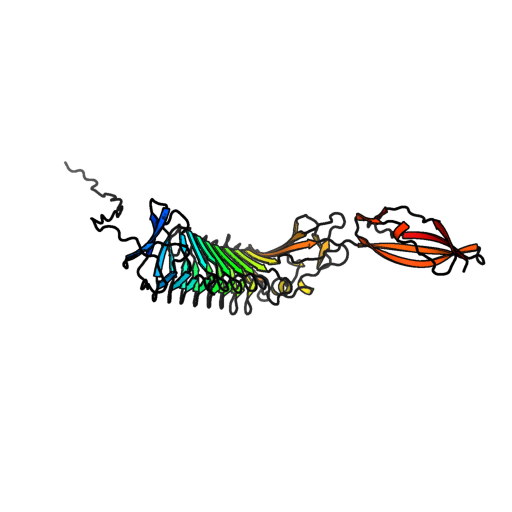2 -41.651 1.00 96.31 362 ILE A O 1
ATOM 2723 N N . ALA A 1 363 ? 19.871 11.504 -40.582 1.00 96.06 363 ALA A N 1
ATOM 2724 C CA . ALA A 1 363 ? 19.668 12.333 -41.762 1.00 96.06 363 ALA A CA 1
ATOM 2725 C C . ALA A 1 363 ? 21.020 12.875 -42.243 1.00 96.06 363 ALA A C 1
ATOM 2727 O O . ALA A 1 363 ? 21.723 13.577 -41.514 1.00 96.06 363 ALA A O 1
ATOM 2728 N N . ARG A 1 364 ? 21.407 12.524 -43.469 1.00 97.12 364 ARG A N 1
ATOM 2729 C CA . ARG A 1 364 ? 22.626 13.004 -44.125 1.00 97.12 364 ARG A CA 1
ATOM 2730 C C . ARG A 1 364 ? 22.264 13.916 -45.274 1.00 97.12 364 ARG A C 1
ATOM 2732 O O . ARG A 1 364 ? 21.525 13.522 -46.172 1.00 97.12 364 ARG A O 1
ATOM 2739 N N . HIS A 1 365 ? 22.820 15.112 -45.273 1.00 95.19 365 HIS A N 1
ATOM 2740 C CA . HIS A 1 365 ? 22.566 16.131 -46.276 1.00 95.19 365 HIS A CA 1
ATOM 2741 C C . HIS A 1 365 ? 23.821 16.324 -47.108 1.00 95.19 365 HIS A C 1
ATOM 2743 O O . HIS A 1 365 ? 24.872 16.681 -46.578 1.00 95.19 365 HIS A O 1
ATOM 2749 N N . TYR A 1 366 ? 23.706 16.070 -48.405 1.00 94.75 366 TYR A N 1
ATOM 2750 C CA . TYR A 1 366 ? 24.790 16.208 -49.361 1.00 94.75 366 TYR A CA 1
ATOM 2751 C C . TYR A 1 366 ? 24.514 17.363 -50.314 1.00 94.75 366 TYR A C 1
ATOM 2753 O O . TYR A 1 366 ? 23.413 17.469 -50.858 1.00 94.75 366 TYR A O 1
ATOM 2761 N N . VAL A 1 367 ? 25.528 18.184 -50.557 1.00 93.12 367 VAL A N 1
ATOM 2762 C CA . VAL A 1 367 ? 25.478 19.298 -51.510 1.00 93.12 367 VAL A CA 1
ATOM 2763 C C . VAL A 1 367 ? 26.391 18.970 -52.685 1.00 93.12 367 VAL A C 1
ATOM 2765 O O . VAL A 1 367 ? 27.471 18.409 -52.497 1.00 93.12 367 VAL A O 1
ATOM 2768 N N . TYR A 1 368 ? 25.939 19.261 -53.900 1.00 93.19 368 TYR A N 1
ATOM 2769 C CA . TYR A 1 368 ? 26.744 19.082 -55.104 1.00 93.19 368 TYR A CA 1
ATOM 2770 C C . TYR A 1 368 ? 27.908 20.085 -55.133 1.00 93.19 368 TYR A C 1
ATOM 2772 O O . TYR A 1 368 ? 27.678 21.290 -55.068 1.00 93.19 368 TYR A O 1
ATOM 2780 N N . ASP A 1 369 ? 29.146 19.598 -55.235 1.00 90.38 369 ASP A N 1
ATOM 2781 C CA . ASP A 1 369 ? 30.341 20.431 -55.392 1.00 90.38 369 ASP A CA 1
ATOM 2782 C C . ASP A 1 369 ? 30.795 20.429 -56.854 1.00 90.38 369 ASP A C 1
ATOM 2784 O O . ASP A 1 369 ? 31.247 19.424 -57.412 1.00 90.38 369 ASP A O 1
ATOM 2788 N N . ASP A 1 370 ? 30.708 21.600 -57.474 1.00 85.88 370 ASP A N 1
ATOM 2789 C CA . ASP A 1 370 ? 31.041 21.796 -58.877 1.00 85.88 370 ASP A CA 1
ATOM 2790 C C . ASP A 1 370 ? 32.520 21.576 -59.217 1.00 85.88 370 ASP A C 1
ATOM 2792 O O . ASP A 1 370 ? 32.837 21.290 -60.377 1.00 85.88 370 ASP A O 1
ATOM 2796 N N . ASN A 1 371 ? 33.424 21.687 -58.241 1.00 86.69 371 ASN A N 1
ATOM 2797 C CA . ASN A 1 371 ? 34.861 21.500 -58.455 1.00 86.69 371 ASN A CA 1
ATOM 2798 C C . ASN A 1 371 ? 35.231 20.021 -58.519 1.00 86.69 371 ASN A C 1
ATOM 2800 O O . ASN A 1 371 ? 36.056 19.613 -59.337 1.00 86.69 371 ASN A O 1
ATOM 2804 N N . THR A 1 372 ? 34.624 19.221 -57.645 1.00 88.31 372 THR A N 1
ATOM 2805 C CA . THR A 1 372 ? 34.863 17.776 -57.557 1.00 88.31 372 THR A CA 1
ATOM 2806 C C . THR A 1 372 ? 33.902 16.970 -58.430 1.00 88.31 372 THR A C 1
ATOM 2808 O O . THR A 1 372 ? 34.176 15.804 -58.711 1.00 88.31 372 THR A O 1
ATOM 2811 N N . LYS A 1 373 ? 32.827 17.604 -58.923 1.00 88.88 373 LYS A N 1
ATOM 2812 C CA . LYS A 1 373 ? 31.733 16.985 -59.687 1.00 88.88 373 LYS A CA 1
ATOM 2813 C C . LYS A 1 373 ? 31.073 15.826 -58.934 1.00 88.88 373 LYS A C 1
ATOM 2815 O O . LYS A 1 373 ? 30.590 14.885 -59.563 1.00 88.88 373 LYS A O 1
ATOM 2820 N N . ASP A 1 374 ? 31.022 15.922 -57.606 1.00 92.12 374 ASP A N 1
ATOM 2821 C CA . ASP A 1 374 ? 30.445 14.914 -56.715 1.00 92.12 374 ASP A CA 1
ATOM 2822 C C . ASP A 1 374 ? 29.629 15.559 -55.579 1.00 92.12 374 ASP A C 1
ATOM 2824 O O . ASP A 1 374 ? 29.715 16.758 -55.313 1.00 92.12 374 ASP A O 1
ATOM 2828 N N . TYR A 1 375 ? 28.801 14.755 -54.917 1.00 91.19 375 TYR A N 1
ATOM 2829 C CA . TYR A 1 375 ? 28.027 15.151 -53.746 1.00 91.19 375 TYR A CA 1
ATOM 2830 C C . TYR A 1 375 ? 28.870 15.010 -52.478 1.00 91.19 375 TYR A C 1
ATOM 2832 O O . TYR A 1 375 ? 29.215 13.902 -52.064 1.00 91.19 375 TYR A O 1
ATOM 2840 N N . VAL A 1 376 ? 29.141 16.130 -51.812 1.00 93.31 376 VAL A N 1
ATOM 2841 C CA . VAL A 1 376 ? 29.906 16.166 -50.561 1.00 93.31 376 VAL A CA 1
ATOM 2842 C C . VAL A 1 376 ? 28.971 16.263 -49.359 1.00 93.31 376 VAL A C 1
ATOM 2844 O O . VAL A 1 376 ? 27.947 16.945 -49.405 1.00 93.31 376 VAL A O 1
ATOM 2847 N N . LEU A 1 377 ? 29.298 15.549 -48.276 1.00 94.81 377 LEU A N 1
ATOM 2848 C CA . LEU A 1 377 ? 28.516 15.593 -47.039 1.00 94.81 377 LEU A CA 1
ATOM 2849 C C . LEU A 1 377 ? 28.607 17.000 -46.440 1.00 94.81 377 LEU A C 1
ATOM 2851 O O . LEU A 1 377 ? 29.678 17.427 -46.015 1.00 94.81 377 LEU A O 1
ATOM 2855 N N . TYR A 1 378 ? 27.474 17.690 -46.394 1.00 92.31 378 TYR A N 1
ATOM 2856 C CA . TYR A 1 378 ? 27.337 19.005 -45.783 1.00 92.31 378 TYR A CA 1
ATOM 2857 C C . TYR A 1 378 ? 27.029 18.887 -44.288 1.00 92.31 378 TYR A C 1
ATOM 2859 O O . TYR A 1 378 ? 27.681 19.526 -43.465 1.00 92.31 378 TYR A O 1
ATOM 2867 N N . GLN A 1 379 ? 26.061 18.037 -43.927 1.00 93.88 379 GLN A N 1
ATOM 2868 C CA . GLN A 1 379 ? 25.628 17.874 -42.541 1.00 93.88 379 GLN A CA 1
ATOM 2869 C C . GLN A 1 379 ? 25.100 16.465 -42.267 1.00 93.88 379 GLN A C 1
ATOM 2871 O O . GLN A 1 379 ? 24.437 15.863 -43.108 1.00 93.88 379 GLN A O 1
ATOM 2876 N N . GLU A 1 380 ? 25.359 15.964 -41.061 1.00 95.75 380 GLU A N 1
ATOM 2877 C CA . GLU A 1 380 ? 24.731 14.764 -40.508 1.00 95.75 380 GLU A CA 1
ATOM 2878 C C . GLU A 1 380 ? 23.999 15.140 -39.211 1.00 95.75 380 GLU A C 1
ATOM 2880 O O . GLU A 1 380 ? 24.579 15.788 -38.335 1.00 95.75 380 GLU A O 1
ATOM 2885 N N . VAL A 1 381 ? 22.725 14.760 -39.099 1.00 94.50 381 VAL A N 1
ATOM 2886 C CA . VAL A 1 381 ? 21.881 14.989 -37.918 1.00 94.50 381 VAL A CA 1
ATOM 2887 C C . VAL A 1 381 ? 21.270 13.665 -37.474 1.00 94.50 381 VAL A C 1
ATOM 2889 O O . VAL A 1 381 ? 20.811 12.872 -38.293 1.00 94.50 381 VAL A O 1
ATOM 2892 N N . VAL A 1 382 ? 21.263 13.415 -36.164 1.00 94.81 382 VAL A N 1
ATOM 2893 C CA . VAL A 1 382 ? 20.659 12.216 -35.573 1.00 94.81 382 VAL A CA 1
ATOM 2894 C C . VAL A 1 382 ? 19.363 12.599 -34.872 1.00 94.81 382 VAL A C 1
ATOM 2896 O O . VAL A 1 382 ? 19.369 13.403 -33.940 1.00 94.81 382 VAL A O 1
ATOM 2899 N N . HIS A 1 383 ? 18.264 11.986 -35.296 1.00 92.94 383 HIS A N 1
ATOM 2900 C CA . HIS A 1 383 ? 16.942 12.156 -34.711 1.00 92.94 383 HIS A CA 1
ATOM 2901 C C . HIS A 1 383 ? 16.593 10.918 -33.869 1.00 92.94 383 HIS A C 1
ATOM 2903 O O . HIS A 1 383 ? 16.502 9.821 -34.423 1.00 92.94 383 HIS A O 1
ATOM 2909 N N . PRO A 1 384 ? 16.415 11.043 -32.540 1.00 91.06 384 PRO A N 1
ATOM 2910 C CA . PRO A 1 384 ? 15.883 9.955 -31.731 1.00 91.06 384 PRO A CA 1
ATOM 2911 C C . PRO A 1 384 ? 14.403 9.768 -32.066 1.00 91.06 384 PRO A C 1
ATOM 2913 O O . PRO A 1 384 ? 13.617 10.714 -32.002 1.00 91.06 384 PRO A O 1
ATOM 2916 N N . THR A 1 385 ? 14.016 8.556 -32.439 1.00 91.12 385 THR A N 1
ATOM 2917 C CA . THR A 1 385 ? 12.653 8.250 -32.872 1.00 91.12 385 THR A CA 1
ATOM 2918 C C . THR A 1 385 ? 12.132 7.010 -32.165 1.00 91.12 385 THR A C 1
ATOM 2920 O O . THR A 1 385 ? 12.851 6.024 -32.026 1.00 91.12 385 THR A O 1
ATOM 2923 N N . GLU A 1 386 ? 10.883 7.057 -31.710 1.00 90.31 386 GLU A N 1
ATOM 2924 C CA . GLU A 1 386 ? 10.248 5.926 -31.039 1.00 90.31 386 GLU A CA 1
ATOM 2925 C C . GLU A 1 386 ? 9.987 4.779 -32.022 1.00 90.31 386 GLU A C 1
ATOM 2927 O O . GLU A 1 386 ? 9.502 4.990 -33.137 1.00 90.31 386 GLU A O 1
ATOM 2932 N N . VAL A 1 387 ? 10.311 3.554 -31.623 1.00 89.62 387 VAL A N 1
ATOM 2933 C CA . VAL A 1 387 ? 10.039 2.352 -32.418 1.00 89.62 387 VAL A CA 1
ATOM 2934 C C . VAL A 1 387 ? 8.532 2.221 -32.653 1.00 89.62 387 VAL A C 1
ATOM 2936 O O . VAL A 1 387 ? 7.729 2.403 -31.745 1.00 89.62 387 VAL A O 1
ATOM 2939 N N . GLY A 1 388 ? 8.139 1.922 -33.890 1.00 87.19 388 GLY A N 1
ATOM 2940 C CA . GLY A 1 388 ? 6.739 1.856 -34.314 1.00 87.19 388 GLY A CA 1
ATOM 2941 C C . GLY A 1 388 ? 6.143 3.199 -34.750 1.00 87.19 388 GLY A C 1
ATOM 2942 O O . GLY A 1 388 ? 5.064 3.210 -35.345 1.00 87.19 388 GLY A O 1
ATOM 2943 N N . SER A 1 389 ? 6.836 4.323 -34.532 1.00 90.62 389 SER A N 1
ATOM 2944 C CA . SER A 1 389 ? 6.379 5.634 -35.009 1.00 90.62 389 SER A CA 1
ATOM 2945 C C . SER A 1 389 ? 6.681 5.851 -36.499 1.00 90.62 389 SER A C 1
ATOM 2947 O O . SER A 1 389 ? 7.645 5.314 -37.048 1.00 90.62 389 SER A O 1
ATOM 2949 N N . LEU A 1 390 ? 5.831 6.632 -37.177 1.00 94.75 390 LEU A N 1
ATOM 2950 C CA . LEU A 1 390 ? 6.021 7.004 -38.580 1.00 94.75 390 LEU A CA 1
ATOM 2951 C C . LEU A 1 390 ? 7.053 8.132 -38.697 1.00 94.75 390 LEU A C 1
ATOM 2953 O O . LEU A 1 390 ? 6.836 9.231 -38.190 1.00 94.75 390 LEU A O 1
ATOM 2957 N N . VAL A 1 391 ? 8.127 7.877 -39.437 1.00 95.06 391 VAL A N 1
ATOM 2958 C CA . VAL A 1 391 ? 9.124 8.871 -39.836 1.00 95.06 391 VAL A CA 1
ATOM 2959 C C . VAL A 1 391 ? 8.697 9.492 -41.152 1.00 95.06 391 VAL A C 1
ATOM 2961 O O . VAL A 1 391 ? 8.649 8.810 -42.178 1.00 95.06 391 VAL A O 1
ATOM 2964 N N . LYS A 1 392 ? 8.413 10.793 -41.124 1.00 95.38 392 LYS A N 1
ATOM 2965 C CA . LYS A 1 392 ? 8.155 11.576 -42.330 1.00 95.38 392 LYS A CA 1
ATOM 2966 C C . LYS A 1 392 ? 9.468 12.123 -42.861 1.00 95.38 392 LYS A C 1
ATOM 2968 O O . LYS A 1 392 ? 10.103 12.956 -42.219 1.00 95.38 392 LYS A O 1
ATOM 2973 N N . VAL A 1 393 ? 9.882 11.649 -44.030 1.00 92.88 393 VAL A N 1
ATOM 2974 C CA . VAL A 1 393 ? 11.168 12.017 -44.643 1.00 92.88 393 VAL A CA 1
ATOM 2975 C C . VAL A 1 393 ? 11.223 13.515 -44.933 1.00 92.88 393 VAL A C 1
ATOM 2977 O O . VAL A 1 393 ? 12.270 14.144 -44.784 1.00 92.88 393 VAL A O 1
ATOM 2980 N N . ASP A 1 394 ? 10.091 14.102 -45.303 1.00 91.19 394 ASP A N 1
ATOM 2981 C CA . ASP A 1 394 ? 10.005 15.521 -45.627 1.00 91.19 394 ASP A CA 1
ATOM 2982 C C . ASP A 1 394 ? 10.192 16.439 -44.411 1.00 91.19 394 ASP A C 1
ATOM 2984 O O . ASP A 1 394 ? 10.708 17.544 -44.577 1.00 91.19 394 ASP A O 1
ATOM 2988 N N . ASP A 1 395 ? 9.866 15.970 -43.201 1.00 91.50 395 ASP A N 1
ATOM 2989 C CA . ASP A 1 395 ? 9.993 16.750 -41.960 1.00 91.50 395 ASP A CA 1
ATOM 2990 C C . ASP A 1 395 ? 11.461 16.942 -41.533 1.00 91.50 395 ASP A C 1
ATOM 2992 O O . ASP A 1 395 ? 11.759 17.807 -40.712 1.00 91.50 395 ASP A O 1
ATOM 2996 N N . LEU A 1 396 ? 12.384 16.143 -42.082 1.00 92.06 396 LEU A N 1
ATOM 2997 C CA . LEU A 1 396 ? 13.813 16.179 -41.747 1.00 92.06 396 LEU A CA 1
ATOM 2998 C C . LEU A 1 396 ? 14.663 16.853 -42.838 1.00 92.06 396 LEU A C 1
ATOM 3000 O O . LEU A 1 396 ? 15.890 16.768 -42.810 1.00 92.06 396 LEU A O 1
ATOM 3004 N N . LYS A 1 397 ? 14.033 17.508 -43.823 1.00 91.00 397 LYS A N 1
ATOM 3005 C CA . LYS A 1 397 ? 14.742 18.330 -44.815 1.00 91.00 397 LYS A CA 1
ATOM 3006 C C . LYS A 1 397 ? 15.397 19.534 -44.140 1.00 91.00 397 LYS A C 1
ATOM 3008 O O . LYS A 1 397 ? 14.907 20.050 -43.139 1.00 91.00 397 LYS A O 1
ATOM 3013 N N . ILE A 1 398 ? 16.485 20.004 -44.738 1.00 88.50 398 ILE A N 1
ATOM 3014 C CA . ILE A 1 398 ? 17.152 21.233 -44.312 1.00 88.50 398 ILE A CA 1
ATOM 3015 C C . ILE A 1 398 ? 16.821 22.329 -45.313 1.00 88.50 398 ILE A C 1
ATOM 3017 O O . ILE A 1 398 ? 16.845 22.101 -46.520 1.00 88.50 398 ILE A O 1
ATOM 3021 N N . ASP A 1 399 ? 16.511 23.503 -44.777 1.00 83.88 399 ASP A N 1
ATOM 3022 C CA . ASP A 1 399 ? 16.453 24.752 -45.524 1.00 83.88 399 ASP A CA 1
ATOM 3023 C C . ASP A 1 399 ? 17.830 25.428 -45.459 1.00 83.88 399 ASP A C 1
ATOM 3025 O O . ASP A 1 399 ? 18.445 25.438 -44.389 1.00 83.88 399 ASP A O 1
ATOM 3029 N N . PHE A 1 400 ? 18.325 25.959 -46.579 1.00 84.06 400 PHE A N 1
ATOM 3030 C CA . PHE A 1 400 ? 19.634 26.617 -46.675 1.00 84.06 400 PHE A CA 1
ATOM 3031 C C . PHE A 1 400 ? 19.449 28.134 -46.549 1.00 84.06 400 PHE A C 1
ATOM 3033 O O . PHE A 1 400 ? 19.126 28.800 -47.534 1.00 84.06 400 PHE A O 1
ATOM 3040 N N . PRO A 1 401 ? 19.651 28.732 -45.358 1.00 77.44 401 PRO A N 1
ATOM 3041 C CA . PRO A 1 401 ? 19.303 30.129 -45.156 1.00 77.44 401 PRO A CA 1
ATOM 3042 C C . PRO A 1 401 ? 20.230 31.029 -45.976 1.00 77.44 401 PRO A C 1
ATOM 3044 O O . PRO A 1 401 ? 21.441 31.039 -45.762 1.00 77.44 401 PRO A O 1
ATOM 3047 N N . GLY A 1 402 ? 19.649 31.818 -46.880 1.00 74.81 402 GLY A N 1
ATOM 3048 C CA . GLY A 1 402 ? 20.391 32.783 -47.694 1.00 74.81 402 GLY A CA 1
ATOM 3049 C C . GLY A 1 402 ? 21.059 32.213 -48.947 1.00 74.81 402 GLY A C 1
ATOM 3050 O O . GLY A 1 402 ? 21.865 32.925 -49.534 1.00 74.81 402 GLY A O 1
ATOM 3051 N N . ALA A 1 403 ? 20.719 30.989 -49.358 1.00 77.56 403 ALA A N 1
ATOM 3052 C CA . ALA A 1 403 ? 21.141 30.391 -50.624 1.00 77.56 403 ALA A CA 1
ATOM 3053 C C . ALA A 1 403 ? 19.915 29.896 -51.408 1.00 77.56 403 ALA A C 1
ATOM 3055 O O . ALA A 1 403 ? 18.926 29.465 -50.808 1.00 77.56 403 ALA A O 1
ATOM 3056 N N . GLU A 1 404 ? 19.969 29.941 -52.739 1.00 79.69 404 GLU A N 1
ATOM 3057 C CA . GLU A 1 404 ? 18.989 29.218 -53.554 1.00 79.69 404 GLU A CA 1
ATOM 3058 C C . GLU A 1 404 ? 19.381 27.737 -53.552 1.00 79.69 404 GLU A C 1
ATOM 3060 O O . GLU A 1 404 ? 20.543 27.385 -53.765 1.00 79.69 404 GLU A O 1
ATOM 3065 N N . SER A 1 405 ? 18.428 26.858 -53.236 1.00 83.81 405 SER A N 1
ATOM 3066 C CA . SER A 1 405 ? 18.685 25.420 -53.183 1.00 83.81 405 SER A CA 1
ATOM 3067 C C . SER A 1 405 ? 17.597 24.625 -53.891 1.00 83.81 405 SER A C 1
ATOM 3069 O O . SER A 1 405 ? 16.406 24.810 -53.642 1.00 83.81 405 SER A O 1
ATOM 3071 N N . ASP A 1 406 ? 18.030 23.700 -54.743 1.00 85.50 406 ASP A N 1
ATOM 3072 C CA . ASP A 1 406 ? 17.178 22.724 -55.406 1.00 85.50 406 ASP A CA 1
ATOM 3073 C C . ASP A 1 406 ? 17.299 21.374 -54.700 1.00 85.50 406 ASP A C 1
ATOM 3075 O O . ASP A 1 406 ? 18.359 20.737 -54.659 1.00 85.50 406 ASP A O 1
ATOM 3079 N N . TYR A 1 407 ? 16.180 20.908 -54.147 1.00 88.12 407 TYR A N 1
ATOM 3080 C CA . TYR A 1 407 ? 16.086 19.584 -53.548 1.00 88.12 407 TYR A CA 1
ATOM 3081 C C . TYR A 1 407 ? 15.992 18.505 -54.630 1.00 88.12 407 TYR A C 1
ATOM 3083 O O . TYR A 1 407 ? 15.032 18.447 -55.398 1.00 88.12 407 TYR A O 1
ATOM 3091 N N . MET A 1 408 ? 16.972 17.603 -54.649 1.00 89.62 408 MET A N 1
ATOM 3092 C CA . MET A 1 408 ? 17.085 16.552 -55.665 1.00 89.62 408 MET A CA 1
ATOM 3093 C C . MET A 1 408 ? 16.453 15.224 -55.261 1.00 89.62 408 MET A C 1
ATOM 3095 O O . MET A 1 408 ? 16.388 14.302 -56.074 1.00 89.62 408 MET A O 1
ATOM 3099 N N . GLY A 1 409 ? 1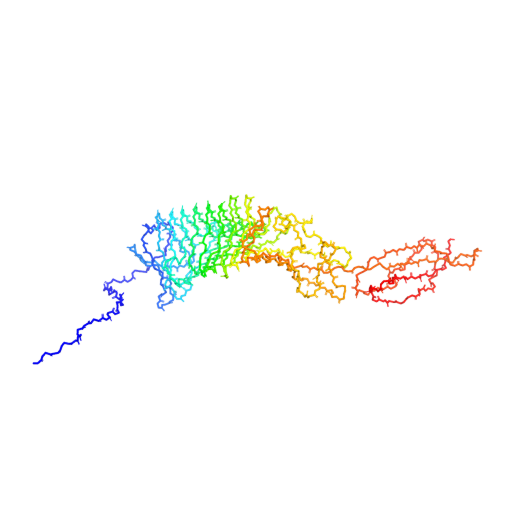5.965 15.122 -54.027 1.00 88.38 409 GLY A N 1
ATOM 3100 C CA . GLY A 1 409 ? 15.329 13.920 -53.507 1.00 88.38 409 GLY A CA 1
ATOM 3101 C C . GLY A 1 409 ? 16.058 13.324 -52.307 1.00 88.38 409 GLY A C 1
ATOM 3102 O O . GLY A 1 409 ? 17.180 13.702 -51.955 1.00 88.38 409 GLY A O 1
ATOM 3103 N N . ALA A 1 410 ? 15.371 12.384 -51.670 1.00 92.25 410 ALA A N 1
ATOM 3104 C CA . ALA A 1 410 ? 15.896 11.507 -50.641 1.00 92.25 410 ALA A CA 1
ATOM 3105 C C . ALA A 1 410 ? 15.890 10.076 -51.179 1.00 92.25 410 ALA A C 1
ATOM 3107 O O . ALA A 1 410 ? 15.082 9.716 -52.036 1.00 92.25 410 ALA A O 1
ATOM 3108 N N . ASP A 1 411 ? 16.792 9.251 -50.669 1.00 92.06 411 ASP A N 1
ATOM 3109 C CA . ASP A 1 411 ? 16.881 7.831 -51.016 1.00 92.06 411 ASP A CA 1
ATOM 3110 C C . ASP A 1 411 ? 15.829 6.951 -50.318 1.00 92.06 411 ASP A C 1
ATOM 3112 O O . ASP A 1 411 ? 15.722 5.759 -50.616 1.00 92.06 411 ASP A O 1
ATOM 3116 N N . ARG A 1 412 ? 15.037 7.530 -49.408 1.00 91.06 412 ARG A N 1
ATOM 3117 C CA . ARG A 1 412 ? 13.933 6.869 -48.709 1.00 91.06 412 ARG A CA 1
ATOM 3118 C C . ARG A 1 412 ? 12.624 7.630 -48.878 1.00 91.06 412 ARG A C 1
ATOM 3120 O O . ARG A 1 412 ? 12.604 8.843 -49.049 1.00 91.06 412 ARG A O 1
ATOM 3127 N N . THR A 1 413 ? 11.531 6.881 -48.784 1.00 93.06 413 THR A N 1
ATOM 3128 C CA . THR A 1 413 ? 10.173 7.406 -48.568 1.00 93.06 413 THR A CA 1
ATOM 3129 C C . THR A 1 413 ? 9.803 7.229 -47.101 1.00 93.06 413 THR A C 1
ATOM 3131 O O . THR A 1 413 ? 10.536 6.540 -46.394 1.00 93.06 413 THR A O 1
ATOM 3134 N N . ASP A 1 414 ? 8.707 7.839 -46.644 1.00 94.69 414 ASP A N 1
ATOM 3135 C CA . ASP A 1 414 ? 8.205 7.685 -45.274 1.00 94.69 414 ASP A CA 1
ATOM 3136 C C . ASP A 1 414 ? 8.196 6.217 -44.828 1.00 94.69 414 ASP A C 1
ATOM 3138 O O . ASP A 1 414 ? 7.766 5.320 -45.560 1.00 94.69 414 ASP A O 1
ATOM 3142 N N . PHE A 1 415 ? 8.679 5.965 -43.616 1.00 93.81 415 PHE A N 1
ATOM 3143 C CA . PHE A 1 415 ? 8.835 4.613 -43.089 1.00 93.81 415 PHE A CA 1
ATOM 3144 C C . PHE A 1 415 ? 8.522 4.568 -41.598 1.00 93.81 415 PHE A C 1
ATOM 3146 O O . PHE A 1 415 ? 8.638 5.562 -40.890 1.00 93.81 415 PHE A O 1
ATOM 3153 N N . VAL A 1 416 ? 8.126 3.397 -41.106 1.00 93.06 416 VAL A N 1
ATOM 3154 C CA . VAL A 1 416 ? 7.970 3.165 -39.667 1.00 93.06 416 VAL A CA 1
ATOM 3155 C C . VAL A 1 416 ? 9.345 2.893 -39.067 1.00 93.06 416 VAL A C 1
ATOM 3157 O O . VAL A 1 416 ? 10.104 2.102 -39.620 1.00 93.06 416 VAL A O 1
ATOM 3160 N N . ALA A 1 417 ? 9.680 3.536 -37.954 1.00 91.38 417 ALA A N 1
ATOM 3161 C CA . ALA A 1 417 ? 10.927 3.290 -37.245 1.00 91.38 417 ALA A CA 1
ATOM 3162 C C . ALA A 1 417 ? 10.940 1.871 -36.648 1.00 91.38 417 ALA A C 1
ATOM 3164 O O . ALA A 1 417 ? 10.021 1.481 -35.931 1.00 91.38 417 ALA A O 1
ATOM 3165 N N . TYR A 1 418 ? 11.987 1.097 -36.924 1.00 89.50 418 TYR A N 1
ATOM 3166 C CA . TYR A 1 418 ? 12.174 -0.263 -36.410 1.00 89.50 418 TYR A CA 1
ATOM 3167 C C . TYR A 1 418 ? 13.631 -0.486 -35.990 1.00 89.50 418 TYR A C 1
ATOM 3169 O O . TYR A 1 418 ? 14.527 0.234 -36.429 1.00 89.50 418 TYR A O 1
ATOM 3177 N N . LYS A 1 419 ? 13.882 -1.494 -35.147 1.00 85.56 419 LYS A N 1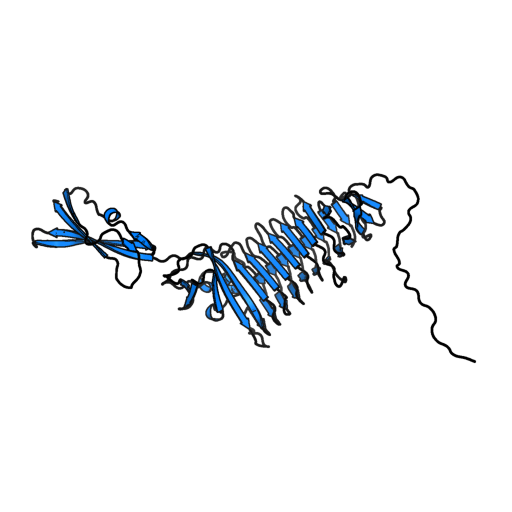
ATOM 3178 C CA . LYS A 1 419 ? 15.232 -1.871 -34.702 1.00 85.56 419 LYS A CA 1
ATOM 3179 C C . LYS A 1 419 ? 15.556 -3.284 -35.183 1.00 85.56 419 LYS A C 1
ATOM 3181 O O . LYS A 1 419 ? 15.099 -4.256 -34.601 1.00 85.56 419 LYS A O 1
ATOM 3186 N N . ASP A 1 420 ? 16.355 -3.396 -36.238 1.00 84.69 420 ASP A N 1
ATOM 3187 C CA . ASP A 1 420 ? 16.824 -4.680 -36.791 1.00 84.69 420 ASP A CA 1
ATOM 3188 C C . ASP A 1 420 ? 18.362 -4.806 -36.783 1.00 84.69 420 ASP A C 1
ATOM 3190 O O . ASP A 1 420 ? 18.928 -5.740 -37.346 1.00 84.69 420 ASP A O 1
ATOM 3194 N N . GLY A 1 421 ? 19.049 -3.848 -36.151 1.00 76.88 421 GLY A N 1
ATOM 3195 C CA . GLY A 1 421 ? 20.509 -3.734 -36.157 1.00 76.88 421 GLY A CA 1
ATOM 3196 C C . GLY A 1 421 ? 21.081 -2.956 -37.349 1.00 76.88 421 GLY A C 1
ATOM 3197 O O . GLY A 1 421 ? 22.273 -2.643 -37.343 1.00 76.88 421 GLY A O 1
ATOM 3198 N N . THR A 1 422 ? 20.260 -2.582 -38.331 1.00 82.75 422 THR A N 1
ATOM 3199 C CA . THR A 1 422 ? 20.655 -1.712 -39.442 1.00 82.75 422 THR A CA 1
ATOM 3200 C C . THR A 1 422 ? 20.383 -0.250 -39.077 1.00 82.75 422 THR A C 1
ATOM 3202 O O . THR A 1 422 ? 19.268 0.084 -38.674 1.00 82.75 422 THR A O 1
ATOM 3205 N N . PRO A 1 423 ? 21.355 0.667 -39.238 1.00 85.69 423 PRO A N 1
ATOM 3206 C CA . PRO A 1 423 ? 21.093 2.090 -39.064 1.00 85.69 423 PRO A CA 1
ATOM 3207 C C . PRO A 1 423 ? 19.988 2.582 -40.011 1.00 85.69 423 PRO A C 1
ATOM 3209 O O . PRO A 1 423 ? 20.015 2.320 -41.218 1.00 85.69 423 PRO A O 1
ATOM 3212 N N . LEU A 1 424 ? 19.030 3.336 -39.474 1.00 92.62 424 LEU A N 1
ATOM 3213 C CA . LEU A 1 424 ? 18.002 4.001 -40.268 1.00 92.62 424 LEU A CA 1
ATOM 3214 C C . LEU A 1 424 ? 18.603 5.289 -40.832 1.00 92.62 424 LEU A C 1
ATOM 3216 O O . LEU A 1 424 ? 18.671 6.296 -40.140 1.00 92.62 424 LEU A O 1
ATOM 3220 N N . VAL A 1 425 ? 19.095 5.243 -42.070 1.00 95.00 425 VAL A N 1
ATOM 3221 C CA . VAL A 1 425 ? 19.770 6.383 -42.715 1.00 95.00 425 VAL A CA 1
ATOM 3222 C C . VAL A 1 425 ? 18.924 6.929 -43.854 1.00 95.00 425 VAL A C 1
ATOM 3224 O O . VAL A 1 425 ? 18.480 6.151 -44.697 1.00 95.00 425 VAL A O 1
ATOM 3227 N N . ILE A 1 426 ? 18.757 8.248 -43.901 1.00 95.50 426 ILE A N 1
ATOM 3228 C CA . ILE A 1 426 ? 18.147 8.978 -45.012 1.00 95.50 426 ILE A CA 1
ATOM 3229 C C . ILE A 1 426 ? 19.212 9.896 -45.611 1.00 95.50 426 ILE A C 1
ATOM 3231 O O . ILE A 1 426 ? 19.789 10.724 -44.905 1.00 95.50 426 ILE A O 1
ATOM 3235 N N . ASN A 1 427 ? 19.477 9.761 -46.904 1.00 95.81 427 ASN A N 1
ATOM 3236 C CA . ASN A 1 427 ? 20.426 10.590 -47.635 1.00 95.81 427 ASN A CA 1
ATOM 3237 C C . ASN A 1 427 ? 19.664 11.573 -48.531 1.00 95.81 427 ASN A C 1
ATOM 3239 O O . ASN A 1 427 ? 19.023 11.176 -49.505 1.00 95.81 427 ASN A O 1
ATOM 3243 N N . TYR A 1 428 ? 19.765 12.859 -48.211 1.00 95.38 428 TYR A N 1
ATOM 3244 C CA . TYR A 1 428 ? 19.208 13.974 -48.969 1.00 95.38 428 TYR A CA 1
ATOM 3245 C C . TYR A 1 428 ? 20.273 14.555 -49.894 1.00 95.38 428 TYR A C 1
ATOM 3247 O O . TYR A 1 428 ? 21.418 14.752 -49.479 1.00 95.38 428 TYR A O 1
ATOM 3255 N N . LYS A 1 429 ? 19.890 14.876 -51.130 1.00 94.31 429 LYS A N 1
ATOM 3256 C CA . LYS A 1 429 ? 20.766 15.536 -52.104 1.00 94.31 429 LYS A CA 1
ATOM 3257 C C . LYS A 1 429 ? 20.225 16.908 -52.477 1.00 94.31 429 LYS A C 1
ATOM 3259 O O . LYS A 1 429 ? 19.032 17.046 -52.748 1.00 94.31 429 LYS A O 1
ATOM 3264 N N . TYR A 1 430 ? 21.119 17.886 -52.542 1.00 92.81 430 TYR A N 1
ATOM 3265 C CA . TYR A 1 430 ? 20.807 19.271 -52.879 1.00 92.81 430 TYR A CA 1
ATOM 3266 C C . TYR A 1 430 ? 21.801 19.821 -53.901 1.00 92.81 430 TYR A C 1
ATOM 3268 O O . TYR A 1 430 ? 22.981 19.458 -53.895 1.00 92.81 430 TYR A O 1
ATOM 3276 N N . ILE A 1 431 ? 21.328 20.719 -54.756 1.00 89.75 431 ILE A N 1
ATOM 3277 C CA . ILE A 1 431 ? 22.172 21.656 -55.500 1.00 89.75 431 ILE A CA 1
ATOM 3278 C C . ILE A 1 431 ? 21.975 23.005 -54.817 1.00 89.75 431 ILE A C 1
ATOM 3280 O O . ILE A 1 431 ? 20.836 23.422 -54.643 1.00 89.75 431 ILE A O 1
ATOM 3284 N N . VAL A 1 432 ? 23.054 23.631 -54.353 1.00 84.38 432 VAL A N 1
ATOM 3285 C CA . VAL A 1 432 ? 22.986 24.880 -53.583 1.00 84.38 432 VAL A CA 1
ATOM 3286 C C . VAL A 1 432 ? 23.874 25.911 -54.257 1.00 84.38 432 VAL A C 1
ATOM 3288 O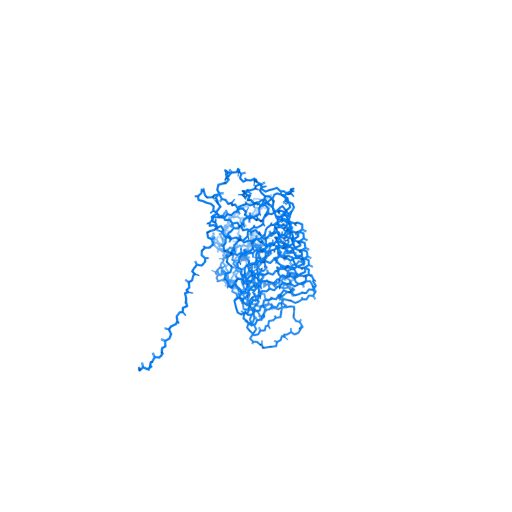 O . VAL A 1 432 ? 25.064 25.662 -54.450 1.00 84.38 432 VAL A O 1
ATOM 3291 N N . GLU A 1 433 ? 23.295 27.058 -54.591 1.00 79.81 433 GLU A N 1
ATOM 3292 C CA . GLU A 1 433 ? 24.007 28.221 -55.114 1.00 79.81 433 GLU A CA 1
ATOM 3293 C C . GLU A 1 433 ? 24.174 29.238 -53.976 1.00 79.81 433 GLU A C 1
ATOM 3295 O O . GLU A 1 433 ? 23.195 29.802 -53.482 1.00 79.81 433 GLU A O 1
ATOM 3300 N N . PHE A 1 434 ? 25.420 29.404 -53.517 1.00 66.25 434 PHE A N 1
ATOM 3301 C CA . PHE A 1 434 ? 25.796 30.320 -52.433 1.00 66.25 434 PHE A CA 1
ATOM 3302 C C . PHE A 1 434 ? 26.112 31.734 -52.920 1.00 66.25 434 PHE A C 1
ATOM 3304 O O . PHE A 1 434 ? 26.736 31.866 -54.001 1.00 66.25 434 PHE A O 1
#

pLDDT: mean 89.6, std 15.98, range [24.58, 98.94]

Secondary structure (DSSP, 8-state):
-------------------------PPPEEP-TT-B-TT--EEEEE-TTS-EEEEETTEEEEESTT-EEEESS-EEEEEE-SSPEEESEEEESS-EEEEES-EEEEE-SSSEEEEESS-EEESTT-TT---EEEEE-SSEEEEESS-EEESSSEEEEEESSEEEEESS-EEEBTT-EEEEEESSSEEEEESS-EEEETT-EEEEEESSEEEEESSS-EEEESTT-EEEEEES-TTSSS-SEEESSS-EEEETT-EEEEEETT---EE-SSS-B-HHHH-HHHHHH-S-GGGSEEEEESS-EEEETTEEEE-TTS--SSEEEEEEEEE--SS--TT-SEEEESSEEEEEEEEEEEE--EEEEEEEEEEEETTTTEEEEEEEEEEEEETT-EE-GGGG----TTSEEEEEEES---EE---SSS-EEEEEEEEEE-

Sequence (434 aa):
MISYKKILGGSLVALGLGLFAGQSADAASILTESTDLKGYAATITTQNDGTNVLTTKKGEYVLNENAKIYSSSSIIITLNNTKPVNVNSINAKHTLELRGNGEMNVDTTDDVAINVGTHFRAFKTTKYGKGKVTASASKIGLKVENEIQMEGGSVEASGSEYGVYSNNDIKPYYDAVLKGVSSNGTGIYAYRDIYAWKGATVIGEGKVAGARSIIAHIQAEDAGSSITGISHDINSSLSALHADKQMLRAYNGAVVREEYKEANLIITDDVPLNLTSNYKTVARNMKNMANYNWSSDPESVYFANGGLLGDIDKSFENATVKATRTNPSVCVEKNEVSQLKKNGTHEVIFSGATSQYIVPVIARHYVYDDNTKDYVLYQEVVHPTEVGSLVKVDDLKIDFPGAESDYMGADRTDFVAYKDGTPLVINYKYIVEF

Mean predicted aligned error: 9.06 Å

Solvent-accessible surface area (backbone atoms only — not comparable to full-atom values): 20777 Å² total; per-residue (Å²): 136,91,82,90,85,83,84,88,83,84,82,79,79,81,74,83,75,76,83,78,81,86,70,87,80,70,80,54,47,69,38,38,70,89,51,66,50,65,28,48,56,31,37,32,34,48,46,96,90,65,51,34,34,40,41,36,91,90,48,56,24,35,48,36,63,78,16,23,50,27,19,79,26,47,32,40,41,33,28,63,22,87,55,76,37,41,25,16,32,39,40,20,56,23,31,40,33,41,35,41,59,15,37,40,37,24,49,34,81,47,58,54,5,32,39,23,51,26,32,38,32,34,12,59,96,36,98,75,12,56,17,39,38,40,20,32,16,53,28,26,1,34,40,25,58,28,34,40,39,24,44,17,20,38,41,38,18,26,11,35,45,18,1,27,39,26,63,22,37,36,42,32,23,32,70,6,35,44,35,12,34,12,72,64,22,30,0,24,39,21,40,26,32,40,43,11,28,64,30,1,37,35,39,12,29,10,29,36,13,0,27,39,15,49,65,26,32,38,37,14,29,32,55,66,4,24,35,36,9,29,8,61,28,54,85,29,97,39,22,21,62,29,28,76,67,43,34,42,31,11,26,47,42,1,31,31,34,31,31,25,44,68,50,62,42,74,30,23,63,84,58,52,45,38,56,52,83,74,23,71,22,49,27,62,61,41,82,54,74,86,70,37,53,66,43,33,48,68,86,27,49,44,77,48,96,84,14,37,28,32,42,80,93,44,79,48,72,62,24,38,40,37,36,40,31,69,28,71,44,88,62,63,62,88,88,47,42,53,32,36,21,39,41,3,25,45,36,43,36,36,30,35,27,29,56,53,49,73,40,61,36,37,40,34,36,25,35,52,36,84,89,80,74,44,73,42,83,72,47,76,49,77,43,84,37,49,56,74,39,78,44,57,56,77,80,70,62,83,82,62,87,92,39,58,69,48,80,73,49,55,82,54,70,70,44,65,39,68,88,82,88,64,82,48,70,39,50,35,39,32,44,62,54,122